Protein AF-A0A933CDV4-F1 (afdb_monomer_lite)

Sequence (491 aa):
TYTWGLGGISFALFLILTVTGVLLMFYYRPTVDLAYRDMKDLEFAITLGKLMRNMHRWGAQAMVVMVIAHMVSVFLRAGYKKPREFNWGVGVLLLSLTLFLSFTGYLLPWDQLAIWAVTVGTNMAGATPGLGNEGPFSSLLGMRINNDVRFVLLGGTTVGENTLLRFYVMHCVAVPLIVGALLILHFWRIRKDSFSAAPRDPAEQKIEVWPNLIVREYIAAVGCTLFITVWSILMDAPLETIANPNVTPNPSKAPWYFVGLQEMLVYFDPWIAGVVLPNLIIVGLMAIPYIDTN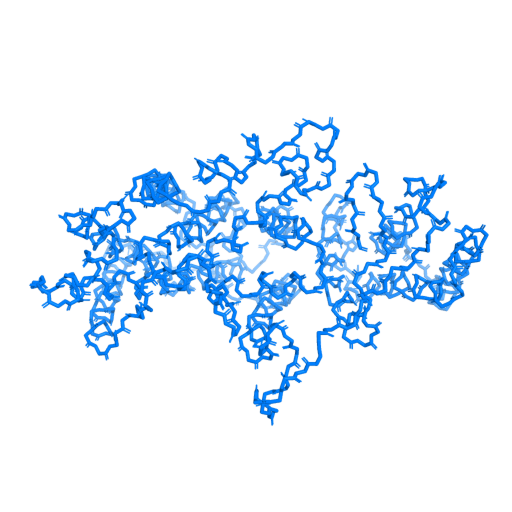PRGVGYYEWKDRRFANIMFLLGIAMWFIFIAIGYYCRGPNYAWYWPWESWHMQKPAPPPTWNVFGPAGKAVLPIWLGIPVLGLGGLAAMVLPKLIEKDIPELKSTLLFAAATAGVSVIGLFFGMTALQGMWLVLFATLYYYFGFMLPQRHIRSLDWTRYLVTMFLVVSTMGVLLKMGARLCFEIKYILTIPAVSLNI

pLDDT: mean 84.78, std 13.9, range [40.28, 98.62]

Radius of gyration: 25.2 Å; chains: 1; bounding box: 69×46×75 Å

Secondary structure (DSSP, 8-state):
-TTTTHHHHHHHHHHHHHHHHHHHHTT---STTTHHHHHHHHHHTSTTHHHHHHHHHHHHHHHHHHHHHHHHHHHHTTTTSTT-HHHHHHHHHHHHHHHHHHHHHHTTT-BHHHHHHHHHHHHHHHT-TTTSTTSTTTTTTT--TTTSHHHHHHSSSSSSHHHHHHHHHIIIIIHHHHHHHHHHHHHHHHHHH-SSSSPSSTTPPP--HHHHHHHHHHHHHHHHHHHHHHHHHHSPPP--SBP-TT---SS----HHHHHHHHHHHHS-HHIIIIIHHHHHHHHHHHHHHH----SS-SS--SSTTHHHHHHHHHHHHHHHHHHHIIIIIB-GGG-B--TTS-TTS-PPPPPPPEESS-GGGGTT-TTTTHHHHHHHHHHHHHHHHHH--S---HHHHHHHHHHHHHHHHHHHHHTT--HHHHHHHHHHHHHHHHHHHHS-HHHHHTS-HHHHHHHHHHHHHHHHHHHHHHHHHHH-EEES-EEGGGTEE-

Structure (mmCIF, N/CA/C/O backbone):
data_AF-A0A933CDV4-F1
#
_entry.id   AF-A0A933CDV4-F1
#
loop_
_atom_site.group_PDB
_atom_site.id
_atom_site.type_symbol
_atom_site.label_atom_id
_atom_site.label_alt_id
_atom_site.label_comp_id
_atom_site.label_asym_id
_atom_site.label_entity_id
_atom_site.label_seq_id
_atom_site.pdbx_PDB_ins_code
_atom_site.Cartn_x
_atom_site.Cartn_y
_atom_site.Cartn_z
_atom_site.occupancy
_atom_site.B_iso_or_equiv
_atom_site.auth_seq_id
_atom_site.auth_comp_id
_atom_site.auth_asym_id
_atom_site.auth_atom_id
_atom_site.pdbx_PDB_model_num
ATOM 1 N N . THR A 1 1 ? -28.296 4.069 -5.075 1.00 65.62 1 THR A N 1
ATOM 2 C CA . THR A 1 1 ? -27.352 3.405 -4.151 1.00 65.62 1 THR A CA 1
ATOM 3 C C . THR A 1 1 ? -26.315 4.427 -3.709 1.00 65.62 1 THR A C 1
ATOM 5 O O . THR A 1 1 ? -25.984 5.303 -4.496 1.00 65.62 1 THR A O 1
ATOM 8 N N . TYR A 1 2 ? -25.787 4.341 -2.484 1.00 76.06 2 TYR A N 1
ATOM 9 C CA . TYR A 1 2 ? -24.731 5.250 -1.987 1.00 76.06 2 TYR A CA 1
ATOM 10 C C . TYR A 1 2 ? -23.306 4.752 -2.296 1.00 76.06 2 TYR A C 1
ATOM 12 O O . TYR A 1 2 ? -22.335 5.195 -1.692 1.00 76.06 2 TYR A O 1
ATOM 20 N N . THR A 1 3 ? -23.176 3.768 -3.188 1.00 81.75 3 THR A N 1
ATOM 21 C CA . THR A 1 3 ? -21.913 3.084 -3.502 1.00 81.75 3 THR A CA 1
ATOM 22 C C . THR A 1 3 ? -21.054 3.836 -4.515 1.00 81.75 3 THR A C 1
ATOM 24 O O . THR A 1 3 ? -19.875 3.510 -4.643 1.00 81.75 3 THR A O 1
ATOM 27 N N . TRP A 1 4 ? -21.633 4.815 -5.224 1.00 85.25 4 TRP A N 1
ATOM 28 C CA . TRP A 1 4 ? -20.985 5.602 -6.284 1.00 85.25 4 TRP A CA 1
ATOM 29 C C . TRP A 1 4 ? -20.375 4.764 -7.426 1.00 85.25 4 TRP A C 1
ATOM 31 O O . TRP A 1 4 ? -19.503 5.244 -8.137 1.00 85.25 4 TRP A O 1
ATOM 41 N N . GLY A 1 5 ? -20.778 3.497 -7.580 1.00 89.88 5 GLY A N 1
ATOM 42 C CA . GLY A 1 5 ? -20.215 2.589 -8.591 1.00 89.88 5 GLY A CA 1
ATOM 43 C C . GLY A 1 5 ? -18.728 2.248 -8.400 1.00 89.88 5 GLY A C 1
ATOM 44 O O . GLY A 1 5 ? -18.130 1.608 -9.255 1.00 89.88 5 GLY A O 1
ATOM 45 N N . LEU A 1 6 ? -18.100 2.627 -7.276 1.00 94.31 6 LEU A N 1
ATOM 46 C CA . LEU A 1 6 ? -16.638 2.523 -7.102 1.00 94.31 6 LEU A CA 1
ATOM 47 C C . LEU A 1 6 ? -16.117 1.082 -7.198 1.00 94.31 6 LEU A C 1
ATOM 49 O O . LEU A 1 6 ? -15.015 0.851 -7.691 1.00 94.31 6 LEU A O 1
ATOM 53 N N . GLY A 1 7 ? -16.914 0.113 -6.736 1.00 93.62 7 GLY A N 1
ATOM 54 C CA . GLY A 1 7 ? -16.581 -1.310 -6.853 1.00 93.62 7 GLY A CA 1
ATOM 55 C C . GLY A 1 7 ? -16.661 -1.807 -8.299 1.00 93.62 7 GLY A C 1
ATOM 56 O O . GLY A 1 7 ? -15.758 -2.505 -8.753 1.00 93.62 7 GLY A O 1
ATOM 57 N N . GLY A 1 8 ? -17.694 -1.390 -9.041 1.00 94.19 8 GLY A N 1
ATOM 58 C CA . GLY A 1 8 ? -17.856 -1.710 -10.460 1.00 94.19 8 GLY A CA 1
ATOM 59 C C . GLY A 1 8 ? -16.766 -1.083 -11.325 1.00 94.19 8 GLY A C 1
ATOM 60 O O . GLY A 1 8 ? -16.176 -1.771 -12.152 1.00 94.19 8 GLY A O 1
ATOM 61 N N . ILE A 1 9 ? -16.405 0.178 -11.070 1.00 97.06 9 ILE A N 1
ATOM 62 C CA . ILE A 1 9 ? -15.306 0.849 -11.781 1.00 97.06 9 ILE A CA 1
ATOM 63 C C . ILE A 1 9 ? -13.956 0.185 -11.470 1.00 97.06 9 ILE A C 1
ATOM 65 O O . ILE A 1 9 ? -13.163 -0.034 -12.381 1.00 97.06 9 ILE A O 1
ATOM 69 N N . SER A 1 10 ? -13.695 -0.192 -10.211 1.00 97.69 10 SER A N 1
ATOM 70 C CA . SER A 1 10 ? -12.466 -0.924 -9.852 1.00 97.69 10 SER A CA 1
ATOM 71 C C . SER A 1 10 ? -12.368 -2.265 -10.590 1.00 97.69 10 SER A C 1
ATOM 73 O O . SER A 1 10 ? -11.294 -2.641 -11.055 1.00 97.69 10 SER A O 1
ATOM 75 N N . PHE A 1 11 ? -13.494 -2.965 -10.756 1.00 97.44 11 PHE A N 1
ATOM 76 C CA . PHE A 1 11 ? -13.561 -4.189 -11.554 1.00 97.44 11 PHE A CA 1
ATOM 77 C C . PHE A 1 11 ? -13.377 -3.933 -13.056 1.00 97.44 11 PHE A C 1
ATOM 79 O O . PHE A 1 11 ? -12.643 -4.666 -13.711 1.00 97.44 11 PHE A O 1
ATOM 86 N N . ALA A 1 12 ? -13.976 -2.871 -13.601 1.00 98.06 12 ALA A N 1
ATOM 87 C CA . ALA A 1 12 ? -13.771 -2.473 -14.992 1.00 98.06 12 ALA A CA 1
ATOM 88 C C . ALA A 1 12 ? -12.290 -2.169 -15.279 1.00 98.06 12 ALA A C 1
ATOM 90 O O . ALA A 1 12 ? -11.752 -2.627 -16.284 1.00 98.06 12 ALA A O 1
ATOM 91 N N . LEU A 1 13 ? -11.603 -1.476 -14.365 1.00 98.62 13 LEU A N 1
ATOM 92 C CA . LEU A 1 13 ? -10.162 -1.226 -14.454 1.00 98.62 13 LEU A CA 1
ATOM 93 C C . LEU A 1 13 ? -9.348 -2.521 -14.394 1.00 98.62 13 LEU A C 1
ATOM 95 O O . LEU A 1 13 ? -8.429 -2.685 -15.190 1.00 98.62 13 LEU A O 1
ATOM 99 N N . PHE A 1 14 ? -9.712 -3.468 -13.524 1.00 98.38 14 PHE A N 1
ATOM 100 C CA . PHE A 1 14 ? -9.086 -4.792 -13.502 1.00 98.38 14 PHE A CA 1
ATOM 101 C C . PHE A 1 14 ? -9.238 -5.528 -14.844 1.00 98.38 14 PHE A C 1
ATOM 103 O O . PHE A 1 14 ? -8.275 -6.123 -15.326 1.00 98.38 14 PHE A O 1
ATOM 110 N N . LEU A 1 15 ? -10.407 -5.452 -15.489 1.00 98.12 15 LEU A N 1
ATOM 111 C CA . LEU A 1 15 ? -10.614 -6.031 -16.820 1.00 98.12 15 LEU A CA 1
ATOM 112 C C . LEU A 1 15 ? -9.772 -5.328 -17.891 1.00 98.12 15 LEU A C 1
ATOM 114 O O . LEU A 1 15 ? -9.122 -6.009 -18.681 1.00 98.12 15 LEU A O 1
ATOM 118 N N . ILE A 1 16 ? -9.727 -3.990 -17.894 1.00 98.44 16 ILE A N 1
ATOM 119 C CA . ILE A 1 16 ? -8.868 -3.215 -18.807 1.00 98.44 16 ILE A CA 1
ATOM 120 C C . ILE A 1 16 ? -7.408 -3.641 -18.638 1.00 98.44 16 ILE A C 1
ATOM 122 O O . ILE A 1 16 ? -6.732 -3.913 -19.629 1.00 98.44 16 ILE A O 1
ATOM 126 N N . LEU A 1 17 ? -6.927 -3.744 -17.397 1.00 98.50 17 LEU A N 1
ATOM 127 C CA . LEU A 1 17 ? -5.562 -4.166 -17.085 1.00 98.50 17 LEU A CA 1
ATOM 128 C C . LEU A 1 17 ? -5.292 -5.600 -17.517 1.00 98.50 17 LEU A C 1
ATOM 130 O O . LEU A 1 17 ? -4.247 -5.869 -18.094 1.00 98.50 17 LEU A O 1
ATOM 134 N N . THR A 1 18 ? -6.242 -6.506 -17.306 1.00 98.12 18 THR A N 1
ATOM 135 C CA . THR A 1 18 ? -6.102 -7.904 -17.721 1.00 98.12 18 THR A CA 1
ATOM 136 C C . THR A 1 18 ? -6.002 -8.011 -19.241 1.00 98.12 18 THR A C 1
ATOM 138 O O . THR A 1 18 ? -5.076 -8.630 -19.751 1.00 98.12 18 THR A O 1
ATOM 141 N N . VAL A 1 19 ? -6.911 -7.365 -19.979 1.00 98.12 19 VAL A N 1
ATOM 142 C CA . VAL A 1 19 ? -6.922 -7.410 -21.449 1.00 98.12 19 VAL A CA 1
ATOM 143 C C . VAL A 1 19 ? -5.666 -6.762 -22.024 1.00 98.12 19 VAL A C 1
ATOM 145 O O . VAL A 1 19 ? -4.970 -7.379 -22.825 1.00 98.12 19 VAL A O 1
ATOM 148 N N . THR A 1 20 ? -5.337 -5.542 -21.594 1.00 98.31 20 THR A N 1
ATOM 149 C CA . THR A 1 20 ? -4.122 -4.855 -22.063 1.00 98.31 20 THR A CA 1
ATOM 150 C C . THR A 1 20 ? -2.857 -5.611 -21.663 1.00 98.31 20 THR A C 1
ATOM 152 O O . THR A 1 20 ? -1.947 -5.720 -22.472 1.00 98.31 20 THR A O 1
ATOM 155 N N . GLY A 1 21 ? -2.807 -6.193 -20.462 1.00 97.50 21 GLY A N 1
ATOM 156 C CA . GLY A 1 21 ? -1.670 -6.976 -19.979 1.00 97.50 21 GLY A CA 1
ATOM 157 C C . GLY A 1 21 ? -1.431 -8.227 -20.816 1.00 97.50 21 GLY A C 1
ATOM 158 O O . GLY A 1 21 ? -0.317 -8.435 -21.286 1.00 97.50 21 GLY A O 1
ATOM 159 N N . VAL A 1 22 ? -2.482 -9.009 -21.088 1.00 97.50 22 VAL A N 1
ATOM 160 C CA . VAL A 1 22 ? -2.396 -10.194 -21.960 1.00 97.50 22 VAL A CA 1
ATOM 161 C C . VAL A 1 22 ? -1.920 -9.815 -23.363 1.00 97.50 22 VAL A C 1
ATOM 163 O O . VAL A 1 22 ? -1.079 -10.509 -23.925 1.00 97.50 22 VAL A O 1
ATOM 166 N N . LEU A 1 23 ? -2.403 -8.702 -23.922 1.00 97.19 23 LEU A N 1
ATOM 167 C CA . LEU A 1 23 ? -1.936 -8.224 -25.227 1.00 97.19 23 LEU A CA 1
ATOM 168 C C . LEU A 1 23 ? -0.456 -7.814 -25.197 1.00 97.19 23 LEU A C 1
ATOM 170 O O . LEU A 1 23 ? 0.286 -8.155 -26.113 1.00 97.19 23 LEU A O 1
ATOM 174 N N . LEU A 1 24 ? -0.005 -7.140 -24.136 1.00 97.75 24 LEU A N 1
ATOM 175 C CA . LEU A 1 24 ? 1.398 -6.751 -23.967 1.00 97.75 24 LEU A CA 1
ATOM 176 C C . LEU A 1 24 ? 2.333 -7.964 -23.823 1.00 97.75 24 LEU A C 1
ATOM 178 O O . LEU A 1 24 ? 3.462 -7.909 -24.306 1.00 97.75 24 LEU A O 1
ATOM 182 N N . MET A 1 25 ? 1.868 -9.074 -23.237 1.00 96.62 25 MET A N 1
ATOM 183 C CA . MET A 1 25 ? 2.665 -10.305 -23.105 1.00 96.62 25 MET A CA 1
ATOM 184 C C . MET A 1 25 ? 3.108 -10.890 -24.453 1.00 96.62 25 MET A C 1
ATOM 186 O O . MET A 1 25 ? 4.158 -11.520 -24.514 1.00 96.62 25 MET A O 1
ATOM 190 N N . PHE A 1 26 ? 2.362 -10.671 -25.542 1.00 96.19 26 PHE A N 1
ATOM 191 C CA . PHE A 1 26 ? 2.769 -11.135 -26.877 1.00 96.19 26 PHE A CA 1
ATOM 192 C C . PHE A 1 26 ? 3.998 -10.400 -27.431 1.00 96.19 26 PHE A C 1
ATOM 194 O O . PHE A 1 26 ? 4.644 -10.907 -28.346 1.00 96.19 26 PHE A O 1
ATOM 201 N N . TYR A 1 27 ? 4.321 -9.224 -26.888 1.00 96.75 27 TYR A N 1
ATOM 202 C CA . TYR A 1 27 ? 5.379 -8.343 -27.388 1.00 96.75 27 TYR A CA 1
ATOM 203 C C . TYR A 1 27 ? 6.537 -8.152 -26.404 1.00 96.75 27 TYR A C 1
ATOM 205 O O . TYR A 1 27 ? 7.491 -7.455 -26.730 1.00 96.75 27 TYR A O 1
ATOM 213 N N . TYR A 1 28 ? 6.459 -8.739 -25.209 1.00 97.75 28 TYR A N 1
ATOM 214 C CA . TYR A 1 28 ? 7.414 -8.504 -24.131 1.00 97.75 28 TYR A CA 1
ATOM 215 C C . TYR A 1 28 ? 8.177 -9.775 -23.755 1.00 97.75 28 TYR A C 1
ATOM 217 O O . TYR A 1 28 ? 7.576 -10.801 -23.425 1.00 97.75 28 TYR A O 1
ATOM 225 N N . ARG A 1 29 ? 9.511 -9.694 -23.730 1.00 97.88 29 ARG A N 1
ATOM 226 C CA . ARG A 1 29 ? 10.394 -10.769 -23.262 1.00 97.88 29 ARG A CA 1
ATOM 227 C C . ARG A 1 29 ? 10.995 -10.413 -21.897 1.00 97.88 29 ARG A C 1
ATOM 229 O O . ARG A 1 29 ? 11.664 -9.387 -21.779 1.00 97.88 29 ARG A O 1
ATOM 236 N N . PRO A 1 30 ? 10.834 -11.267 -20.867 1.00 96.44 30 PRO A N 1
ATOM 237 C CA . PRO A 1 30 ? 11.330 -10.999 -19.517 1.00 96.44 30 PRO A CA 1
ATOM 238 C C . PRO A 1 30 ? 12.834 -11.301 -19.371 1.00 96.44 30 PRO A C 1
ATOM 240 O O . PRO A 1 30 ? 13.234 -12.040 -18.473 1.00 96.44 30 PRO A O 1
ATOM 243 N N . THR A 1 31 ? 13.674 -10.745 -20.249 1.00 96.38 31 THR A N 1
ATOM 244 C CA . THR A 1 31 ? 15.142 -10.831 -20.164 1.00 96.38 31 THR A CA 1
ATOM 245 C C . THR A 1 31 ? 15.754 -9.438 -20.089 1.00 96.38 31 THR A C 1
ATOM 247 O O . THR A 1 31 ? 15.286 -8.501 -20.731 1.00 96.38 31 THR A O 1
ATOM 250 N N . VAL A 1 32 ? 16.815 -9.291 -19.297 1.00 94.81 32 VAL A N 1
ATOM 251 C CA . VAL A 1 32 ? 17.430 -7.990 -18.972 1.00 94.81 32 VAL A CA 1
ATOM 252 C C . VAL A 1 32 ? 17.909 -7.242 -20.224 1.00 94.81 32 VAL A C 1
ATOM 254 O O . VAL A 1 32 ? 17.764 -6.024 -20.306 1.00 94.81 32 VAL A O 1
ATOM 257 N N . ASP A 1 33 ? 18.410 -7.971 -21.224 1.00 94.69 33 ASP A N 1
ATOM 258 C CA . ASP A 1 33 ? 18.953 -7.399 -22.464 1.00 94.69 33 ASP A CA 1
ATOM 259 C C . ASP A 1 33 ? 17.882 -6.891 -23.443 1.00 94.69 33 ASP A C 1
ATOM 261 O O . ASP A 1 33 ? 18.171 -6.060 -24.312 1.00 94.69 33 ASP A O 1
ATOM 265 N N . LEU A 1 34 ? 16.654 -7.414 -23.344 1.00 96.94 34 LEU A N 1
ATOM 266 C CA . LEU A 1 34 ? 15.585 -7.174 -24.318 1.00 96.94 34 LEU A CA 1
ATOM 267 C C . LEU A 1 34 ? 14.392 -6.431 -23.724 1.00 96.94 34 LEU A C 1
ATOM 269 O O . LEU A 1 34 ? 13.774 -5.664 -24.449 1.00 96.94 34 LEU A O 1
ATOM 273 N N . ALA A 1 35 ? 14.108 -6.566 -22.426 1.00 97.12 35 ALA A N 1
ATOM 274 C CA . ALA A 1 35 ? 12.921 -5.997 -21.787 1.00 97.12 35 ALA A CA 1
ATOM 275 C C . ALA A 1 35 ? 12.739 -4.502 -22.086 1.00 97.12 35 ALA A C 1
ATOM 277 O O . ALA A 1 35 ? 11.683 -4.085 -22.555 1.00 97.12 35 ALA A O 1
ATOM 278 N N . TYR A 1 36 ? 13.786 -3.694 -21.891 1.00 97.44 36 TYR A N 1
ATOM 279 C CA . TYR A 1 36 ? 13.722 -2.259 -22.179 1.00 97.44 36 TYR A CA 1
ATOM 280 C C . TYR A 1 36 ? 13.574 -1.958 -23.682 1.00 97.44 36 TYR A C 1
ATOM 282 O O . TYR A 1 36 ? 12.895 -1.005 -24.066 1.00 97.44 36 TYR A O 1
ATOM 290 N N . ARG A 1 37 ? 14.186 -2.770 -24.554 1.00 97.44 37 ARG A N 1
ATOM 291 C CA . ARG A 1 37 ? 14.041 -2.623 -26.012 1.00 97.44 37 ARG A CA 1
ATOM 292 C C . ARG A 1 37 ? 12.618 -2.945 -26.454 1.00 97.44 37 ARG A C 1
ATOM 294 O O . ARG A 1 37 ? 12.045 -2.165 -27.198 1.00 97.44 37 ARG A O 1
ATOM 301 N N . ASP A 1 38 ? 12.017 -3.995 -25.908 1.00 97.56 38 ASP A N 1
ATOM 302 C CA . ASP A 1 38 ? 10.628 -4.367 -26.181 1.00 97.56 38 ASP A CA 1
ATOM 303 C C . ASP A 1 38 ? 9.658 -3.256 -25.728 1.00 97.56 38 ASP A C 1
ATOM 305 O O . ASP A 1 38 ? 8.681 -2.957 -26.414 1.00 97.56 38 ASP A O 1
ATOM 309 N N . MET A 1 39 ? 9.962 -2.546 -24.630 1.00 96.94 39 MET A N 1
ATOM 310 C CA . MET A 1 39 ? 9.211 -1.341 -24.242 1.00 96.94 39 MET A CA 1
ATOM 311 C C . MET A 1 39 ? 9.324 -0.209 -25.270 1.00 96.94 39 MET A C 1
ATOM 313 O O . MET A 1 39 ? 8.349 0.514 -25.486 1.00 96.94 39 MET A O 1
ATOM 317 N N . LYS A 1 40 ? 10.494 -0.044 -25.895 1.00 97.25 40 LYS A N 1
ATOM 318 C CA . LYS A 1 40 ? 10.714 0.936 -26.967 1.00 97.25 40 LYS A CA 1
ATOM 319 C C . LYS A 1 40 ? 10.035 0.519 -28.269 1.00 97.25 40 LYS A C 1
ATOM 321 O O . LYS A 1 40 ? 9.432 1.367 -28.919 1.00 97.25 40 LYS A O 1
ATOM 326 N N . ASP A 1 41 ? 10.034 -0.764 -28.602 1.00 97.44 41 ASP A N 1
ATOM 327 C CA . ASP A 1 41 ? 9.299 -1.287 -29.754 1.00 97.44 41 ASP A CA 1
ATOM 328 C C . ASP A 1 41 ? 7.786 -1.109 -29.568 1.00 97.44 41 ASP A C 1
ATOM 330 O O . ASP A 1 41 ? 7.093 -0.699 -30.499 1.00 97.44 41 ASP A O 1
ATOM 334 N N . LEU A 1 42 ? 7.265 -1.308 -28.352 1.00 96.31 42 LEU A N 1
ATOM 335 C CA . LEU A 1 42 ? 5.879 -0.968 -28.017 1.00 96.31 42 LEU A CA 1
ATOM 336 C C . LEU A 1 42 ? 5.588 0.521 -28.222 1.00 96.31 42 LEU A C 1
ATOM 338 O O . LEU A 1 42 ? 4.513 0.869 -28.698 1.00 96.31 42 LEU A O 1
ATOM 342 N N . GLU A 1 43 ? 6.524 1.400 -27.870 1.00 95.25 43 GLU A N 1
ATOM 343 C CA . GLU A 1 43 ? 6.359 2.849 -27.996 1.00 95.25 43 GLU A CA 1
ATOM 344 C C . GLU A 1 43 ? 6.418 3.335 -29.456 1.00 95.25 43 GLU A C 1
ATOM 346 O O . GLU A 1 43 ? 5.647 4.224 -29.826 1.00 95.25 43 GLU A O 1
ATOM 351 N N . PHE A 1 44 ? 7.292 2.752 -30.284 1.00 96.19 44 PHE A N 1
ATOM 352 C CA . PHE A 1 44 ? 7.649 3.315 -31.594 1.00 96.19 44 PHE A CA 1
ATOM 353 C C . PHE A 1 44 ? 7.400 2.408 -32.805 1.00 96.19 44 PHE A C 1
ATOM 355 O O . PHE A 1 44 ? 7.217 2.929 -33.903 1.00 96.19 44 PHE A O 1
ATOM 362 N N . ALA A 1 45 ? 7.400 1.084 -32.646 1.00 96.81 45 ALA A N 1
ATOM 363 C CA . ALA A 1 45 ? 7.355 0.137 -33.766 1.00 96.81 45 ALA A CA 1
ATOM 364 C C . ALA A 1 45 ? 6.001 -0.579 -33.903 1.00 96.81 45 ALA A C 1
ATOM 366 O O . ALA A 1 45 ? 5.536 -0.836 -35.013 1.00 96.81 45 ALA A O 1
ATOM 367 N N . ILE A 1 46 ? 5.350 -0.904 -32.785 1.00 96.38 46 ILE A N 1
ATOM 368 C CA . ILE A 1 46 ? 4.124 -1.705 -32.771 1.00 96.38 46 ILE A CA 1
ATOM 369 C C . ILE A 1 46 ? 2.900 -0.804 -32.948 1.00 96.38 46 ILE A C 1
ATOM 371 O O . ILE A 1 46 ? 2.667 0.136 -32.185 1.00 96.38 46 ILE A O 1
ATOM 375 N N . THR A 1 47 ? 2.057 -1.125 -33.931 1.00 95.38 47 THR A N 1
ATOM 376 C CA . THR A 1 47 ? 0.783 -0.427 -34.146 1.00 95.38 47 THR A CA 1
ATOM 377 C C . THR A 1 47 ? -0.100 -0.528 -32.902 1.00 95.38 47 THR A C 1
ATOM 379 O O . THR A 1 47 ? -0.342 -1.618 -32.393 1.00 95.38 47 THR A O 1
ATOM 382 N N . LEU A 1 48 ? -0.567 0.618 -32.395 1.00 95.69 48 LEU A N 1
ATOM 383 C CA . LEU A 1 48 ? -1.289 0.749 -31.118 1.00 95.69 48 LEU A CA 1
ATOM 384 C C . LEU A 1 48 ? -0.514 0.276 -29.868 1.00 95.69 48 LEU A C 1
ATOM 386 O O . LEU A 1 48 ? -1.071 0.330 -28.771 1.00 95.69 48 LEU A O 1
ATOM 390 N N . GLY A 1 49 ? 0.763 -0.110 -29.979 1.00 96.56 49 GLY A N 1
ATOM 391 C CA . GLY A 1 49 ? 1.587 -0.554 -28.847 1.00 96.56 49 GLY A CA 1
ATOM 392 C C . GLY A 1 49 ? 1.683 0.511 -27.755 1.00 96.56 49 GLY A C 1
ATOM 393 O O . GLY A 1 49 ? 1.421 0.238 -26.581 1.00 96.56 49 GLY A O 1
ATOM 394 N N . LYS A 1 50 ? 1.931 1.760 -28.165 1.00 96.88 50 LYS A N 1
ATOM 395 C CA . LYS A 1 50 ? 2.007 2.923 -27.279 1.00 96.88 50 LYS A CA 1
ATOM 396 C C . LYS A 1 50 ? 0.702 3.146 -26.521 1.00 96.88 50 LYS A C 1
ATOM 398 O O . LYS A 1 50 ? 0.721 3.342 -25.308 1.00 96.88 50 LYS A O 1
ATOM 403 N N . LEU A 1 51 ? -0.431 3.051 -27.220 1.00 97.38 51 LEU A N 1
ATOM 404 C CA . LEU A 1 51 ? -1.753 3.181 -26.613 1.00 97.38 51 LEU A CA 1
ATOM 405 C C . LEU A 1 51 ? -1.993 2.075 -25.580 1.00 97.38 51 LEU A C 1
ATOM 407 O O . LEU A 1 51 ? -2.361 2.380 -24.450 1.00 97.38 51 LEU A O 1
ATOM 411 N N . MET A 1 52 ? -1.742 0.809 -25.933 1.00 97.00 52 MET A N 1
ATOM 412 C CA . MET A 1 52 ? -1.923 -0.326 -25.018 1.00 97.00 52 MET A CA 1
ATOM 413 C C . MET A 1 52 ? -1.054 -0.190 -23.764 1.00 97.00 52 MET A C 1
ATOM 415 O O . MET A 1 52 ? -1.549 -0.357 -22.648 1.00 97.00 52 MET A O 1
ATOM 419 N N . ARG A 1 53 ? 0.221 0.182 -23.933 1.00 97.31 53 ARG A N 1
ATOM 420 C CA . ARG A 1 53 ? 1.151 0.448 -22.829 1.00 97.31 53 ARG A CA 1
ATOM 421 C C . ARG A 1 53 ? 0.649 1.581 -21.934 1.00 97.31 53 ARG A C 1
ATOM 423 O O . ARG A 1 53 ? 0.622 1.426 -20.711 1.00 97.31 53 ARG A O 1
ATOM 430 N N . ASN A 1 54 ? 0.238 2.704 -22.525 1.00 98.19 54 ASN A N 1
ATOM 431 C CA . ASN A 1 54 ? -0.276 3.853 -21.782 1.00 98.19 54 ASN A CA 1
ATOM 432 C C . ASN A 1 54 ? -1.554 3.482 -21.013 1.00 98.19 54 ASN A C 1
ATOM 434 O O . ASN A 1 54 ? -1.640 3.763 -19.819 1.00 98.19 54 ASN A O 1
ATOM 438 N N . MET A 1 55 ? -2.495 2.769 -21.643 1.00 98.38 55 MET A N 1
ATOM 439 C CA . MET A 1 55 ? -3.723 2.298 -20.995 1.00 98.38 55 MET A CA 1
ATOM 440 C C . MET A 1 55 ? -3.433 1.365 -19.824 1.00 98.38 55 MET A C 1
ATOM 442 O O . MET A 1 55 ? -4.043 1.517 -18.767 1.00 98.38 55 MET A O 1
ATOM 446 N N . HIS A 1 56 ? -2.486 0.436 -19.972 1.00 98.50 56 HIS A N 1
ATOM 447 C CA . HIS A 1 56 ? -2.099 -0.463 -18.889 1.00 98.50 56 HIS A CA 1
ATOM 448 C C . HIS A 1 56 ? -1.463 0.312 -17.725 1.00 98.50 56 HIS A C 1
ATOM 450 O O . HIS A 1 56 ? -1.838 0.152 -16.563 1.00 98.50 56 HIS A O 1
ATOM 456 N N . ARG A 1 57 ? -0.539 1.233 -18.021 1.00 97.00 57 ARG A N 1
ATOM 457 C CA . ARG A 1 57 ? 0.157 2.015 -16.993 1.00 97.00 57 ARG A CA 1
ATOM 458 C C . ARG A 1 57 ? -0.772 2.993 -16.270 1.00 97.00 57 ARG A C 1
ATOM 460 O O . ARG A 1 57 ? -0.745 3.027 -15.042 1.00 97.00 57 ARG A O 1
ATOM 467 N N . TRP A 1 58 ? -1.596 3.757 -16.984 1.00 98.06 58 TRP A N 1
ATOM 468 C CA . TRP A 1 58 ? -2.556 4.691 -16.383 1.00 98.06 58 TRP A CA 1
ATOM 469 C C . TRP A 1 58 ? -3.731 3.972 -15.723 1.00 98.06 58 TRP A C 1
ATOM 471 O O . TRP A 1 58 ? -4.163 4.380 -14.645 1.00 98.06 58 TRP A O 1
ATOM 481 N N . GLY A 1 59 ? -4.194 2.864 -16.306 1.00 98.25 59 GLY A N 1
ATOM 482 C CA . GLY A 1 59 ? -5.204 1.994 -15.709 1.00 98.25 59 GLY A CA 1
ATOM 483 C C . GLY A 1 59 ? -4.768 1.459 -14.344 1.00 98.25 59 GLY A C 1
ATOM 484 O O . GLY A 1 59 ? -5.572 1.450 -13.416 1.00 98.25 59 GLY A O 1
ATOM 485 N N . ALA A 1 60 ? -3.486 1.111 -14.176 1.00 97.94 60 ALA A N 1
ATOM 486 C CA . ALA A 1 60 ? -2.946 0.655 -12.897 1.00 97.94 60 ALA A CA 1
ATOM 487 C C . ALA A 1 60 ? -2.988 1.771 -11.840 1.00 97.94 60 ALA A C 1
ATOM 489 O O . ALA A 1 60 ? -3.412 1.535 -10.709 1.00 97.94 60 ALA A O 1
ATOM 490 N N . GLN A 1 61 ? -2.633 3.007 -12.217 1.00 96.81 61 GLN A N 1
ATOM 491 C CA . GLN A 1 61 ? -2.735 4.165 -11.318 1.00 96.81 61 GLN A CA 1
ATOM 492 C C . GLN A 1 61 ? -4.187 4.443 -10.919 1.00 96.81 61 GLN A C 1
ATOM 494 O O . GLN A 1 61 ? -4.488 4.612 -9.736 1.00 96.81 61 GLN A O 1
ATOM 499 N N . ALA A 1 62 ? -5.095 4.438 -11.897 1.00 98.00 62 ALA A N 1
ATOM 500 C CA . ALA A 1 62 ? -6.520 4.618 -11.659 1.00 98.00 62 ALA A CA 1
ATOM 501 C C . ALA A 1 62 ? -7.075 3.515 -10.748 1.00 98.00 62 ALA A C 1
ATOM 503 O O . ALA A 1 62 ? -7.848 3.812 -9.841 1.00 98.00 62 ALA A O 1
ATOM 504 N N . MET A 1 63 ? -6.648 2.260 -10.922 1.00 97.88 63 MET A N 1
ATOM 505 C CA . MET A 1 63 ? -7.103 1.146 -10.088 1.00 97.88 63 MET A CA 1
ATOM 506 C C . MET A 1 63 ? -6.723 1.348 -8.621 1.00 97.88 63 MET A C 1
ATOM 508 O O . MET A 1 63 ? -7.577 1.180 -7.753 1.00 97.88 63 MET A O 1
ATOM 512 N N . VAL A 1 64 ? -5.492 1.780 -8.330 1.00 97.75 64 VAL A N 1
ATOM 513 C CA . VAL A 1 64 ? -5.072 2.078 -6.951 1.00 97.75 64 VAL A CA 1
ATOM 514 C C . VAL A 1 64 ? -5.944 3.178 -6.336 1.00 97.75 64 VAL A C 1
ATOM 516 O O . VAL A 1 64 ? -6.448 3.012 -5.224 1.00 97.75 64 VAL A O 1
ATOM 519 N N . VAL A 1 65 ? -6.193 4.270 -7.067 1.00 97.44 65 VAL A N 1
ATOM 520 C CA . VAL A 1 65 ? -7.057 5.369 -6.597 1.00 97.44 65 VAL A CA 1
ATOM 521 C C . VAL A 1 65 ? -8.487 4.884 -6.339 1.00 97.44 65 VAL A C 1
ATOM 523 O O . VAL A 1 65 ? -9.049 5.152 -5.274 1.00 97.44 65 VAL A O 1
ATOM 526 N N . MET A 1 66 ? -9.071 4.139 -7.280 1.00 98.00 66 MET A N 1
ATOM 527 C CA . MET A 1 66 ? -10.458 3.679 -7.191 1.00 98.00 66 MET A CA 1
ATOM 528 C C . MET A 1 66 ? -10.664 2.648 -6.082 1.00 98.00 66 MET A C 1
ATOM 530 O O . MET A 1 66 ? -11.669 2.724 -5.375 1.00 98.00 66 MET A O 1
ATOM 534 N N . VAL A 1 67 ? -9.707 1.742 -5.859 1.00 98.06 67 VAL A N 1
ATOM 535 C CA . VAL A 1 67 ? -9.768 0.779 -4.752 1.00 98.06 67 VAL A CA 1
ATOM 536 C C . VAL A 1 67 ? -9.649 1.497 -3.406 1.00 98.06 67 VAL A C 1
ATOM 538 O O . VAL A 1 67 ? -10.443 1.219 -2.509 1.00 98.06 67 VAL A O 1
ATOM 541 N N . ILE A 1 68 ? -8.746 2.476 -3.253 1.00 96.88 68 ILE A N 1
ATOM 542 C CA . ILE A 1 68 ? -8.667 3.284 -2.020 1.00 96.88 68 ILE A CA 1
ATOM 543 C C . ILE A 1 68 ? -9.994 4.018 -1.775 1.00 96.88 68 ILE A C 1
ATOM 545 O O . ILE A 1 68 ? -10.555 3.933 -0.680 1.00 96.88 68 ILE A O 1
ATOM 549 N N . ALA A 1 69 ? -10.547 4.678 -2.798 1.00 97.19 69 ALA A N 1
ATOM 550 C CA . ALA A 1 69 ? -11.838 5.356 -2.699 1.00 97.19 69 ALA A CA 1
ATOM 551 C C . ALA A 1 69 ? -12.979 4.382 -2.349 1.00 97.19 69 ALA A C 1
ATOM 553 O O . ALA A 1 69 ? -13.848 4.703 -1.532 1.00 97.19 69 ALA A O 1
ATOM 554 N N . HIS A 1 70 ? -12.967 3.175 -2.921 1.00 96.31 70 HIS A N 1
ATOM 555 C CA . HIS A 1 70 ? -13.921 2.116 -2.609 1.00 96.31 70 HIS A CA 1
ATOM 556 C C . HIS A 1 70 ? -13.841 1.705 -1.133 1.00 96.31 70 HIS A C 1
ATOM 558 O O . HIS A 1 70 ? -14.869 1.687 -0.452 1.00 96.31 70 HIS A O 1
ATOM 564 N N . MET A 1 71 ? -12.634 1.465 -0.612 1.00 96.88 71 MET A N 1
ATOM 565 C CA . MET A 1 71 ? -12.412 1.103 0.792 1.00 96.88 71 MET A CA 1
ATOM 566 C C . MET A 1 71 ? -12.906 2.197 1.744 1.00 96.88 71 MET A C 1
ATOM 568 O O . MET A 1 71 ? -13.648 1.909 2.686 1.00 96.88 71 MET A O 1
ATOM 572 N N . VAL A 1 72 ? -12.576 3.463 1.461 1.00 96.00 72 VAL A N 1
ATOM 573 C CA . VAL A 1 72 ? -13.053 4.618 2.240 1.00 96.00 72 VAL A CA 1
ATOM 574 C C . VAL A 1 72 ? -14.581 4.701 2.209 1.00 96.00 72 VAL A C 1
ATOM 576 O O . VAL A 1 72 ? -15.223 4.835 3.251 1.00 96.00 72 VAL A O 1
ATOM 579 N N . SER A 1 73 ? -15.188 4.563 1.029 1.00 93.75 73 SER A N 1
ATOM 580 C CA . SER A 1 73 ? -16.644 4.597 0.864 1.00 93.75 73 SER A CA 1
ATOM 581 C C . SER A 1 73 ? -17.343 3.491 1.657 1.00 93.75 73 SER A C 1
ATOM 583 O O . SER A 1 73 ? -18.352 3.749 2.317 1.00 93.75 73 SER A O 1
ATOM 585 N N . VAL A 1 74 ? -16.818 2.263 1.627 1.00 93.44 74 VAL A N 1
ATOM 586 C CA . VAL A 1 74 ? -17.368 1.138 2.397 1.00 93.44 74 VAL A CA 1
ATOM 587 C C . VAL A 1 74 ? -17.230 1.392 3.897 1.00 93.44 74 VAL A C 1
ATOM 589 O O . VAL A 1 74 ? -18.189 1.151 4.633 1.00 93.44 74 VAL A O 1
ATOM 592 N N . PHE A 1 75 ? -16.095 1.931 4.354 1.00 94.00 75 PHE A N 1
ATOM 593 C CA . PHE A 1 75 ? -15.892 2.236 5.768 1.00 94.00 75 PHE A CA 1
ATOM 594 C C . PHE A 1 75 ? -16.872 3.300 6.285 1.00 94.00 75 PHE A C 1
ATOM 596 O O . PHE A 1 75 ? -17.562 3.082 7.292 1.00 94.00 75 PHE A O 1
ATOM 603 N N . LEU A 1 76 ? -16.978 4.431 5.578 1.00 92.44 76 LEU A N 1
ATOM 604 C CA . LEU A 1 76 ? -17.820 5.564 5.982 1.00 92.44 76 LEU A CA 1
ATOM 605 C C . LEU A 1 76 ? -19.309 5.204 6.019 1.00 92.44 76 LEU A C 1
ATOM 607 O O . LEU A 1 76 ? -20.053 5.738 6.836 1.00 92.44 76 LEU A O 1
ATOM 611 N N . ARG A 1 77 ? -19.731 4.243 5.191 1.00 89.12 77 ARG A N 1
ATOM 612 C CA . ARG A 1 77 ? -21.099 3.702 5.179 1.00 89.12 77 ARG A CA 1
ATOM 613 C C . ARG A 1 77 ? -21.287 2.461 6.056 1.00 89.12 77 ARG A C 1
ATOM 615 O O . ARG A 1 77 ? -22.331 1.820 5.984 1.00 89.12 77 ARG A O 1
ATOM 622 N N . ALA A 1 78 ? -20.275 2.062 6.826 1.00 90.88 78 ALA A N 1
ATOM 623 C CA . ALA A 1 78 ? -20.285 0.854 7.659 1.00 90.88 78 ALA A CA 1
ATOM 624 C C . ALA A 1 78 ? -20.627 -0.440 6.890 1.00 90.88 78 ALA A C 1
ATOM 626 O O . ALA A 1 78 ? -21.177 -1.386 7.454 1.00 90.88 78 ALA A O 1
ATOM 627 N N . GLY A 1 79 ? -20.306 -0.504 5.593 1.00 89.19 79 GLY A N 1
ATOM 628 C CA . GLY A 1 79 ? -20.663 -1.629 4.722 1.00 89.19 79 GLY A CA 1
ATOM 629 C C . GLY A 1 79 ? -20.013 -2.959 5.118 1.00 89.19 79 GLY A C 1
ATOM 630 O O . GLY A 1 79 ? -20.468 -4.008 4.675 1.00 89.19 79 GLY A O 1
ATOM 631 N N . TYR A 1 80 ? -19.005 -2.915 5.986 1.00 91.12 80 TYR A N 1
ATOM 632 C CA . TYR A 1 80 ? -18.285 -4.063 6.532 1.00 91.12 80 TYR A CA 1
ATOM 633 C C . TYR A 1 80 ? -18.969 -4.746 7.727 1.00 91.12 80 TYR A C 1
ATOM 635 O O . TYR A 1 80 ? -18.536 -5.818 8.139 1.00 91.12 80 TYR A O 1
ATOM 643 N N . LYS A 1 81 ? -19.991 -4.126 8.332 1.00 89.56 81 LYS A N 1
ATOM 644 C CA . LYS A 1 81 ? -20.681 -4.689 9.504 1.00 89.56 81 LYS A CA 1
ATOM 645 C C . LYS A 1 81 ? -21.489 -5.936 9.139 1.00 89.56 81 LYS A C 1
ATOM 647 O O . LYS A 1 81 ? -21.796 -6.164 7.964 1.00 89.56 81 LYS A O 1
ATOM 652 N N . LYS A 1 82 ? -21.888 -6.696 10.167 1.00 87.50 82 LYS A N 1
ATOM 653 C CA . LYS A 1 82 ? -22.678 -7.930 10.049 1.00 87.50 82 LYS A CA 1
ATOM 654 C C . LYS A 1 82 ? -23.793 -7.830 9.002 1.00 87.50 82 LYS A C 1
ATOM 656 O O . LYS A 1 82 ? -24.551 -6.855 9.031 1.00 87.50 82 LYS A O 1
ATOM 661 N N . PRO A 1 83 ? -23.926 -8.811 8.087 1.00 89.44 83 PRO A N 1
ATOM 662 C CA . PRO A 1 83 ? -23.173 -10.075 7.955 1.00 89.44 83 PRO A CA 1
ATOM 663 C C . PRO A 1 83 ? -21.942 -10.022 7.015 1.00 89.44 83 PRO A C 1
ATOM 665 O O . PRO A 1 83 ? -21.534 -11.048 6.480 1.00 89.44 83 PRO A O 1
ATOM 668 N N . ARG A 1 84 ? -21.376 -8.835 6.745 1.00 91.81 84 ARG A N 1
ATOM 669 C CA . ARG A 1 84 ? -20.364 -8.615 5.690 1.00 91.81 84 ARG A CA 1
ATOM 670 C C . ARG A 1 84 ? -18.915 -8.567 6.192 1.00 91.81 84 ARG A C 1
ATOM 672 O O . ARG A 1 84 ? -18.029 -8.158 5.440 1.00 91.81 84 ARG A O 1
ATOM 679 N N . GLU A 1 85 ? -18.644 -9.009 7.418 1.00 93.31 85 GLU A N 1
ATOM 680 C CA . GLU A 1 85 ? -17.311 -8.943 8.036 1.00 93.31 85 GLU A CA 1
ATOM 681 C C . GLU A 1 85 ? -16.283 -9.749 7.234 1.00 93.31 85 GLU A C 1
ATOM 683 O O . GLU A 1 85 ? -15.192 -9.267 6.929 1.00 93.31 85 GLU A O 1
ATOM 688 N N . PHE A 1 86 ? -16.665 -10.958 6.812 1.00 94.88 86 PHE A N 1
ATOM 689 C CA . PHE A 1 86 ? -15.815 -11.811 5.983 1.00 94.88 86 PHE A CA 1
ATOM 690 C C . PHE A 1 86 ? -15.504 -11.157 4.632 1.00 94.88 86 PHE A C 1
ATOM 692 O O . PHE A 1 86 ? -14.361 -11.167 4.177 1.00 94.88 86 PHE A O 1
ATOM 699 N N . ASN A 1 87 ? -16.507 -10.537 4.003 1.00 95.69 87 ASN A N 1
ATOM 700 C CA . ASN A 1 87 ? -16.322 -9.887 2.711 1.00 95.69 87 ASN A CA 1
ATOM 701 C C . ASN A 1 87 ? -15.410 -8.654 2.796 1.00 95.69 87 ASN A C 1
ATOM 703 O O . ASN A 1 87 ? -14.674 -8.366 1.854 1.00 95.69 87 ASN A O 1
ATOM 707 N N . TRP A 1 88 ? -15.428 -7.948 3.929 1.00 96.12 88 TRP A N 1
ATOM 708 C CA . TRP A 1 88 ? -14.472 -6.882 4.213 1.00 96.12 88 TRP A CA 1
ATOM 709 C C . TRP A 1 88 ? -13.041 -7.414 4.311 1.00 96.12 88 TRP A C 1
ATOM 711 O O . TRP A 1 88 ? -12.155 -6.849 3.679 1.00 96.12 88 TRP A O 1
ATOM 721 N N . GLY A 1 89 ? -12.819 -8.534 5.008 1.00 97.44 89 GLY A N 1
ATOM 722 C CA . GLY A 1 89 ? -11.512 -9.200 5.039 1.00 97.44 89 GLY A CA 1
ATOM 723 C C . GLY A 1 89 ? -11.004 -9.564 3.638 1.00 97.44 89 GLY A C 1
ATOM 724 O O . GLY A 1 89 ? -9.862 -9.260 3.299 1.00 97.44 89 GLY A O 1
ATOM 725 N N . VAL A 1 90 ? -11.878 -10.115 2.785 1.00 97.94 90 VAL A N 1
ATOM 726 C CA . VAL A 1 90 ? -11.568 -10.368 1.363 1.00 97.94 90 VAL A CA 1
ATOM 727 C C . VAL A 1 90 ? -11.223 -9.067 0.625 1.00 97.94 90 VAL A C 1
ATOM 729 O O . VAL A 1 90 ? -10.254 -9.033 -0.126 1.00 97.94 90 VAL A O 1
ATOM 732 N N . GLY A 1 91 ? -11.961 -7.980 0.866 1.00 97.81 91 GLY A N 1
ATOM 733 C CA . GLY A 1 91 ? -11.673 -6.660 0.294 1.00 97.81 91 GLY A CA 1
ATOM 734 C C . GLY A 1 91 ? -10.311 -6.094 0.714 1.00 97.81 91 GLY A C 1
ATOM 735 O O . GLY A 1 91 ? -9.586 -5.559 -0.121 1.00 97.81 91 GLY A O 1
ATOM 736 N N . VAL A 1 92 ? -9.917 -6.266 1.981 1.00 98.25 92 VAL A N 1
ATOM 737 C CA . VAL A 1 92 ? -8.582 -5.876 2.469 1.00 98.25 92 VAL A CA 1
ATOM 738 C C . VAL A 1 92 ? -7.486 -6.713 1.795 1.00 98.25 92 VAL A C 1
ATOM 740 O O . VAL A 1 92 ? -6.476 -6.152 1.378 1.00 98.25 92 VAL A O 1
ATOM 743 N N . LEU A 1 93 ? -7.691 -8.023 1.606 1.00 98.25 93 LEU A N 1
ATOM 744 C CA . LEU A 1 93 ? -6.757 -8.863 0.841 1.00 98.25 93 LEU A CA 1
ATOM 745 C C . LEU A 1 93 ? -6.643 -8.412 -0.622 1.00 98.25 93 LEU A C 1
ATOM 747 O O . LEU A 1 93 ? -5.537 -8.326 -1.153 1.00 98.25 93 LEU A O 1
ATOM 751 N N . LEU A 1 94 ? -7.764 -8.076 -1.267 1.00 98.56 94 LEU A N 1
ATOM 752 C CA . LEU A 1 94 ? -7.782 -7.540 -2.632 1.00 98.56 94 LEU A CA 1
ATOM 753 C C . LEU A 1 94 ? -7.039 -6.198 -2.734 1.00 98.56 94 LEU A C 1
ATOM 755 O O . LEU A 1 94 ? -6.310 -5.988 -3.703 1.00 98.56 94 LEU A O 1
ATOM 759 N N . LEU A 1 95 ? -7.158 -5.317 -1.734 1.00 98.00 95 LEU A N 1
ATOM 760 C CA . LEU A 1 95 ? -6.357 -4.090 -1.642 1.00 98.00 95 LEU A CA 1
ATOM 761 C C . LEU A 1 95 ? -4.856 -4.418 -1.596 1.00 98.00 95 LEU A C 1
ATOM 763 O O . LEU A 1 95 ? -4.094 -3.885 -2.403 1.00 98.00 95 LEU A O 1
ATOM 767 N N . SER A 1 96 ? -4.431 -5.315 -0.699 1.00 97.50 96 SER A N 1
ATOM 768 C CA . SER A 1 96 ? -3.023 -5.721 -0.583 1.00 97.50 96 SER A CA 1
ATOM 769 C C . SER A 1 96 ? -2.485 -6.318 -1.886 1.00 97.50 96 SER A C 1
ATOM 771 O O . SER A 1 96 ? -1.398 -5.950 -2.330 1.00 97.50 96 SER A O 1
ATOM 773 N N . LEU A 1 97 ? -3.258 -7.188 -2.542 1.00 98.12 97 LEU A N 1
ATOM 774 C CA . LEU A 1 97 ? -2.869 -7.800 -3.815 1.00 98.12 97 LEU A CA 1
ATOM 775 C C . LEU A 1 97 ? -2.864 -6.802 -4.976 1.00 98.12 97 LEU A C 1
ATOM 777 O O . LEU A 1 97 ? -2.030 -6.928 -5.864 1.00 98.12 97 LEU A O 1
ATOM 781 N N . THR A 1 98 ? -3.728 -5.784 -4.962 1.00 98.19 98 THR A N 1
ATOM 782 C CA . THR A 1 98 ? -3.702 -4.696 -5.956 1.00 98.19 98 THR A CA 1
ATOM 783 C C . THR A 1 98 ? -2.401 -3.898 -5.849 1.00 98.19 98 THR A C 1
ATOM 785 O O . THR A 1 98 ? -1.741 -3.644 -6.857 1.00 98.19 98 THR A O 1
ATOM 788 N N . LEU A 1 99 ? -1.982 -3.556 -4.626 1.00 96.19 99 LEU A N 1
ATOM 789 C CA . LEU A 1 99 ? -0.696 -2.893 -4.390 1.00 96.19 99 LEU A CA 1
ATOM 790 C C . LEU A 1 99 ? 0.483 -3.795 -4.791 1.00 96.19 99 LEU A C 1
ATOM 792 O O . LEU A 1 99 ? 1.444 -3.314 -5.389 1.00 96.19 99 LEU A O 1
ATOM 796 N N . PHE A 1 100 ? 0.393 -5.103 -4.526 1.00 95.56 100 PHE A N 1
ATOM 797 C CA . PHE A 1 100 ? 1.423 -6.073 -4.908 1.00 95.56 100 PHE A CA 1
ATOM 798 C C . PHE A 1 100 ? 1.513 -6.296 -6.429 1.00 95.56 100 PHE A C 1
ATOM 800 O O . PHE A 1 100 ? 2.617 -6.352 -6.973 1.00 95.56 100 PHE A O 1
ATOM 807 N N . LEU A 1 101 ? 0.383 -6.346 -7.144 1.00 97.38 101 LEU A N 1
ATOM 808 C CA . LEU A 1 101 ? 0.342 -6.340 -8.612 1.00 97.38 101 LEU A CA 1
ATOM 809 C C . LEU A 1 101 ? 1.019 -5.092 -9.162 1.00 97.38 101 LEU A C 1
ATOM 811 O O . LEU A 1 101 ? 1.874 -5.184 -10.038 1.00 97.38 101 LEU A O 1
ATOM 815 N N . SER A 1 102 ? 0.670 -3.933 -8.609 1.00 95.38 102 SER A N 1
ATOM 816 C CA . SER A 1 102 ? 1.237 -2.662 -9.039 1.00 95.38 102 SER A CA 1
ATOM 817 C C . SER A 1 102 ? 2.746 -2.582 -8.776 1.00 95.38 102 SER A C 1
ATOM 819 O O . SER A 1 102 ? 3.471 -2.033 -9.599 1.00 95.38 102 SER A O 1
ATOM 821 N N . PHE A 1 103 ? 3.234 -3.155 -7.668 1.00 93.75 103 PHE A N 1
ATOM 822 C CA . PHE A 1 103 ? 4.663 -3.250 -7.351 1.00 93.75 103 PHE A CA 1
ATOM 823 C C . PHE A 1 103 ? 5.414 -4.191 -8.300 1.00 93.75 103 PHE A C 1
ATOM 825 O O . PHE A 1 103 ? 6.437 -3.812 -8.865 1.00 93.75 103 PHE A O 1
ATOM 832 N N . THR A 1 104 ? 4.904 -5.408 -8.495 1.00 95.75 104 THR A N 1
ATOM 833 C CA . THR A 1 104 ? 5.561 -6.424 -9.331 1.00 95.75 104 THR A CA 1
ATOM 834 C C . THR A 1 104 ? 5.599 -6.015 -10.801 1.00 95.75 104 THR A C 1
ATOM 836 O O . THR A 1 104 ? 6.641 -6.150 -11.431 1.00 95.75 104 THR A O 1
ATOM 839 N N . GLY A 1 105 ? 4.526 -5.410 -11.320 1.00 96.25 105 GLY A N 1
ATOM 840 C CA . GLY A 1 105 ? 4.472 -4.868 -12.682 1.00 96.25 105 GLY A CA 1
ATOM 841 C C . GLY A 1 105 ? 5.378 -3.656 -12.903 1.00 96.25 105 GLY A C 1
ATOM 842 O O . GLY A 1 105 ? 5.782 -3.380 -14.029 1.00 96.25 105 GLY A O 1
ATOM 843 N N . TYR A 1 106 ? 5.742 -2.945 -11.829 1.00 93.81 106 TYR A N 1
ATOM 844 C CA . TYR A 1 106 ? 6.592 -1.758 -11.899 1.00 93.81 106 TYR A CA 1
ATOM 845 C C . TYR A 1 106 ? 8.007 -2.067 -12.404 1.00 93.81 106 TYR A C 1
ATOM 847 O O . TYR A 1 106 ? 8.630 -1.185 -12.983 1.00 93.81 106 TYR A O 1
ATOM 855 N N . LEU A 1 107 ? 8.505 -3.294 -12.191 1.00 95.25 107 LEU A N 1
ATOM 856 C CA . LEU A 1 107 ? 9.849 -3.711 -12.607 1.00 95.25 107 LEU A CA 1
ATOM 857 C C . LEU A 1 107 ? 9.962 -3.963 -14.117 1.00 95.25 107 LEU A C 1
ATOM 859 O O . LEU A 1 107 ? 11.033 -3.784 -14.692 1.00 95.25 107 LEU A O 1
ATOM 863 N N . LEU A 1 108 ? 8.871 -4.406 -14.745 1.00 97.19 108 LEU A N 1
ATOM 864 C CA . LEU A 1 108 ? 8.868 -4.980 -16.095 1.00 97.19 108 LEU A CA 1
ATOM 865 C C . LEU A 1 108 ? 9.410 -4.023 -17.171 1.00 97.19 108 LEU A C 1
ATOM 867 O O . LEU A 1 108 ? 10.129 -4.498 -18.048 1.00 97.19 108 LEU A O 1
ATOM 871 N N . PRO A 1 109 ? 9.174 -2.696 -17.118 1.00 96.81 109 PRO A N 1
ATOM 872 C CA . PRO A 1 109 ? 9.760 -1.789 -18.098 1.00 96.81 109 PRO A CA 1
ATOM 873 C C . PRO A 1 109 ? 11.295 -1.768 -18.123 1.00 96.81 109 PRO A C 1
ATOM 875 O O . PRO A 1 109 ? 11.874 -1.343 -19.119 1.00 96.81 109 PRO A O 1
ATOM 878 N N . TRP A 1 110 ? 11.941 -2.218 -17.041 1.00 97.00 110 TRP A N 1
ATOM 879 C CA . TRP A 1 110 ? 13.396 -2.275 -16.891 1.00 97.00 110 TRP A CA 1
ATOM 880 C C . TRP A 1 110 ? 14.108 -0.933 -17.152 1.00 97.00 110 TRP A C 1
ATOM 882 O O . TRP A 1 110 ? 15.202 -0.862 -17.718 1.00 97.00 110 TRP A O 1
ATOM 892 N N . ASP A 1 111 ? 13.466 0.154 -16.731 1.00 95.12 111 ASP A N 1
ATOM 893 C CA . ASP A 1 111 ? 14.025 1.500 -16.768 1.00 95.12 111 ASP A CA 1
ATOM 894 C C . ASP A 1 111 ? 14.675 1.884 -15.426 1.00 95.12 111 ASP A C 1
ATOM 896 O O . ASP A 1 111 ? 14.625 1.157 -14.423 1.00 95.12 111 ASP A O 1
ATOM 900 N N . GLN A 1 112 ? 15.323 3.045 -15.408 1.00 93.44 112 GLN A N 1
ATOM 901 C CA . GLN A 1 112 ? 16.036 3.552 -14.244 1.00 93.44 112 GLN A CA 1
ATOM 902 C C . GLN A 1 112 ? 15.119 3.728 -13.024 1.00 93.44 112 GLN A C 1
ATOM 904 O O . GLN A 1 112 ? 15.524 3.467 -11.893 1.00 93.44 112 GLN A O 1
ATOM 909 N N . LEU A 1 113 ? 13.870 4.142 -13.225 1.00 90.19 113 LEU A N 1
ATOM 910 C CA . LEU A 1 113 ? 12.918 4.316 -12.132 1.00 90.19 113 LEU A CA 1
ATOM 911 C C . LEU A 1 113 ? 12.468 2.964 -11.559 1.00 90.19 113 LEU A C 1
ATOM 913 O O . LEU A 1 113 ? 12.353 2.811 -10.342 1.00 90.19 113 LEU A O 1
ATOM 917 N N . ALA A 1 114 ? 12.239 1.978 -12.425 1.00 91.06 114 ALA A N 1
ATOM 918 C CA . ALA A 1 114 ? 11.780 0.641 -12.086 1.00 91.06 114 ALA A CA 1
ATOM 919 C C . ALA A 1 114 ? 12.773 -0.116 -11.199 1.00 91.06 114 ALA A C 1
ATOM 921 O O . ALA A 1 114 ? 12.397 -0.604 -10.126 1.00 91.06 114 ALA A O 1
ATOM 922 N N . ILE A 1 115 ? 14.046 -0.182 -11.610 1.00 92.00 115 ILE A N 1
ATOM 923 C CA . ILE A 1 115 ? 15.062 -0.960 -10.889 1.00 92.00 115 ILE A CA 1
ATOM 924 C C . ILE A 1 115 ? 15.273 -0.436 -9.464 1.00 92.00 115 ILE A C 1
ATOM 926 O O . ILE A 1 115 ? 15.371 -1.222 -8.517 1.00 92.00 115 ILE A O 1
ATOM 930 N N . TRP A 1 116 ? 15.274 0.886 -9.274 1.00 90.50 116 TRP A N 1
ATOM 931 C CA . TRP A 1 116 ? 15.497 1.493 -7.962 1.00 90.50 116 TRP A CA 1
ATOM 932 C C . TRP A 1 116 ? 14.257 1.459 -7.077 1.00 90.50 116 TRP A C 1
ATOM 934 O O . TRP A 1 116 ? 14.386 1.187 -5.883 1.00 90.50 116 TRP A O 1
ATOM 944 N N . ALA A 1 117 ? 13.059 1.628 -7.643 1.00 87.12 117 ALA A N 1
ATOM 945 C CA . ALA A 1 117 ? 11.817 1.420 -6.904 1.00 87.12 117 ALA A CA 1
ATOM 946 C C . ALA A 1 117 ? 11.739 -0.002 -6.321 1.00 87.12 117 ALA A C 1
ATOM 948 O O . ALA A 1 117 ? 11.421 -0.176 -5.142 1.00 87.12 117 ALA A O 1
ATOM 949 N N . VAL A 1 118 ? 12.083 -1.022 -7.115 1.00 90.38 118 VAL A N 1
ATOM 950 C CA . VAL A 1 118 ? 12.077 -2.423 -6.665 1.00 90.38 118 VAL A CA 1
ATOM 951 C C . VAL A 1 118 ? 13.239 -2.729 -5.726 1.00 90.38 118 VAL A C 1
ATOM 953 O O . VAL A 1 118 ? 13.049 -3.459 -4.754 1.00 90.38 118 VAL A O 1
ATOM 956 N N . THR A 1 119 ? 14.415 -2.140 -5.942 1.00 90.81 119 THR A N 1
ATOM 957 C CA . THR A 1 119 ? 15.551 -2.276 -5.016 1.00 90.81 119 THR A CA 1
ATOM 958 C C . THR A 1 119 ? 15.185 -1.743 -3.629 1.00 90.81 119 THR A C 1
ATOM 960 O O . THR A 1 119 ? 15.322 -2.463 -2.643 1.00 90.81 119 THR A O 1
ATOM 963 N N . VAL A 1 120 ? 14.626 -0.531 -3.538 1.00 87.75 120 VAL A N 1
ATOM 964 C CA . VAL A 1 120 ? 14.154 0.041 -2.263 1.00 87.75 120 VAL A CA 1
ATOM 965 C C . VAL A 1 120 ? 13.048 -0.825 -1.651 1.00 87.75 120 VAL A C 1
ATOM 967 O O . VAL A 1 120 ? 13.101 -1.143 -0.463 1.00 87.75 120 VAL A O 1
ATOM 970 N N . GLY A 1 121 ? 12.079 -1.262 -2.463 1.00 87.38 121 GLY A N 1
ATOM 971 C CA . GLY A 1 121 ? 10.980 -2.127 -2.032 1.00 87.38 121 GLY A CA 1
ATOM 972 C C . GLY A 1 121 ? 11.443 -3.452 -1.422 1.00 87.38 121 GLY A C 1
ATOM 973 O O . GLY A 1 121 ? 11.006 -3.844 -0.344 1.00 87.38 121 GLY A O 1
ATOM 974 N N . THR A 1 122 ? 12.363 -4.139 -2.094 1.00 90.88 122 THR A N 1
ATOM 975 C CA . THR A 1 122 ? 12.849 -5.462 -1.677 1.00 90.88 122 THR A CA 1
ATOM 976 C C . THR A 1 122 ? 13.876 -5.393 -0.551 1.00 90.88 122 THR A C 1
ATOM 978 O O . THR A 1 122 ? 13.943 -6.322 0.249 1.00 90.88 122 THR A O 1
ATOM 981 N N . ASN A 1 123 ? 14.604 -4.283 -0.395 1.00 89.44 123 ASN A N 1
ATOM 982 C CA . ASN A 1 123 ? 15.438 -4.052 0.788 1.00 89.44 123 ASN A CA 1
ATOM 983 C C . ASN A 1 123 ? 14.594 -3.990 2.075 1.00 89.44 123 ASN A C 1
ATOM 985 O O . ASN A 1 123 ? 15.001 -4.544 3.091 1.00 89.44 123 ASN A O 1
ATOM 989 N N . MET A 1 124 ? 13.371 -3.441 2.029 1.00 89.12 124 MET A N 1
ATOM 990 C CA . MET A 1 124 ? 12.447 -3.517 3.175 1.00 89.12 124 MET A CA 1
ATOM 991 C C . MET A 1 124 ? 12.062 -4.963 3.519 1.00 89.12 124 MET A C 1
ATOM 993 O O . MET A 1 124 ? 11.942 -5.299 4.694 1.00 89.12 124 MET A O 1
ATOM 997 N N . ALA A 1 125 ? 11.931 -5.846 2.522 1.00 91.44 125 ALA A N 1
ATOM 998 C CA . ALA A 1 125 ? 11.691 -7.269 2.767 1.00 91.44 125 ALA A CA 1
ATOM 999 C C . ALA A 1 125 ? 12.892 -7.951 3.454 1.00 91.44 125 ALA A C 1
ATOM 1001 O O . ALA A 1 125 ? 12.698 -8.839 4.286 1.00 91.44 125 ALA A O 1
ATOM 1002 N N . GLY A 1 126 ? 14.117 -7.493 3.172 1.00 92.44 126 GLY A N 1
ATOM 1003 C CA . GLY A 1 126 ? 15.340 -7.915 3.867 1.00 92.44 126 GLY A CA 1
ATOM 1004 C C . GLY A 1 126 ? 15.378 -7.514 5.345 1.00 92.44 126 GLY A C 1
ATOM 1005 O O . GLY A 1 126 ? 16.069 -8.158 6.128 1.00 92.44 126 GLY A O 1
ATOM 1006 N N . ALA A 1 127 ? 14.575 -6.525 5.749 1.00 92.00 127 ALA A N 1
ATOM 1007 C CA . ALA A 1 127 ? 14.419 -6.096 7.136 1.00 92.00 127 ALA A CA 1
ATOM 1008 C C . ALA A 1 127 ? 13.299 -6.839 7.893 1.00 92.00 127 ALA A C 1
ATOM 1010 O O . ALA A 1 127 ? 12.988 -6.491 9.029 1.00 92.00 127 ALA A O 1
ATOM 1011 N N . THR A 1 128 ? 12.659 -7.853 7.300 1.00 93.31 128 THR A N 1
ATOM 1012 C CA . THR A 1 128 ? 11.567 -8.592 7.960 1.00 93.31 128 THR A CA 1
ATOM 1013 C C . THR A 1 128 ? 12.039 -9.211 9.284 1.00 93.31 128 THR A C 1
ATOM 1015 O O . THR A 1 128 ? 13.001 -9.980 9.269 1.00 93.31 128 THR A O 1
ATOM 1018 N N . PRO A 1 129 ? 11.372 -8.947 10.427 1.00 91.56 129 PRO A N 1
ATOM 1019 C CA . PRO A 1 129 ? 11.733 -9.559 11.703 1.00 91.56 129 PRO A CA 1
ATOM 1020 C C . PRO A 1 129 ? 11.799 -11.084 11.609 1.00 91.56 129 PRO A C 1
ATOM 1022 O O . PRO A 1 129 ? 10.842 -11.733 11.190 1.00 91.56 129 PRO A O 1
ATOM 1025 N N . GLY A 1 130 ? 12.951 -11.646 11.964 1.00 91.69 130 GLY A N 1
ATOM 1026 C CA . GLY A 1 130 ? 13.230 -13.079 11.954 1.00 91.69 130 GLY A CA 1
ATOM 1027 C C . GLY A 1 130 ? 13.354 -13.751 10.579 1.00 91.69 130 GLY A C 1
ATOM 1028 O O . GLY A 1 130 ? 13.950 -14.817 10.505 1.00 91.69 130 GLY A O 1
ATOM 1029 N N . LEU A 1 131 ? 12.838 -13.159 9.497 1.00 93.31 131 LEU A N 1
ATOM 1030 C CA . LEU A 1 131 ? 12.824 -13.763 8.152 1.00 93.31 131 LEU A CA 1
ATOM 1031 C C . LEU A 1 131 ? 13.619 -12.968 7.100 1.00 93.31 131 LEU A C 1
ATOM 1033 O O . LEU A 1 131 ? 13.743 -13.393 5.953 1.00 93.31 131 LEU A O 1
ATOM 1037 N N . GLY A 1 132 ? 14.136 -11.802 7.468 1.00 93.31 132 GLY A N 1
ATOM 1038 C CA . GLY A 1 132 ? 15.039 -10.976 6.678 1.00 93.31 132 GLY A CA 1
ATOM 1039 C C . GLY A 1 132 ? 16.441 -11.012 7.280 1.00 93.31 132 GLY A C 1
ATOM 1040 O O . GLY A 1 132 ? 16.564 -11.014 8.503 1.00 93.31 132 GLY A O 1
ATOM 1041 N N . ASN A 1 133 ? 17.504 -11.045 6.470 1.00 92.31 133 ASN A N 1
ATOM 1042 C CA . ASN A 1 133 ? 18.865 -11.097 7.020 1.00 92.31 133 ASN A CA 1
ATOM 1043 C C . ASN A 1 133 ? 19.252 -9.808 7.786 1.00 92.31 133 ASN A C 1
ATOM 1045 O O . ASN A 1 133 ? 19.999 -9.872 8.762 1.00 92.31 133 ASN A O 1
ATOM 1049 N N . GLU A 1 134 ? 18.676 -8.667 7.395 1.00 89.56 134 GLU A N 1
ATOM 1050 C CA . GLU A 1 134 ? 18.901 -7.344 7.998 1.00 89.56 134 GLU A CA 1
ATOM 1051 C C . GLU A 1 134 ? 17.869 -7.014 9.090 1.00 89.56 134 GLU A C 1
ATOM 1053 O O . GLU A 1 134 ? 17.964 -5.985 9.757 1.00 89.56 134 GLU A O 1
ATOM 1058 N N . GLY A 1 135 ? 16.859 -7.872 9.268 1.00 89.25 135 GLY A N 1
ATOM 1059 C CA . GLY A 1 135 ? 15.810 -7.691 10.263 1.00 89.25 135 GLY A CA 1
ATOM 1060 C C . GLY A 1 135 ? 16.266 -8.039 11.682 1.00 89.25 135 GLY A C 1
ATOM 1061 O O . GLY A 1 135 ? 17.255 -8.754 11.877 1.00 89.25 135 GLY A O 1
ATOM 1062 N N . PRO A 1 136 ? 15.524 -7.595 12.709 1.00 86.69 136 PRO A N 1
ATOM 1063 C CA . PRO A 1 136 ? 15.795 -8.016 14.070 1.00 86.69 136 PRO A CA 1
ATOM 1064 C C . PRO A 1 136 ? 15.587 -9.525 14.214 1.00 86.69 136 PRO A C 1
ATOM 1066 O O . PRO A 1 136 ? 14.750 -10.117 13.528 1.00 86.69 136 PRO A O 1
ATOM 1069 N N . PHE A 1 137 ? 16.331 -10.148 15.127 1.00 86.38 137 PHE A N 1
ATOM 1070 C CA . PHE A 1 137 ? 16.304 -11.596 15.397 1.00 86.38 137 PHE A CA 1
ATOM 1071 C C . PHE A 1 137 ? 16.787 -12.498 14.245 1.00 86.38 137 PHE A C 1
ATOM 1073 O O . PHE A 1 137 ? 16.738 -13.721 14.377 1.00 86.38 137 PHE A O 1
ATOM 1080 N N . SER A 1 138 ? 17.300 -11.933 13.147 1.00 86.31 138 SER A N 1
ATOM 1081 C CA . SER A 1 138 ? 17.818 -12.689 11.998 1.00 86.31 138 SER A CA 1
ATOM 1082 C C . SER A 1 138 ? 18.944 -13.657 12.383 1.00 86.31 138 SER A C 1
ATOM 1084 O O . SER A 1 138 ? 18.955 -14.812 11.950 1.00 86.31 138 SER A O 1
ATOM 1086 N N . SER A 1 139 ? 19.839 -13.217 13.273 1.00 81.06 139 SER A N 1
ATOM 1087 C CA . SER A 1 139 ? 20.953 -14.002 13.815 1.00 81.06 139 SER A CA 1
ATOM 1088 C C . SER A 1 139 ? 20.497 -15.225 14.615 1.00 81.06 139 SER A C 1
ATOM 1090 O O . SER A 1 139 ? 21.163 -16.257 14.574 1.00 81.06 139 SER A O 1
ATOM 1092 N N . LEU A 1 140 ? 19.349 -15.140 15.296 1.00 84.31 140 LEU A N 1
ATOM 1093 C CA . LEU A 1 140 ? 18.788 -16.243 16.084 1.00 84.31 140 LEU A CA 1
ATOM 1094 C C . LEU A 1 140 ? 18.224 -17.355 15.195 1.00 84.31 140 LEU A C 1
ATOM 1096 O O . LEU A 1 140 ? 18.261 -18.522 15.572 1.00 84.31 140 LEU A O 1
ATOM 1100 N N . LEU A 1 141 ? 17.710 -16.991 14.019 1.00 86.75 141 LEU A N 1
ATOM 1101 C CA . LEU A 1 141 ? 17.094 -17.914 13.064 1.00 86.75 141 LEU A CA 1
ATOM 1102 C C . LEU A 1 141 ? 18.043 -18.326 11.928 1.00 86.75 141 LEU A C 1
ATOM 1104 O O . LEU A 1 141 ? 17.647 -19.061 11.028 1.00 86.75 141 LEU A O 1
ATOM 1108 N N . GLY A 1 142 ? 19.306 -17.887 11.971 1.00 88.69 142 GLY A N 1
ATOM 1109 C CA . GLY A 1 142 ? 20.316 -18.246 10.974 1.00 88.69 142 GLY A CA 1
ATOM 1110 C C . GLY A 1 142 ? 20.036 -17.679 9.578 1.00 88.69 142 GLY A C 1
ATOM 1111 O O . GLY A 1 142 ? 20.470 -18.269 8.583 1.00 88.69 142 GLY A O 1
ATOM 1112 N N . MET A 1 143 ? 19.319 -16.553 9.498 1.00 92.56 143 MET A N 1
ATOM 1113 C CA . MET A 1 143 ? 19.001 -15.895 8.232 1.00 92.56 143 MET A CA 1
ATOM 1114 C C . MET A 1 143 ? 20.253 -15.269 7.616 1.00 92.56 143 MET A C 1
ATOM 1116 O O . MET A 1 143 ? 21.058 -14.621 8.284 1.00 92.56 143 MET A O 1
ATOM 1120 N N . ARG A 1 144 ? 20.410 -15.460 6.313 1.00 91.56 144 ARG A N 1
ATOM 1121 C CA . ARG A 1 144 ? 21.529 -15.022 5.482 1.00 91.56 144 ARG A CA 1
ATOM 1122 C C . ARG A 1 144 ? 20.978 -14.376 4.218 1.00 91.56 144 ARG A C 1
ATOM 1124 O O . ARG A 1 144 ? 19.847 -14.622 3.810 1.00 91.56 144 ARG A O 1
ATOM 1131 N N . ILE A 1 145 ? 21.822 -13.611 3.535 1.00 90.31 145 ILE A N 1
ATOM 1132 C CA . ILE A 1 145 ? 21.462 -12.933 2.280 1.00 90.31 145 ILE A CA 1
ATOM 1133 C C . ILE A 1 145 ? 21.006 -13.884 1.154 1.00 90.31 145 ILE A C 1
ATOM 1135 O O . ILE A 1 145 ? 20.440 -13.437 0.162 1.00 90.31 145 ILE A O 1
ATOM 1139 N N . ASN A 1 146 ? 21.261 -15.191 1.280 1.00 92.38 146 ASN A N 1
ATOM 1140 C CA . ASN A 1 146 ? 20.918 -16.213 0.291 1.00 92.38 146 ASN A CA 1
ATOM 1141 C C . ASN A 1 146 ? 19.740 -17.124 0.686 1.00 92.38 146 ASN A C 1
ATOM 1143 O O . ASN A 1 146 ? 19.436 -18.057 -0.053 1.00 92.38 146 ASN A O 1
ATOM 1147 N N . ASN A 1 147 ? 19.105 -16.914 1.841 1.00 91.81 147 ASN A N 1
ATOM 1148 C CA . ASN A 1 147 ? 17.973 -17.732 2.293 1.00 91.81 147 ASN A CA 1
ATOM 1149 C C . ASN A 1 147 ? 16.853 -16.910 2.955 1.00 91.81 147 ASN A C 1
ATOM 1151 O O . ASN A 1 147 ? 15.965 -17.487 3.580 1.00 91.81 147 ASN A O 1
ATOM 1155 N N . ASP A 1 148 ? 16.886 -15.583 2.823 1.00 93.19 148 ASP A N 1
ATOM 1156 C CA . ASP A 1 148 ? 15.892 -14.686 3.401 1.00 93.19 148 ASP A CA 1
ATOM 1157 C C . ASP A 1 148 ? 14.709 -14.389 2.471 1.00 93.19 148 ASP A C 1
ATOM 1159 O O . ASP A 1 148 ? 14.675 -14.776 1.299 1.00 93.19 148 ASP A O 1
ATOM 1163 N N . VAL A 1 149 ? 13.693 -13.705 3.004 1.00 92.75 149 VAL A N 1
ATOM 1164 C CA . VAL A 1 149 ? 12.483 -13.345 2.242 1.00 92.75 149 VAL A CA 1
ATOM 1165 C C . VAL A 1 149 ? 12.828 -12.507 1.009 1.00 92.75 149 VAL A C 1
ATOM 1167 O O . VAL A 1 149 ? 12.217 -12.684 -0.047 1.00 92.75 149 VAL A O 1
ATOM 1170 N N . ARG A 1 150 ? 13.837 -11.633 1.104 1.00 94.31 150 ARG A N 1
ATOM 1171 C CA . ARG A 1 150 ? 14.332 -10.848 -0.032 1.00 94.31 150 ARG A CA 1
ATOM 1172 C C . ARG A 1 150 ? 14.903 -11.761 -1.119 1.00 94.31 150 ARG A C 1
ATOM 1174 O O . ARG A 1 150 ? 14.541 -11.593 -2.280 1.00 94.31 150 ARG A O 1
ATOM 1181 N N . PHE A 1 151 ? 15.704 -12.762 -0.765 1.00 93.88 151 PHE A N 1
ATOM 1182 C CA . PHE A 1 151 ? 16.229 -13.747 -1.709 1.00 93.88 151 PHE A CA 1
ATOM 1183 C C . PHE A 1 151 ? 15.121 -14.583 -2.363 1.00 93.88 151 PHE A C 1
ATOM 1185 O O . PHE A 1 151 ? 15.164 -14.830 -3.568 1.00 93.88 151 PHE A O 1
ATOM 1192 N N . VAL A 1 152 ? 14.094 -14.987 -1.607 1.00 92.56 152 VAL A N 1
ATOM 1193 C CA . VAL A 1 152 ? 12.934 -15.714 -2.158 1.00 92.56 152 VAL A CA 1
ATOM 1194 C C . VAL A 1 152 ? 12.194 -14.864 -3.194 1.00 92.56 152 VAL A C 1
ATOM 1196 O O . VAL A 1 152 ? 11.839 -15.369 -4.261 1.00 92.56 152 VAL A O 1
ATOM 1199 N N . LEU A 1 153 ? 12.013 -13.569 -2.930 1.00 91.50 153 LEU A N 1
ATOM 1200 C CA . LEU A 1 153 ? 11.374 -12.646 -3.870 1.00 91.50 153 LEU A CA 1
ATOM 1201 C C . LEU A 1 153 ? 12.237 -12.390 -5.115 1.00 91.50 153 LEU A C 1
ATOM 1203 O O . LEU A 1 153 ? 11.725 -12.420 -6.233 1.00 91.50 153 LEU A O 1
ATOM 1207 N N . LEU A 1 154 ? 13.539 -12.152 -4.934 1.00 94.38 154 LEU A N 1
ATOM 1208 C CA . LEU A 1 154 ? 14.447 -11.745 -6.010 1.00 94.38 154 LEU A CA 1
ATOM 1209 C C . LEU A 1 154 ? 14.996 -12.911 -6.839 1.00 94.38 154 LEU A C 1
ATOM 1211 O O . LEU A 1 154 ? 15.310 -12.730 -8.011 1.00 94.38 154 LEU A O 1
ATOM 1215 N N . GLY A 1 155 ? 15.167 -14.093 -6.248 1.00 93.06 155 GLY A N 1
ATOM 1216 C CA . GLY A 1 155 ? 15.926 -15.190 -6.858 1.00 93.06 155 GLY A CA 1
ATOM 1217 C C . GLY A 1 155 ? 17.423 -14.918 -6.996 1.00 93.06 155 GLY A C 1
ATOM 1218 O O . GLY A 1 155 ? 18.081 -15.521 -7.841 1.00 93.06 155 GLY A O 1
ATOM 1219 N N . GLY A 1 156 ? 17.946 -13.996 -6.195 1.00 92.56 156 GLY A N 1
ATOM 1220 C CA . GLY A 1 156 ? 19.330 -13.545 -6.196 1.00 92.56 156 GLY A CA 1
ATOM 1221 C C . GLY A 1 156 ? 19.577 -12.590 -5.029 1.00 92.56 156 GLY A C 1
ATOM 1222 O O . GLY A 1 156 ? 18.646 -12.198 -4.326 1.00 92.56 156 GLY A O 1
ATOM 1223 N N . THR A 1 157 ? 20.835 -12.216 -4.804 1.00 91.38 157 THR A N 1
ATOM 1224 C CA . THR A 1 157 ? 21.218 -11.259 -3.748 1.00 91.38 157 THR A CA 1
ATOM 1225 C C . THR A 1 157 ? 21.018 -9.797 -4.166 1.00 91.38 157 THR A C 1
ATOM 1227 O O . THR A 1 157 ? 21.023 -8.897 -3.320 1.00 91.38 157 THR A O 1
ATOM 1230 N N . THR A 1 158 ? 20.811 -9.554 -5.459 1.00 91.19 158 THR A N 1
ATOM 1231 C CA . THR A 1 158 ? 20.551 -8.251 -6.079 1.00 91.19 158 THR A CA 1
ATOM 1232 C C . THR A 1 158 ? 19.429 -8.373 -7.111 1.00 91.19 158 THR A C 1
ATOM 1234 O O . THR A 1 158 ? 19.059 -9.477 -7.516 1.00 91.19 158 THR A O 1
ATOM 1237 N N . VAL A 1 159 ? 18.866 -7.233 -7.524 1.00 94.50 159 VAL A N 1
ATOM 1238 C CA . VAL A 1 159 ? 17.871 -7.183 -8.603 1.00 94.50 159 VAL A CA 1
ATOM 1239 C C . VAL A 1 159 ? 18.565 -7.489 -9.931 1.00 94.50 159 VAL A C 1
ATOM 1241 O O . VAL A 1 159 ? 19.496 -6.786 -10.318 1.00 94.50 159 VAL A O 1
ATOM 1244 N N . GLY A 1 160 ? 18.110 -8.531 -10.623 1.00 94.06 160 GLY A N 1
ATOM 1245 C CA . GLY A 1 160 ? 18.700 -8.981 -11.886 1.00 94.06 160 GLY A CA 1
ATOM 1246 C C . GLY A 1 160 ? 17.752 -9.854 -12.705 1.00 94.06 160 GLY A C 1
ATOM 1247 O O . GLY A 1 160 ? 16.534 -9.783 -12.545 1.00 94.06 160 GLY A O 1
ATOM 1248 N N . GLU A 1 161 ? 18.310 -10.709 -13.560 1.00 95.06 161 GLU A N 1
ATOM 1249 C CA . GLU A 1 161 ? 17.545 -11.553 -14.490 1.00 95.06 161 GLU A CA 1
ATOM 1250 C C . GLU A 1 161 ? 16.551 -12.484 -13.786 1.00 95.06 161 GLU A C 1
ATOM 1252 O O . GLU A 1 161 ? 15.363 -12.491 -14.112 1.00 95.06 161 GLU A O 1
ATOM 1257 N N . ASN A 1 162 ? 16.997 -13.187 -12.740 1.00 95.88 162 ASN A N 1
ATOM 1258 C CA . ASN A 1 162 ? 16.115 -14.036 -11.933 1.00 95.88 162 ASN A CA 1
ATOM 1259 C C . ASN A 1 162 ? 14.954 -13.243 -11.317 1.00 95.88 162 ASN A C 1
ATOM 1261 O O . ASN A 1 162 ? 13.841 -13.761 -11.202 1.00 95.88 162 ASN A O 1
ATOM 1265 N N . THR A 1 163 ? 15.201 -11.987 -10.938 1.00 96.12 163 THR A N 1
ATOM 1266 C CA . THR A 1 163 ? 14.170 -11.113 -10.373 1.00 96.12 163 THR A CA 1
ATOM 1267 C C 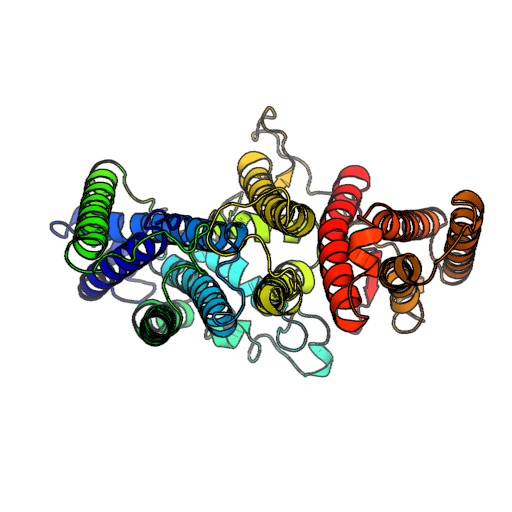. THR A 1 163 ? 13.146 -10.749 -11.430 1.00 96.12 163 THR A C 1
ATOM 1269 O O . THR A 1 163 ? 11.950 -10.867 -11.173 1.00 96.12 163 THR A O 1
ATOM 1272 N N . LEU A 1 164 ? 13.606 -10.353 -12.619 1.00 97.00 164 LEU A N 1
ATOM 1273 C CA . LEU A 1 164 ? 12.739 -9.972 -13.725 1.00 97.00 164 LEU A CA 1
ATOM 1274 C C . LEU A 1 164 ? 11.801 -11.114 -14.121 1.00 97.00 164 LEU A C 1
ATOM 1276 O O . LEU A 1 164 ? 10.589 -10.912 -14.191 1.00 97.00 164 LEU A O 1
ATOM 1280 N N . LEU A 1 165 ? 12.337 -12.326 -14.284 1.00 96.88 165 LEU A N 1
ATOM 1281 C CA . LEU A 1 165 ? 11.541 -13.505 -14.621 1.00 96.88 165 LEU A CA 1
ATOM 1282 C C . LEU A 1 165 ? 10.490 -13.815 -13.544 1.00 96.88 165 LEU A C 1
ATOM 1284 O O . LEU A 1 165 ? 9.322 -14.046 -13.859 1.00 96.88 165 LEU A O 1
ATOM 1288 N N . ARG A 1 166 ? 10.874 -13.794 -12.261 1.00 96.19 166 ARG A N 1
ATOM 1289 C CA . ARG A 1 166 ? 9.940 -14.049 -11.150 1.00 96.19 166 ARG A CA 1
ATOM 1290 C C . ARG A 1 166 ? 8.850 -12.990 -11.075 1.00 96.19 166 ARG A C 1
ATOM 1292 O O . ARG A 1 166 ? 7.682 -13.336 -10.923 1.00 96.19 166 ARG A O 1
ATOM 1299 N N . PHE A 1 167 ? 9.214 -11.716 -11.196 1.00 97.12 167 PHE A N 1
ATOM 1300 C CA . PHE A 1 167 ? 8.262 -10.608 -11.175 1.00 97.12 167 PHE A CA 1
ATOM 1301 C C . PHE A 1 167 ? 7.308 -10.681 -12.364 1.00 97.12 167 PHE A C 1
ATOM 1303 O O . PHE A 1 167 ? 6.113 -10.490 -12.169 1.00 97.12 167 PHE A O 1
ATOM 1310 N N . TYR A 1 168 ? 7.791 -11.053 -13.551 1.00 97.81 168 TYR A N 1
ATOM 1311 C CA . TYR A 1 168 ? 6.949 -11.298 -14.718 1.00 97.81 168 TYR A CA 1
ATOM 1312 C C . TYR A 1 168 ? 5.925 -12.416 -14.468 1.00 97.81 168 TYR A C 1
ATOM 1314 O O . TYR A 1 168 ? 4.729 -12.197 -14.655 1.00 97.81 168 TYR A O 1
ATOM 1322 N N . VAL A 1 169 ? 6.355 -13.587 -13.977 1.00 97.44 169 VAL A N 1
ATOM 1323 C CA . VAL A 1 169 ? 5.450 -14.718 -13.686 1.00 97.44 169 VAL A CA 1
ATOM 1324 C C . VAL A 1 169 ? 4.447 -14.370 -12.580 1.00 97.44 169 VAL A C 1
ATOM 1326 O O . VAL A 1 169 ? 3.258 -14.682 -12.695 1.00 97.44 169 VAL A O 1
ATOM 1329 N N . MET A 1 170 ? 4.897 -13.694 -11.519 1.00 96.81 170 MET A N 1
ATOM 1330 C CA . MET A 1 170 ? 4.019 -13.240 -10.440 1.00 96.81 170 MET A CA 1
ATOM 1331 C C . MET A 1 170 ? 2.986 -12.230 -10.945 1.00 96.81 170 MET A C 1
ATOM 1333 O O . MET A 1 170 ? 1.799 -12.389 -10.668 1.00 96.81 170 MET A O 1
ATOM 1337 N N . HIS A 1 171 ? 3.423 -11.222 -11.698 1.00 97.81 171 HIS A N 1
ATOM 1338 C CA . HIS A 1 171 ? 2.579 -10.126 -12.158 1.00 97.81 171 HIS A CA 1
ATOM 1339 C C . HIS A 1 171 ? 1.582 -10.552 -13.233 1.00 97.81 171 HIS A C 1
ATOM 1341 O O . HIS A 1 171 ? 0.430 -10.140 -13.179 1.00 97.81 171 HIS A O 1
ATOM 1347 N N . CYS A 1 172 ? 2.008 -11.370 -14.197 1.00 97.50 172 CYS A N 1
ATOM 1348 C CA . CYS A 1 172 ? 1.194 -11.695 -15.366 1.00 97.50 172 CYS A CA 1
ATOM 1349 C C . CYS A 1 172 ? 0.302 -12.924 -15.154 1.00 97.50 172 CYS A C 1
ATOM 1351 O O . CYS A 1 172 ? -0.718 -13.055 -15.825 1.00 97.50 172 CYS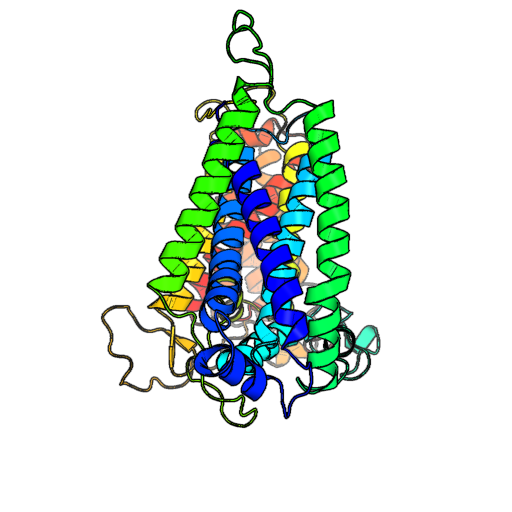 A O 1
ATOM 1353 N N . VAL A 1 173 ? 0.670 -13.833 -14.239 1.00 96.69 173 VAL A N 1
ATOM 1354 C CA . VAL A 1 173 ? -0.025 -15.120 -14.075 1.00 96.69 173 VAL A CA 1
ATOM 1355 C C . VAL A 1 173 ? -0.462 -15.353 -12.634 1.00 96.69 173 VAL A C 1
ATOM 1357 O O . VAL A 1 173 ? -1.659 -15.388 -12.354 1.00 96.69 173 VAL A O 1
ATOM 1360 N N . ALA A 1 174 ? 0.480 -15.509 -11.701 1.00 97.56 174 ALA A N 1
ATOM 1361 C CA . ALA A 1 174 ? 0.150 -16.038 -10.377 1.00 97.56 174 ALA A CA 1
ATOM 1362 C C . ALA A 1 174 ? -0.781 -15.106 -9.582 1.00 97.56 174 ALA A C 1
ATOM 1364 O O . ALA A 1 174 ? -1.820 -15.537 -9.082 1.00 97.56 174 ALA A O 1
ATOM 1365 N N . VAL A 1 175 ? -0.437 -13.819 -9.482 1.00 97.81 175 VAL A N 1
ATOM 1366 C CA . VAL A 1 175 ? -1.203 -12.859 -8.681 1.00 97.81 175 VAL A CA 1
ATOM 1367 C C . VAL A 1 175 ? -2.542 -12.492 -9.338 1.00 97.81 175 VAL A C 1
ATOM 1369 O O . VAL A 1 175 ? -3.542 -12.499 -8.615 1.00 97.81 175 VAL A O 1
ATOM 1372 N N . PRO A 1 176 ? -2.648 -12.244 -10.663 1.00 98.00 176 PRO A N 1
ATOM 1373 C CA . PRO A 1 176 ? -3.944 -12.002 -11.301 1.00 98.00 176 PRO A CA 1
ATOM 1374 C C . PRO A 1 176 ? -4.936 -13.154 -11.132 1.00 98.00 176 PRO A C 1
ATOM 1376 O O . PRO A 1 176 ? -6.117 -12.898 -10.911 1.00 98.00 176 PRO A O 1
ATOM 1379 N N . LEU A 1 177 ? -4.478 -14.413 -11.172 1.00 98.06 177 LEU A N 1
ATOM 1380 C CA . LEU A 1 177 ? -5.346 -15.574 -10.940 1.00 98.06 177 LEU A CA 1
ATOM 1381 C C . LEU A 1 177 ? -5.871 -15.621 -9.498 1.00 98.06 177 LEU A C 1
ATOM 1383 O O . LEU A 1 177 ? -7.061 -15.862 -9.288 1.00 98.06 177 LEU A O 1
ATOM 1387 N N . ILE A 1 178 ? -5.018 -15.331 -8.509 1.00 98.56 178 ILE A N 1
ATOM 1388 C CA . ILE A 1 178 ? -5.434 -15.229 -7.100 1.00 98.56 178 ILE A CA 1
ATOM 1389 C C . ILE A 1 178 ? -6.450 -14.092 -6.925 1.00 98.56 178 ILE A C 1
ATOM 1391 O O . ILE A 1 178 ? -7.487 -14.281 -6.287 1.00 98.56 178 ILE A O 1
ATOM 1395 N N . VAL A 1 179 ? -6.190 -12.924 -7.521 1.00 98.56 179 VAL A N 1
ATOM 1396 C CA . VAL A 1 179 ? -7.119 -11.783 -7.499 1.00 98.56 179 VAL A CA 1
ATOM 1397 C C . VAL A 1 179 ? -8.445 -12.144 -8.167 1.00 98.56 179 VAL A C 1
ATOM 1399 O O . VAL A 1 179 ? -9.493 -11.863 -7.594 1.00 98.56 179 VAL A O 1
ATOM 1402 N N . GLY A 1 180 ? -8.429 -12.826 -9.314 1.00 98.25 180 GLY A N 1
ATOM 1403 C CA . GLY A 1 180 ? -9.633 -13.306 -9.993 1.00 98.25 180 GLY A CA 1
ATOM 1404 C C . GLY A 1 180 ? -10.467 -14.249 -9.120 1.00 98.25 180 GLY A C 1
ATOM 1405 O O . GLY A 1 180 ? -11.674 -14.050 -8.976 1.00 98.25 180 GLY A O 1
ATOM 1406 N N . ALA A 1 181 ? -9.829 -15.223 -8.464 1.00 98.50 181 ALA A N 1
ATOM 1407 C CA . ALA A 1 181 ? -10.502 -16.134 -7.536 1.00 98.50 181 ALA A CA 1
ATOM 1408 C C . ALA A 1 181 ? -11.118 -15.392 -6.335 1.00 98.50 181 ALA A C 1
ATOM 1410 O O . ALA A 1 181 ? -12.268 -15.644 -5.961 1.00 98.50 181 ALA A O 1
ATOM 1411 N N . LEU A 1 182 ? -10.390 -14.433 -5.756 1.00 98.56 182 LEU A N 1
ATOM 1412 C CA . LEU A 1 182 ? -10.894 -13.609 -4.657 1.00 98.56 182 LEU A CA 1
ATOM 1413 C C . LEU A 1 182 ? -12.002 -12.649 -5.100 1.00 98.56 182 LEU A C 1
ATOM 1415 O O . LEU A 1 182 ? -12.924 -12.426 -4.325 1.00 98.56 182 LEU A O 1
ATOM 1419 N N . LEU A 1 183 ? -11.974 -12.121 -6.327 1.00 98.31 183 LEU A N 1
ATOM 1420 C CA . LEU A 1 183 ? -13.057 -11.304 -6.887 1.00 98.31 183 LEU A CA 1
ATOM 1421 C C . LEU A 1 183 ? -14.341 -12.119 -7.065 1.00 98.31 183 LEU A C 1
ATOM 1423 O O . LEU A 1 183 ? -15.416 -11.639 -6.704 1.00 98.31 183 LEU A O 1
ATOM 1427 N N . ILE A 1 184 ? -14.242 -13.365 -7.543 1.00 98.00 184 ILE A N 1
ATOM 1428 C CA . ILE A 1 184 ? -15.387 -14.288 -7.609 1.00 98.00 184 ILE A CA 1
ATOM 1429 C C . ILE A 1 184 ? -15.977 -14.484 -6.208 1.00 98.00 184 ILE A C 1
ATOM 1431 O O . ILE A 1 184 ? -17.184 -14.318 -6.018 1.00 98.00 184 ILE A O 1
ATOM 1435 N N . LEU A 1 185 ? -15.130 -14.775 -5.213 1.00 97.81 185 LEU A N 1
ATOM 1436 C CA . LEU A 1 185 ? -15.549 -14.915 -3.815 1.00 97.81 185 LEU A CA 1
ATOM 1437 C C . LEU A 1 185 ? -16.193 -13.626 -3.276 1.00 97.81 185 LEU A C 1
ATOM 1439 O O . LEU A 1 185 ? -17.235 -13.682 -2.618 1.00 97.81 185 LEU A O 1
ATOM 1443 N N . HIS A 1 186 ? -15.595 -12.474 -3.575 1.00 96.62 186 HIS A N 1
ATOM 1444 C CA . HIS A 1 186 ? -16.040 -11.158 -3.130 1.00 96.62 186 HIS A CA 1
ATOM 1445 C C . HIS A 1 186 ? -17.425 -10.812 -3.693 1.00 96.62 186 HIS A C 1
ATOM 1447 O O . HIS A 1 186 ? -18.339 -10.458 -2.948 1.00 96.62 186 HIS A O 1
ATOM 1453 N N . PHE A 1 187 ? -17.634 -10.988 -5.001 1.00 94.75 187 PHE A N 1
ATOM 1454 C CA . PHE A 1 187 ? -18.931 -10.745 -5.636 1.00 94.75 187 PHE A CA 1
ATOM 1455 C C . PHE A 1 187 ? -19.993 -11.753 -5.214 1.00 94.75 187 PHE A C 1
ATOM 1457 O O . PHE A 1 187 ? -21.143 -11.368 -4.985 1.00 94.75 187 PHE A O 1
ATOM 1464 N N . TRP A 1 188 ? -19.625 -13.026 -5.054 1.00 94.94 188 TRP A N 1
ATOM 1465 C CA . TRP A 1 188 ? -20.538 -14.035 -4.526 1.00 94.94 188 TRP A CA 1
ATOM 1466 C C . TRP A 1 188 ? -21.039 -13.656 -3.126 1.00 94.94 188 TRP A C 1
ATOM 1468 O O . TRP A 1 188 ? -22.245 -13.719 -2.868 1.00 94.94 188 TRP A O 1
ATOM 1478 N N . ARG A 1 189 ? -20.149 -13.174 -2.247 1.00 93.94 189 ARG A N 1
ATOM 1479 C CA . ARG A 1 189 ? -20.531 -12.667 -0.923 1.00 93.94 189 ARG A CA 1
ATOM 1480 C C . ARG A 1 189 ? -21.400 -11.422 -0.992 1.00 93.94 189 ARG A C 1
ATOM 1482 O O . ARG A 1 189 ? -22.422 -11.382 -0.320 1.00 93.94 189 ARG A O 1
ATOM 1489 N N . ILE A 1 190 ? -21.089 -10.458 -1.857 1.00 90.12 190 ILE A N 1
ATOM 1490 C CA . ILE A 1 190 ? -21.952 -9.282 -2.066 1.00 90.12 190 ILE A CA 1
ATOM 1491 C C . ILE A 1 190 ? -23.365 -9.700 -2.494 1.00 90.12 190 ILE A C 1
ATOM 1493 O O . ILE A 1 190 ? -24.350 -9.169 -1.980 1.00 90.12 190 ILE A O 1
ATOM 1497 N N . ARG A 1 191 ? -23.489 -10.682 -3.394 1.00 88.81 191 ARG A N 1
ATOM 1498 C CA . ARG A 1 191 ? -24.793 -11.208 -3.820 1.00 88.81 191 ARG A CA 1
ATOM 1499 C C . ARG A 1 191 ? -25.530 -11.910 -2.678 1.00 88.81 191 ARG A C 1
ATOM 1501 O O . ARG A 1 191 ? -26.748 -11.784 -2.585 1.00 88.81 191 ARG A O 1
ATOM 1508 N N . LYS A 1 192 ? -24.817 -12.655 -1.828 1.00 89.00 192 LYS A N 1
ATOM 1509 C CA . LYS A 1 192 ? -25.415 -13.378 -0.697 1.00 89.00 192 LYS A CA 1
ATOM 1510 C C . LYS A 1 192 ? -25.841 -12.444 0.441 1.00 89.00 192 LYS A C 1
ATOM 1512 O O . LYS A 1 192 ? -26.911 -12.647 1.009 1.00 89.00 192 LYS A O 1
ATOM 1517 N N . ASP A 1 193 ? -25.039 -11.419 0.719 1.00 85.88 193 ASP A N 1
ATOM 1518 C CA . ASP A 1 193 ? -25.140 -10.555 1.902 1.00 85.88 193 ASP A CA 1
ATOM 1519 C C . ASP A 1 193 ? -25.715 -9.150 1.594 1.00 85.88 193 ASP A C 1
ATOM 1521 O O . ASP A 1 193 ? -25.809 -8.302 2.489 1.00 85.88 193 ASP A O 1
ATOM 1525 N N . SER A 1 194 ? -26.143 -8.916 0.344 1.00 77.31 194 SER A N 1
ATOM 1526 C CA . SER A 1 194 ? -26.655 -7.654 -0.228 1.00 77.31 194 SER A CA 1
ATOM 1527 C C . SER A 1 194 ? -25.609 -6.536 -0.428 1.00 77.31 194 SER A C 1
ATOM 1529 O O . SER A 1 194 ? -24.673 -6.370 0.352 1.00 77.31 194 SER A O 1
ATOM 1531 N N . PHE A 1 195 ? -25.816 -5.709 -1.468 1.00 68.19 195 PHE A N 1
ATOM 1532 C CA . PHE A 1 195 ? -24.968 -4.567 -1.876 1.00 68.19 195 PHE A CA 1
ATOM 1533 C C . PHE A 1 195 ? -24.903 -3.416 -0.859 1.00 68.19 195 PHE A C 1
ATOM 1535 O O . PHE A 1 195 ? -23.972 -2.609 -0.869 1.00 68.19 195 PHE A O 1
ATOM 1542 N N . SER A 1 196 ? -25.928 -3.300 -0.021 1.00 63.97 196 SER A N 1
ATOM 1543 C CA . SER A 1 196 ? -26.107 -2.237 0.963 1.00 63.97 196 SER A CA 1
ATOM 1544 C C . SER A 1 196 ? -26.660 -2.842 2.243 1.00 63.97 196 SER A C 1
ATOM 1546 O O . SER A 1 196 ? -27.370 -3.853 2.208 1.00 63.97 196 SER A O 1
ATOM 1548 N N . ALA A 1 197 ? -26.377 -2.199 3.374 1.00 59.22 197 ALA A N 1
ATOM 1549 C CA . ALA A 1 197 ? -27.162 -2.455 4.570 1.00 59.22 197 ALA A CA 1
ATOM 1550 C C . ALA A 1 197 ? -28.619 -2.018 4.363 1.00 59.22 197 ALA A C 1
ATOM 1552 O O . ALA A 1 197 ? -28.931 -1.351 3.370 1.00 59.22 197 ALA A O 1
ATOM 1553 N N . ALA A 1 198 ? -29.486 -2.460 5.277 1.00 58.00 198 ALA A N 1
ATOM 1554 C CA . ALA A 1 198 ? -30.923 -2.224 5.230 1.00 58.00 198 ALA A CA 1
ATOM 1555 C C . ALA A 1 198 ? -31.243 -0.745 4.934 1.00 58.00 198 ALA A C 1
ATOM 1557 O O . ALA A 1 198 ? -30.505 0.130 5.400 1.00 58.00 198 ALA A O 1
ATOM 1558 N N . PRO A 1 199 ? -32.289 -0.469 4.136 1.00 62.44 199 PRO A N 1
ATOM 1559 C CA . PRO A 1 199 ? -32.668 0.897 3.811 1.00 62.44 199 PRO A CA 1
ATOM 1560 C C . PRO A 1 199 ? -32.921 1.712 5.083 1.00 62.44 199 PRO A C 1
ATOM 1562 O O . PRO A 1 199 ? -33.335 1.173 6.112 1.00 62.44 199 PRO A O 1
ATOM 1565 N N . ARG A 1 200 ? -32.625 3.016 5.015 1.00 64.12 200 ARG A N 1
ATOM 1566 C CA . ARG A 1 200 ? -32.780 3.935 6.156 1.00 64.12 200 ARG A CA 1
ATOM 1567 C C . ARG A 1 200 ? -34.240 4.013 6.600 1.00 64.12 200 ARG A C 1
ATOM 1569 O O . ARG A 1 200 ? -34.507 4.138 7.791 1.00 64.12 200 ARG A O 1
ATOM 1576 N N . ASP A 1 201 ? -35.145 3.928 5.634 1.00 68.94 201 ASP A N 1
ATOM 1577 C CA . ASP A 1 201 ? -36.578 3.803 5.835 1.00 68.94 201 ASP A CA 1
ATOM 1578 C C . ASP A 1 201 ? -37.021 2.392 5.404 1.00 68.94 201 ASP A C 1
ATOM 1580 O O . ASP A 1 201 ? -36.808 2.017 4.249 1.00 68.94 201 ASP A O 1
ATOM 1584 N N . PRO A 1 202 ? -37.633 1.589 6.291 1.00 67.50 202 PRO A N 1
ATOM 1585 C CA . PRO A 1 202 ? -38.223 0.301 5.929 1.00 67.50 202 PRO A CA 1
ATOM 1586 C C . PRO A 1 202 ? -39.249 0.375 4.786 1.00 67.50 202 PRO A C 1
ATOM 1588 O O . PRO A 1 202 ? -39.508 -0.648 4.154 1.00 67.50 202 PRO A O 1
ATOM 1591 N N . ALA A 1 203 ? -39.822 1.555 4.520 1.00 73.69 203 ALA A N 1
ATOM 1592 C CA . ALA A 1 203 ? -40.735 1.798 3.409 1.00 73.69 203 ALA A CA 1
ATOM 1593 C C . ALA A 1 203 ? -40.033 1.948 2.043 1.00 73.69 203 ALA A C 1
ATOM 1595 O O . ALA A 1 203 ? -40.710 1.932 1.014 1.00 73.69 203 ALA A O 1
ATOM 1596 N N . GLU A 1 204 ? -38.698 2.070 1.987 1.00 76.12 204 GLU A N 1
ATOM 1597 C CA . GLU A 1 204 ? -37.978 2.115 0.709 1.00 76.12 204 GLU A CA 1
ATOM 1598 C C . GLU A 1 204 ? -38.119 0.785 -0.044 1.00 76.12 204 GLU A C 1
ATOM 1600 O O . GLU A 1 204 ? -37.663 -0.280 0.387 1.00 76.12 204 GLU A O 1
ATOM 1605 N N . GLN A 1 205 ? -38.722 0.864 -1.227 1.00 77.44 205 GLN A N 1
ATOM 1606 C CA . GLN A 1 205 ? -38.948 -0.289 -2.082 1.00 77.44 205 GLN A CA 1
ATOM 1607 C C . GLN A 1 205 ? -37.641 -0.772 -2.725 1.00 77.44 205 GLN A C 1
ATOM 1609 O O . GLN A 1 205 ? -36.871 0.002 -3.303 1.00 77.44 205 GLN A O 1
ATOM 1614 N N . LYS A 1 206 ? -37.406 -2.088 -2.683 1.00 79.88 206 LYS A N 1
ATOM 1615 C CA . LYS A 1 206 ? -36.336 -2.717 -3.466 1.00 79.88 206 LYS A CA 1
ATOM 1616 C C . LYS A 1 206 ? -36.698 -2.679 -4.947 1.00 79.88 206 LYS A C 1
ATOM 1618 O O . LYS A 1 206 ? -37.813 -3.024 -5.323 1.00 79.88 206 LYS A O 1
ATOM 1623 N N . ILE A 1 207 ? -35.728 -2.306 -5.771 1.00 85.44 207 ILE A N 1
ATOM 1624 C CA . ILE A 1 207 ? -35.848 -2.316 -7.229 1.00 85.44 207 ILE A CA 1
ATOM 1625 C C . ILE A 1 207 ? -35.057 -3.481 -7.815 1.00 85.44 207 ILE A C 1
ATOM 1627 O O . ILE A 1 207 ? -34.037 -3.894 -7.255 1.00 85.44 207 ILE A O 1
ATOM 1631 N N . GLU A 1 208 ? -35.507 -3.977 -8.964 1.00 88.69 208 GLU A N 1
ATOM 1632 C CA . GLU A 1 208 ? -34.801 -5.024 -9.696 1.00 88.69 208 GLU A CA 1
ATOM 1633 C C . GLU A 1 208 ? -33.407 -4.562 -10.133 1.00 88.69 208 GLU A C 1
ATOM 1635 O O . GLU A 1 208 ? -33.211 -3.426 -10.582 1.00 88.69 208 GLU A O 1
ATOM 1640 N N . VAL A 1 209 ? -32.428 -5.463 -10.012 1.00 87.12 209 VAL A N 1
ATOM 1641 C CA . VAL A 1 209 ? -31.021 -5.209 -10.370 1.00 87.12 209 VAL A CA 1
ATOM 1642 C C . VAL A 1 209 ? -30.879 -4.971 -11.872 1.00 87.12 209 VAL A C 1
ATOM 1644 O O . VAL A 1 209 ? -30.138 -4.082 -12.298 1.00 87.12 209 VAL A O 1
ATOM 1647 N N . TRP A 1 210 ? -31.618 -5.738 -12.669 1.00 90.50 210 TRP A N 1
ATOM 1648 C CA . TRP A 1 210 ? -31.767 -5.513 -14.098 1.00 90.50 210 TRP A CA 1
ATOM 1649 C C . TRP A 1 210 ? -33.101 -4.804 -14.374 1.00 90.50 210 TRP A C 1
ATOM 1651 O O . TRP A 1 210 ? -34.124 -5.242 -13.854 1.00 90.50 210 TRP A O 1
ATOM 1661 N N . PRO A 1 211 ? -33.132 -3.737 -15.190 1.00 93.00 211 PRO A N 1
ATOM 1662 C CA . PRO A 1 211 ? -31.992 -3.081 -15.840 1.00 93.00 211 PRO A CA 1
ATOM 1663 C C . PRO A 1 211 ? -31.286 -2.045 -14.942 1.00 93.00 211 PRO A C 1
ATOM 1665 O O . PRO A 1 211 ? -30.206 -1.572 -15.286 1.00 93.00 211 PRO A O 1
ATOM 1668 N N . ASN A 1 212 ? -31.873 -1.678 -13.797 1.00 89.56 212 ASN A N 1
ATOM 1669 C CA . ASN A 1 212 ? -31.540 -0.443 -13.076 1.00 89.56 212 ASN A CA 1
ATOM 1670 C C . ASN A 1 212 ? -30.069 -0.304 -12.662 1.00 89.56 212 ASN A C 1
ATOM 1672 O O . ASN A 1 212 ? -29.470 0.748 -12.883 1.00 89.56 212 ASN A O 1
ATOM 1676 N N . LEU A 1 213 ? -29.490 -1.325 -12.027 1.00 87.69 213 LEU A N 1
ATOM 1677 C CA . LEU A 1 213 ? -28.104 -1.283 -11.559 1.00 87.69 213 LEU A CA 1
ATOM 1678 C C . LEU A 1 213 ? -27.136 -1.661 -12.681 1.00 87.69 213 LEU A C 1
ATOM 1680 O O . LEU A 1 213 ? -26.159 -0.951 -12.895 1.00 87.69 213 LEU A O 1
ATOM 1684 N N . ILE A 1 214 ? -27.423 -2.738 -13.418 1.00 90.44 214 ILE A N 1
ATOM 1685 C CA . ILE A 1 214 ? -26.507 -3.261 -14.444 1.00 90.44 214 ILE A CA 1
ATOM 1686 C C . ILE A 1 214 ? -26.259 -2.241 -15.552 1.00 90.44 214 ILE A C 1
ATOM 1688 O O . ILE A 1 214 ? -25.109 -2.032 -15.921 1.00 90.44 214 ILE A O 1
ATOM 1692 N N . VAL A 1 215 ? -27.298 -1.560 -16.045 1.00 93.88 215 VAL A N 1
ATOM 1693 C CA . VAL A 1 215 ? -27.127 -0.543 -17.094 1.00 93.88 215 VAL A CA 1
ATOM 1694 C C . VAL A 1 215 ? -26.268 0.620 -16.593 1.00 93.88 215 VAL A C 1
ATOM 1696 O O . VAL A 1 215 ? -25.403 1.094 -17.322 1.00 93.88 215 VAL A O 1
ATOM 1699 N N . ARG A 1 216 ? -26.438 1.051 -15.336 1.00 91.81 216 ARG A N 1
ATOM 1700 C CA . ARG A 1 216 ? -25.632 2.139 -14.752 1.00 91.81 216 ARG A CA 1
ATOM 1701 C C . ARG A 1 216 ? -24.166 1.748 -14.591 1.00 91.81 216 ARG A C 1
ATOM 1703 O O . ARG A 1 216 ? -23.296 2.526 -14.966 1.00 91.81 216 ARG A O 1
ATOM 1710 N N . GLU A 1 217 ? -23.898 0.557 -14.062 1.00 92.56 217 GLU A N 1
ATOM 1711 C CA . GLU A 1 217 ? -22.530 0.047 -13.903 1.00 92.56 217 GLU A CA 1
ATOM 1712 C C . GLU A 1 217 ? -21.872 -0.210 -15.270 1.00 92.56 217 GLU A C 1
ATOM 1714 O O . GLU A 1 217 ? -20.695 0.087 -15.448 1.00 92.56 217 GLU A O 1
ATOM 1719 N N . TYR A 1 218 ? -22.631 -0.676 -16.267 1.00 94.44 218 TYR A N 1
ATOM 1720 C CA . TYR A 1 218 ? -22.140 -0.848 -17.635 1.00 94.44 218 TYR A CA 1
ATOM 1721 C C . TYR A 1 218 ? -21.788 0.490 -18.298 1.00 94.44 218 TYR A C 1
ATOM 1723 O O . TYR A 1 218 ? -20.700 0.627 -18.849 1.00 94.44 218 TYR A O 1
ATOM 1731 N N . ILE A 1 219 ? -22.653 1.505 -18.188 1.00 96.19 219 ILE A N 1
ATOM 1732 C CA . ILE A 1 219 ? -22.356 2.862 -18.677 1.00 96.19 219 ILE A CA 1
ATOM 1733 C C . ILE A 1 219 ? -21.123 3.432 -17.965 1.00 96.19 219 ILE A C 1
ATOM 1735 O O . ILE A 1 219 ? -20.265 4.024 -18.617 1.00 96.19 219 ILE A O 1
ATOM 1739 N N . ALA A 1 220 ? -20.995 3.228 -16.650 1.00 95.81 220 ALA A N 1
ATOM 1740 C CA . ALA A 1 220 ? -19.817 3.654 -15.897 1.00 95.81 220 ALA A CA 1
ATOM 1741 C C . ALA A 1 220 ? -18.542 2.929 -16.360 1.00 95.81 220 ALA A C 1
ATOM 1743 O O . ALA A 1 220 ? -17.498 3.565 -16.489 1.00 95.81 220 ALA A O 1
ATOM 1744 N N . ALA A 1 221 ? -18.620 1.628 -16.658 1.00 96.62 221 ALA A N 1
ATOM 1745 C CA . ALA A 1 221 ? -17.504 0.855 -17.197 1.00 96.62 221 ALA A CA 1
ATOM 1746 C C . ALA A 1 221 ? -17.091 1.352 -18.590 1.00 96.62 221 ALA A C 1
ATOM 1748 O O . ALA A 1 221 ? -15.912 1.616 -18.806 1.00 96.62 221 ALA A O 1
ATOM 1749 N N . VAL A 1 222 ? -18.047 1.571 -19.501 1.00 97.75 222 VAL A N 1
ATOM 1750 C CA . VAL A 1 222 ? -17.785 2.152 -20.829 1.00 97.75 222 VAL A CA 1
ATOM 1751 C C . VAL A 1 222 ? -17.172 3.546 -20.697 1.00 97.75 222 VAL A C 1
ATOM 1753 O O . VAL A 1 222 ? -16.156 3.829 -21.325 1.00 97.75 222 VAL A O 1
ATOM 1756 N N . GLY A 1 223 ? -17.733 4.400 -19.838 1.00 97.94 223 GLY A N 1
ATOM 1757 C CA . GLY A 1 223 ? -17.190 5.728 -19.554 1.00 97.94 223 GLY A CA 1
ATOM 1758 C C . GLY A 1 223 ? -15.765 5.673 -18.998 1.00 97.94 223 GLY A C 1
ATOM 1759 O O . GLY A 1 223 ? -14.914 6.450 -19.422 1.00 97.94 223 GLY A O 1
ATOM 1760 N N . CYS A 1 224 ? -15.472 4.720 -18.111 1.00 97.88 224 CYS A N 1
ATOM 1761 C CA . CYS A 1 224 ? -14.129 4.483 -17.588 1.00 97.88 224 CYS A CA 1
ATOM 1762 C C . CYS A 1 224 ? -13.158 4.034 -18.690 1.00 97.88 224 CYS A C 1
ATOM 1764 O O . CYS A 1 224 ? -12.069 4.594 -18.802 1.00 97.88 224 CYS A O 1
ATOM 1766 N N . THR A 1 225 ? -13.552 3.084 -19.545 1.00 97.94 225 THR A N 1
ATOM 1767 C CA . THR A 1 225 ? -12.737 2.643 -20.685 1.00 97.94 225 THR A CA 1
ATOM 1768 C C . THR A 1 225 ? -12.463 3.790 -21.652 1.00 97.94 225 THR A C 1
ATOM 1770 O O . THR A 1 225 ? -11.314 3.985 -22.046 1.00 97.94 225 THR A O 1
ATOM 1773 N N . LEU A 1 226 ? -13.481 4.583 -21.999 1.00 98.31 226 LEU A N 1
ATOM 1774 C CA . LEU A 1 226 ? -13.330 5.759 -22.856 1.00 98.31 226 LEU A CA 1
ATOM 1775 C C . LEU A 1 226 ? -12.393 6.788 -22.223 1.00 98.31 226 LEU A C 1
ATOM 1777 O O . LEU A 1 226 ? -11.476 7.259 -22.889 1.00 98.31 226 LEU A O 1
ATOM 1781 N N . PHE A 1 227 ? -12.568 7.083 -20.933 1.00 98.19 227 PHE A N 1
ATOM 1782 C CA . PHE A 1 227 ? -11.698 7.999 -20.202 1.00 98.19 227 PHE A CA 1
ATOM 1783 C C . PHE A 1 227 ? -10.240 7.532 -20.221 1.00 98.19 227 PHE A C 1
ATOM 1785 O O . PHE A 1 227 ? -9.367 8.304 -20.605 1.00 98.19 227 PHE A O 1
ATOM 1792 N N . ILE A 1 228 ? -9.968 6.269 -19.871 1.00 98.38 228 ILE A N 1
ATOM 1793 C CA . ILE A 1 228 ? -8.605 5.719 -19.881 1.00 98.38 228 ILE A CA 1
ATOM 1794 C C . ILE A 1 228 ? -8.021 5.727 -21.293 1.00 98.38 228 ILE A C 1
ATOM 1796 O O . ILE A 1 228 ? -6.848 6.052 -21.453 1.00 98.38 228 ILE A O 1
ATOM 1800 N N . THR A 1 229 ? -8.820 5.421 -22.314 1.00 98.19 229 THR A N 1
ATOM 1801 C CA . THR A 1 229 ? -8.376 5.443 -23.715 1.00 98.19 229 THR A CA 1
ATOM 1802 C C . THR A 1 229 ? -7.985 6.856 -24.138 1.00 98.19 229 THR A C 1
ATOM 1804 O O . THR A 1 229 ? -6.863 7.066 -24.586 1.00 98.19 229 THR A O 1
ATOM 1807 N N . VAL A 1 230 ? -8.866 7.842 -23.935 1.00 98.31 230 VAL A N 1
ATOM 1808 C CA . VAL A 1 230 ? -8.599 9.250 -24.273 1.00 98.31 230 VAL A CA 1
ATOM 1809 C C . VAL A 1 230 ? -7.402 9.773 -23.486 1.00 98.31 230 VAL A C 1
ATOM 1811 O O . VAL A 1 230 ? -6.485 10.336 -24.076 1.00 98.31 230 VAL A O 1
ATOM 1814 N N . TRP A 1 231 ? -7.351 9.527 -22.176 1.00 98.06 231 TRP A N 1
ATOM 1815 C CA . TRP A 1 231 ? -6.214 9.916 -21.341 1.00 98.06 231 TRP A CA 1
ATOM 1816 C C . TRP A 1 231 ? -4.900 9.319 -21.852 1.00 98.06 231 TRP A C 1
ATOM 1818 O O . TRP A 1 231 ? -3.894 10.011 -21.914 1.00 98.06 231 TRP A O 1
ATOM 1828 N N . SER A 1 232 ? -4.919 8.061 -22.291 1.00 98.06 232 SER A N 1
ATOM 1829 C CA . SER A 1 232 ? -3.737 7.353 -22.798 1.00 98.06 232 SER A CA 1
ATOM 1830 C C . SER A 1 232 ? -3.285 7.800 -24.188 1.00 98.06 232 SER A C 1
ATOM 1832 O O . SER A 1 232 ? -2.135 7.555 -24.548 1.00 98.06 232 SER A O 1
ATOM 1834 N N . ILE A 1 233 ? -4.165 8.442 -24.962 1.00 97.69 233 ILE A N 1
ATOM 1835 C CA . ILE A 1 233 ? -3.816 9.109 -26.226 1.00 97.69 233 ILE A CA 1
ATOM 1836 C C . ILE A 1 233 ? -3.175 10.472 -25.944 1.00 97.69 233 ILE A C 1
ATOM 1838 O O . ILE A 1 233 ? -2.244 10.867 -26.639 1.00 97.69 233 ILE A O 1
ATOM 1842 N N . LEU A 1 234 ? -3.682 11.191 -24.938 1.00 97.81 234 LEU A N 1
ATOM 1843 C CA . LEU A 1 234 ? -3.249 12.554 -24.621 1.00 97.81 234 LEU A CA 1
ATOM 1844 C C . LEU A 1 234 ? -1.989 12.609 -23.748 1.00 97.81 234 LEU A C 1
ATOM 1846 O O . LEU A 1 234 ? -1.243 13.581 -23.828 1.00 97.81 234 LEU A O 1
ATOM 1850 N N . MET A 1 235 ? -1.777 11.605 -22.895 1.00 97.00 235 MET A N 1
ATOM 1851 C CA . MET A 1 235 ? -0.718 11.587 -21.888 1.00 97.00 235 MET A CA 1
ATOM 1852 C C . MET A 1 235 ? 0.139 10.337 -22.020 1.00 97.00 235 MET A C 1
ATOM 1854 O O . MET A 1 235 ? -0.307 9.212 -21.765 1.00 97.00 235 MET A O 1
ATOM 1858 N N . ASP A 1 236 ? 1.409 10.553 -22.338 1.00 95.44 236 ASP A N 1
ATOM 1859 C CA . ASP A 1 236 ? 2.380 9.477 -22.427 1.00 95.44 236 ASP A CA 1
ATOM 1860 C C . ASP A 1 236 ? 2.752 8.947 -21.055 1.00 95.44 236 ASP A C 1
ATOM 1862 O O . ASP A 1 236 ? 3.054 9.692 -20.120 1.00 95.44 236 ASP A O 1
ATOM 1866 N N . ALA A 1 237 ? 2.717 7.624 -20.925 1.00 94.12 237 ALA A N 1
ATOM 1867 C CA . ALA A 1 237 ? 3.131 6.997 -19.695 1.00 94.12 237 ALA A CA 1
ATOM 1868 C C . ALA A 1 237 ? 4.665 7.053 -19.579 1.00 94.12 237 ALA A C 1
ATOM 1870 O O . ALA A 1 237 ? 5.355 6.680 -20.535 1.00 94.12 237 ALA A O 1
ATOM 1871 N N . PRO A 1 238 ? 5.215 7.459 -18.421 1.00 92.62 23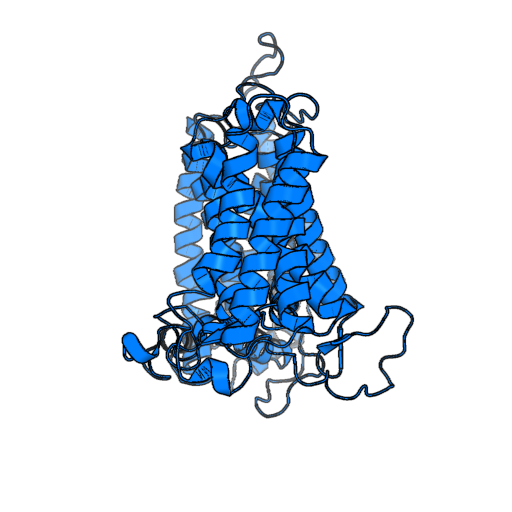8 PRO A N 1
ATOM 1872 C CA . PRO A 1 238 ? 6.646 7.712 -18.272 1.00 92.62 238 PRO A CA 1
ATOM 1873 C C . PRO A 1 238 ? 7.473 6.455 -18.560 1.00 92.62 238 PRO A C 1
ATOM 1875 O O . PRO A 1 238 ? 7.075 5.352 -18.174 1.00 92.62 238 PRO A O 1
ATOM 1878 N N . LEU A 1 239 ? 8.594 6.632 -19.258 1.00 94.75 239 LEU A N 1
ATOM 1879 C CA . LEU A 1 239 ? 9.631 5.628 -19.488 1.00 94.75 239 LEU A CA 1
ATOM 1880 C C . LEU A 1 239 ? 10.981 6.329 -19.344 1.00 94.75 239 LEU A C 1
ATOM 1882 O O . LEU A 1 239 ? 11.318 7.174 -20.174 1.00 94.75 239 LEU A O 1
ATOM 1886 N N . GLU A 1 240 ? 11.716 6.013 -18.284 1.00 93.25 240 GLU A N 1
ATOM 1887 C CA . GLU A 1 240 ? 13.056 6.570 -18.080 1.00 93.25 240 GLU A CA 1
ATOM 1888 C C . GLU A 1 240 ? 14.080 5.900 -19.004 1.00 93.25 240 GLU A C 1
ATOM 1890 O O . GLU A 1 240 ? 13.748 5.022 -19.799 1.00 93.25 240 GLU A O 1
ATOM 1895 N N . THR A 1 241 ? 15.348 6.298 -18.903 1.00 94.19 241 THR A N 1
ATOM 1896 C CA . THR A 1 241 ? 16.443 5.599 -19.583 1.00 94.19 241 THR A CA 1
ATOM 1897 C C . THR A 1 241 ? 16.578 4.155 -19.103 1.00 94.19 241 THR A C 1
ATOM 1899 O O . THR A 1 241 ? 16.117 3.792 -18.019 1.00 94.19 241 THR A O 1
ATOM 1902 N N . ILE A 1 242 ? 17.247 3.324 -19.907 1.00 95.38 242 ILE A N 1
ATOM 1903 C CA . ILE A 1 242 ? 17.551 1.936 -19.546 1.00 95.38 242 ILE A CA 1
ATOM 1904 C C . ILE A 1 242 ? 18.211 1.859 -18.166 1.00 95.38 242 ILE A C 1
ATOM 1906 O O . ILE A 1 242 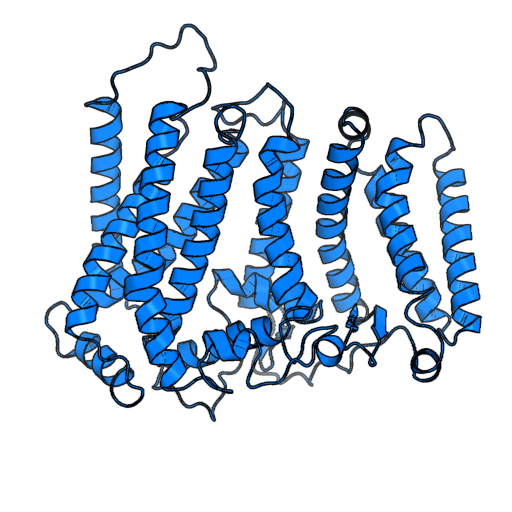? 19.072 2.678 -17.835 1.00 95.38 242 ILE A O 1
ATOM 1910 N N . ALA A 1 243 ? 17.804 0.869 -17.372 1.00 94.56 243 ALA A N 1
ATOM 1911 C CA . ALA A 1 243 ? 18.327 0.659 -16.033 1.00 94.56 243 ALA A CA 1
ATOM 1912 C C . ALA A 1 243 ? 19.856 0.486 -16.024 1.00 94.56 243 ALA A C 1
ATOM 1914 O O . ALA A 1 243 ? 20.399 -0.464 -16.587 1.00 94.56 243 ALA A O 1
ATOM 1915 N N . ASN A 1 244 ? 20.541 1.367 -15.298 1.00 93.94 244 ASN A N 1
ATOM 1916 C CA . ASN A 1 244 ? 21.930 1.207 -14.898 1.00 93.94 244 ASN A CA 1
ATOM 1917 C C . ASN A 1 244 ? 22.003 1.028 -13.368 1.00 93.94 244 ASN A C 1
ATOM 1919 O O . ASN A 1 244 ? 21.796 2.002 -12.632 1.00 93.94 244 ASN A O 1
ATOM 1923 N N . PRO A 1 245 ? 22.320 -0.185 -12.869 1.00 90.50 245 PRO A N 1
ATOM 1924 C CA . PRO A 1 245 ? 22.447 -0.453 -11.434 1.00 90.50 245 PRO A CA 1
ATOM 1925 C C . PRO A 1 245 ? 23.541 0.363 -10.729 1.00 90.50 245 PRO A C 1
ATOM 1927 O O . PRO A 1 245 ? 23.511 0.494 -9.510 1.00 90.50 245 PRO A O 1
ATOM 1930 N N . ASN A 1 246 ? 24.498 0.925 -11.474 1.00 92.31 246 ASN A N 1
ATOM 1931 C CA . ASN A 1 246 ? 25.604 1.713 -10.921 1.00 92.31 246 ASN A CA 1
ATOM 1932 C C . ASN A 1 246 ? 25.281 3.210 -10.800 1.00 92.31 246 ASN A C 1
ATOM 1934 O O . ASN A 1 246 ? 26.104 3.978 -10.307 1.00 92.31 246 ASN A O 1
ATOM 1938 N N . VAL A 1 247 ? 24.105 3.645 -11.262 1.00 89.69 247 VAL A N 1
ATOM 1939 C CA . VAL A 1 247 ? 23.682 5.049 -11.220 1.00 89.69 247 VAL A CA 1
ATOM 1940 C C . VAL A 1 247 ? 22.372 5.134 -10.458 1.00 89.69 247 VAL A C 1
ATOM 1942 O O . VAL A 1 247 ? 21.337 4.711 -10.955 1.00 89.69 247 VAL A O 1
ATOM 1945 N N . THR A 1 248 ? 22.383 5.676 -9.245 1.00 85.38 248 THR A N 1
ATOM 1946 C CA . THR A 1 248 ? 21.154 5.879 -8.466 1.00 85.38 248 THR A CA 1
ATOM 1947 C C . THR A 1 248 ? 20.548 7.251 -8.771 1.00 85.38 248 THR A C 1
ATOM 1949 O O . THR A 1 248 ? 21.243 8.256 -8.610 1.00 85.38 248 THR A O 1
ATOM 1952 N N . PRO A 1 249 ? 19.265 7.337 -9.178 1.00 85.69 249 PRO A N 1
ATOM 1953 C CA . PRO A 1 249 ? 18.552 8.602 -9.275 1.00 85.69 249 PRO A CA 1
ATOM 1954 C C . PRO A 1 249 ? 18.578 9.347 -7.947 1.00 85.69 249 PRO A C 1
ATOM 1956 O O . PRO A 1 249 ? 18.427 8.745 -6.882 1.00 85.69 249 PRO A O 1
ATOM 1959 N N . ASN A 1 250 ? 18.726 10.667 -8.009 1.00 84.69 250 ASN A N 1
ATOM 1960 C CA . ASN A 1 250 ? 18.757 11.499 -6.819 1.00 84.69 250 ASN A CA 1
ATOM 1961 C C . ASN A 1 250 ? 17.781 12.684 -6.939 1.00 84.69 250 ASN A C 1
ATOM 1963 O O . ASN A 1 250 ? 18.059 13.600 -7.713 1.00 84.69 250 ASN A O 1
ATOM 1967 N N . PRO A 1 251 ? 16.669 12.711 -6.177 1.00 85.12 251 PRO A N 1
ATOM 1968 C CA . PRO A 1 251 ? 16.212 11.685 -5.233 1.00 85.12 251 PRO A CA 1
ATOM 1969 C C . PRO A 1 251 ? 15.568 10.469 -5.909 1.00 85.12 251 PRO A C 1
ATOM 1971 O O . PRO A 1 251 ? 14.744 10.609 -6.810 1.00 85.12 251 PRO A O 1
ATOM 1974 N N . SER A 1 252 ? 15.854 9.272 -5.396 1.00 82.88 252 SER A N 1
ATOM 1975 C CA . SER A 1 252 ? 15.110 8.061 -5.755 1.00 82.88 252 SER A CA 1
ATOM 1976 C C . SER A 1 252 ? 13.802 8.011 -4.965 1.00 82.88 252 SER A C 1
ATOM 1978 O O . SER A 1 252 ? 13.819 7.910 -3.734 1.00 82.88 252 SER A O 1
ATOM 1980 N N . LYS A 1 253 ? 12.666 8.083 -5.664 1.00 85.75 253 LYS A N 1
ATOM 1981 C CA . LYS A 1 253 ? 11.325 8.032 -5.067 1.00 85.75 253 LYS A CA 1
ATOM 1982 C C . LYS A 1 253 ? 10.615 6.739 -5.449 1.00 85.75 253 LYS A C 1
ATOM 1984 O O . LYS A 1 253 ? 10.657 6.305 -6.598 1.00 85.75 253 LYS A O 1
ATOM 1989 N N . ALA A 1 254 ? 9.945 6.139 -4.474 1.00 87.88 254 ALA A N 1
ATOM 1990 C CA . ALA A 1 254 ? 9.025 5.038 -4.687 1.00 87.88 254 ALA A CA 1
ATOM 1991 C C . ALA A 1 254 ? 7.820 5.500 -5.536 1.00 87.88 254 ALA A C 1
ATOM 1993 O O . ALA A 1 254 ? 7.568 6.703 -5.664 1.00 87.88 254 ALA A O 1
ATOM 1994 N N . PRO A 1 255 ? 7.030 4.570 -6.099 1.00 89.19 255 PRO A N 1
ATOM 1995 C CA . PRO A 1 255 ? 5.747 4.911 -6.708 1.00 89.19 255 PRO A CA 1
ATOM 1996 C C . PRO A 1 255 ? 4.873 5.694 -5.718 1.00 89.19 255 PRO A C 1
ATOM 1998 O O . PRO A 1 255 ? 4.921 5.413 -4.523 1.00 89.19 255 PRO A O 1
ATOM 2001 N N . TRP A 1 256 ? 4.061 6.650 -6.185 1.00 91.50 256 TRP A N 1
ATOM 2002 C CA . TRP A 1 256 ? 3.382 7.626 -5.310 1.00 91.50 256 TRP A CA 1
ATOM 2003 C C . TRP A 1 256 ? 2.594 6.995 -4.147 1.00 91.50 256 TRP A C 1
ATOM 2005 O O . TRP A 1 256 ? 2.631 7.512 -3.034 1.00 91.50 256 TRP A O 1
ATOM 2015 N N . TYR A 1 257 ? 1.948 5.844 -4.362 1.00 90.88 257 TYR A N 1
ATOM 2016 C CA . TYR A 1 257 ? 1.196 5.113 -3.332 1.00 90.88 257 TYR A CA 1
ATOM 2017 C C . TYR A 1 257 ? 2.081 4.427 -2.272 1.00 90.88 257 TYR A C 1
ATOM 2019 O O . TYR A 1 257 ? 1.576 4.038 -1.222 1.00 90.88 257 TYR A O 1
ATOM 2027 N N . PHE A 1 258 ? 3.390 4.313 -2.510 1.00 92.31 258 PHE A N 1
ATOM 2028 C CA . PHE A 1 258 ? 4.405 3.840 -1.562 1.00 92.31 258 PHE A CA 1
ATOM 2029 C C . PHE A 1 258 ? 5.341 4.943 -1.056 1.00 92.31 258 PHE A C 1
ATOM 2031 O O . PHE A 1 258 ? 6.118 4.691 -0.141 1.00 92.31 258 PHE A O 1
ATOM 2038 N N . VAL A 1 259 ? 5.268 6.171 -1.577 1.00 92.12 259 VAL A N 1
ATOM 2039 C CA . VAL A 1 259 ? 6.092 7.286 -1.070 1.00 92.12 259 VAL A CA 1
ATOM 2040 C C . VAL A 1 259 ? 5.824 7.540 0.412 1.00 92.12 259 VAL A C 1
ATOM 2042 O O . VAL A 1 259 ? 6.760 7.790 1.161 1.00 92.12 259 VAL A O 1
ATOM 2045 N N . GLY A 1 260 ? 4.574 7.393 0.866 1.00 92.00 260 GLY A N 1
ATOM 2046 C CA . GLY A 1 260 ? 4.250 7.491 2.292 1.00 92.00 260 GLY A CA 1
ATOM 2047 C C . GLY A 1 260 ? 4.990 6.451 3.143 1.00 92.00 260 GLY A C 1
ATOM 2048 O O . GLY A 1 260 ? 5.492 6.774 4.215 1.00 92.00 260 GLY A O 1
ATOM 2049 N N . LEU A 1 261 ? 5.147 5.228 2.624 1.00 91.31 261 LEU A N 1
ATOM 2050 C CA . LEU A 1 261 ? 5.940 4.176 3.262 1.00 91.31 261 LEU A CA 1
ATOM 2051 C C . LEU A 1 261 ? 7.431 4.530 3.291 1.00 91.31 261 LEU A C 1
ATOM 2053 O O . LEU A 1 261 ? 8.091 4.371 4.315 1.00 91.31 261 LEU A O 1
ATOM 2057 N N . GLN A 1 262 ? 7.956 5.032 2.171 1.00 91.25 262 GLN A N 1
ATOM 2058 C CA . GLN A 1 262 ? 9.345 5.475 2.071 1.00 91.25 262 GLN A CA 1
ATOM 2059 C C . GLN A 1 262 ? 9.637 6.623 3.045 1.00 91.25 262 GLN A C 1
ATOM 2061 O O . GLN A 1 262 ? 10.688 6.644 3.679 1.00 91.25 262 GLN A O 1
ATOM 2066 N N . GLU A 1 263 ? 8.697 7.550 3.212 1.00 91.44 263 GLU A N 1
ATOM 2067 C CA . GLU A 1 263 ? 8.812 8.652 4.161 1.00 91.44 263 GLU A CA 1
ATOM 2068 C C . GLU A 1 263 ? 8.905 8.148 5.609 1.00 91.44 263 GLU A C 1
ATOM 2070 O O . GLU A 1 263 ? 9.718 8.640 6.392 1.00 91.44 263 GLU A O 1
ATOM 2075 N N . MET A 1 264 ? 8.171 7.087 5.955 1.00 90.12 264 MET A N 1
ATOM 2076 C CA . MET A 1 264 ? 8.261 6.468 7.280 1.00 90.12 264 MET A CA 1
ATOM 2077 C C . MET A 1 264 ? 9.657 5.903 7.603 1.00 90.12 264 MET A C 1
ATOM 2079 O O . MET A 1 264 ? 10.041 5.897 8.776 1.00 90.12 264 MET A O 1
ATOM 2083 N N . LEU A 1 265 ? 10.458 5.505 6.603 1.00 88.88 265 LEU A N 1
ATOM 2084 C CA . LEU A 1 265 ? 11.841 5.024 6.796 1.00 88.88 265 LEU A CA 1
ATOM 2085 C C . LEU A 1 265 ? 12.796 6.111 7.322 1.00 88.88 265 LEU A C 1
ATOM 2087 O O . LEU A 1 265 ? 13.877 5.808 7.838 1.00 88.88 265 LEU A O 1
ATOM 2091 N N . VAL A 1 266 ? 12.419 7.388 7.209 1.00 86.81 266 VAL A N 1
ATOM 2092 C CA . VAL A 1 266 ? 13.200 8.494 7.783 1.00 86.81 266 VAL A CA 1
ATOM 2093 C C . VAL A 1 266 ? 13.053 8.544 9.307 1.00 86.81 266 VAL A C 1
ATOM 2095 O O . VAL A 1 266 ? 13.986 8.953 10.011 1.00 86.81 266 VAL A O 1
ATOM 2098 N N . TYR A 1 267 ? 11.893 8.120 9.809 1.00 85.19 267 TYR A N 1
ATOM 2099 C CA . TYR A 1 267 ? 11.495 8.221 11.213 1.00 85.19 267 TYR A CA 1
ATOM 2100 C C . TYR A 1 267 ? 11.719 6.927 11.995 1.00 85.19 267 TYR A C 1
ATOM 2102 O O . TYR A 1 267 ? 12.017 6.978 13.187 1.00 85.19 267 TYR A O 1
ATOM 2110 N N . PHE A 1 268 ? 11.599 5.783 11.326 1.00 86.12 268 PHE A N 1
ATOM 2111 C CA . PHE A 1 268 ? 11.697 4.460 11.932 1.00 86.12 268 PHE A CA 1
ATOM 2112 C C . PHE A 1 268 ? 12.798 3.613 11.294 1.00 86.12 268 PHE A C 1
ATOM 2114 O O . PHE A 1 268 ? 13.306 3.916 10.214 1.00 86.12 268 PHE A O 1
ATOM 2121 N N . ASP A 1 269 ? 13.165 2.531 11.977 1.00 86.56 269 ASP A N 1
ATOM 2122 C CA . ASP A 1 269 ? 14.010 1.496 11.390 1.00 86.56 269 ASP A CA 1
ATOM 2123 C C . ASP A 1 269 ? 13.260 0.740 10.270 1.00 86.56 269 ASP A C 1
ATOM 2125 O O . ASP A 1 269 ? 12.029 0.611 10.357 1.00 86.56 269 ASP A O 1
ATOM 2129 N N . PRO A 1 270 ? 13.950 0.219 9.235 1.00 89.31 270 PRO A N 1
ATOM 2130 C CA . PRO A 1 270 ? 13.308 -0.463 8.111 1.00 89.31 270 PRO A CA 1
ATOM 2131 C C . PRO A 1 270 ? 12.342 -1.594 8.485 1.00 89.31 270 PRO A C 1
ATOM 2133 O O . PRO A 1 270 ? 11.308 -1.730 7.835 1.00 89.31 270 PRO A O 1
ATOM 2136 N N . TRP A 1 271 ? 12.601 -2.357 9.552 1.00 88.31 271 TRP A N 1
ATOM 2137 C CA . TRP A 1 271 ? 11.693 -3.431 9.977 1.00 88.31 271 TRP A CA 1
ATOM 2138 C C . TRP A 1 271 ? 10.377 -2.901 10.574 1.00 88.31 271 TRP A C 1
ATOM 2140 O O . TRP A 1 271 ? 9.320 -3.509 10.395 1.00 88.31 271 TRP A O 1
ATOM 2150 N N . ILE A 1 272 ? 10.406 -1.742 11.246 1.00 88.62 272 ILE A N 1
ATOM 2151 C CA . ILE A 1 272 ? 9.203 -1.103 11.801 1.00 88.62 272 ILE A CA 1
ATOM 2152 C C . ILE A 1 272 ? 8.412 -0.437 10.678 1.00 88.62 272 ILE A C 1
ATOM 2154 O O . ILE A 1 272 ? 7.227 -0.721 10.504 1.00 88.62 272 ILE A O 1
ATOM 2158 N N . ALA A 1 273 ? 9.065 0.446 9.917 1.00 89.25 273 ALA A N 1
ATOM 2159 C CA . ALA A 1 273 ? 8.403 1.236 8.883 1.00 89.25 273 ALA A CA 1
ATOM 2160 C C . ALA A 1 273 ? 7.992 0.394 7.676 1.00 89.25 273 ALA A C 1
ATOM 2162 O O . ALA A 1 273 ? 6.875 0.549 7.204 1.00 89.25 273 ALA A O 1
ATOM 2163 N N . GLY A 1 274 ? 8.866 -0.488 7.190 1.00 88.00 274 GLY A N 1
ATOM 2164 C CA . GLY A 1 274 ? 8.646 -1.260 5.969 1.00 88.00 274 GLY A CA 1
ATOM 2165 C C . GLY A 1 274 ? 7.828 -2.536 6.160 1.00 88.00 274 GLY A C 1
ATOM 2166 O O . GLY A 1 274 ? 7.252 -3.024 5.190 1.00 88.00 274 GLY A O 1
ATOM 2167 N N . VAL A 1 275 ? 7.750 -3.078 7.385 1.00 91.00 275 VAL A N 1
ATOM 2168 C CA . VAL A 1 275 ? 7.118 -4.387 7.635 1.00 91.00 275 VAL A CA 1
ATOM 2169 C C . VAL A 1 275 ? 6.064 -4.327 8.737 1.00 91.00 275 VAL A C 1
ATOM 2171 O O . VAL A 1 275 ? 4.901 -4.631 8.474 1.00 91.00 275 VAL A O 1
ATOM 2174 N N . VAL A 1 276 ? 6.412 -3.933 9.963 1.00 90.31 276 VAL A N 1
ATOM 2175 C CA . VAL A 1 276 ? 5.473 -4.029 11.097 1.00 90.31 276 VAL A CA 1
ATOM 2176 C C . VAL A 1 276 ? 4.307 -3.052 10.983 1.00 90.31 276 VAL A C 1
ATOM 2178 O O . VAL A 1 276 ? 3.163 -3.478 11.114 1.00 90.31 276 VAL A O 1
ATOM 2181 N N . LEU A 1 277 ? 4.555 -1.767 10.717 1.00 90.44 277 LEU A N 1
ATOM 2182 C CA . LEU A 1 277 ? 3.487 -0.767 10.626 1.00 90.44 277 LEU A CA 1
ATOM 2183 C C . LEU A 1 277 ? 2.528 -1.019 9.447 1.00 90.44 277 LEU A C 1
ATOM 2185 O O . LEU A 1 277 ? 1.318 -0.968 9.670 1.00 90.44 277 LEU A O 1
ATOM 2189 N N . PRO A 1 278 ? 2.989 -1.370 8.230 1.00 91.81 278 PRO A N 1
ATOM 2190 C CA . PRO A 1 278 ? 2.093 -1.756 7.142 1.00 91.81 278 PRO A CA 1
ATOM 2191 C C . PRO A 1 278 ? 1.245 -2.979 7.486 1.00 91.81 278 PRO A C 1
ATOM 2193 O O . PRO A 1 278 ? 0.032 -2.953 7.289 1.00 91.81 278 PRO A O 1
ATOM 2196 N N . ASN A 1 279 ? 1.845 -4.027 8.062 1.00 91.75 279 ASN A N 1
ATOM 2197 C CA . ASN A 1 279 ? 1.089 -5.206 8.489 1.00 91.75 279 ASN A CA 1
ATOM 2198 C C . ASN A 1 279 ? 0.096 -4.872 9.607 1.00 91.75 279 ASN A C 1
ATOM 2200 O O . ASN A 1 279 ? -1.023 -5.380 9.598 1.00 91.75 279 ASN A O 1
ATOM 2204 N N . LEU A 1 280 ? 0.454 -3.972 10.525 1.00 91.94 280 LEU A N 1
ATOM 2205 C CA . LEU A 1 280 ? -0.459 -3.470 11.545 1.00 91.94 280 LEU A CA 1
ATOM 2206 C C . LEU A 1 280 ? -1.643 -2.716 10.929 1.00 91.94 280 LEU A C 1
ATOM 2208 O O . LEU A 1 280 ? -2.766 -2.888 11.392 1.00 91.94 280 LEU A O 1
ATOM 2212 N N . ILE A 1 281 ? -1.429 -1.931 9.869 1.00 92.81 281 ILE A N 1
ATOM 2213 C CA . ILE A 1 281 ? -2.518 -1.282 9.127 1.00 92.81 281 ILE A CA 1
ATOM 2214 C C . ILE A 1 281 ? -3.427 -2.343 8.498 1.00 92.81 281 ILE A C 1
ATOM 2216 O O . ILE A 1 281 ? -4.640 -2.264 8.662 1.00 92.81 281 ILE A O 1
ATOM 2220 N N . ILE A 1 282 ? -2.874 -3.360 7.830 1.00 95.62 282 ILE A N 1
ATOM 2221 C CA . ILE A 1 282 ? -3.668 -4.427 7.196 1.00 95.62 282 ILE A CA 1
ATOM 2222 C C . ILE A 1 282 ? -4.476 -5.224 8.229 1.00 95.62 282 ILE A C 1
ATOM 2224 O O . ILE A 1 282 ? -5.689 -5.379 8.077 1.00 95.62 282 ILE A O 1
ATOM 2228 N N . VAL A 1 283 ? -3.841 -5.684 9.308 1.00 93.81 283 VAL A N 1
ATOM 2229 C CA . VAL A 1 283 ? -4.513 -6.420 10.391 1.00 93.81 283 VAL A CA 1
ATOM 2230 C C . VAL A 1 283 ? -5.525 -5.528 11.108 1.00 93.81 283 VAL A C 1
ATOM 2232 O O . VAL A 1 283 ? -6.644 -5.960 11.376 1.00 93.81 283 VAL A O 1
ATOM 2235 N N . GLY A 1 284 ? -5.175 -4.267 11.364 1.00 92.94 284 GLY A N 1
ATOM 2236 C CA . GLY A 1 284 ? -6.069 -3.269 11.942 1.00 92.94 284 GLY A CA 1
ATOM 2237 C C . GLY A 1 284 ? -7.309 -3.057 11.079 1.00 92.94 284 GLY A C 1
ATOM 2238 O O . GLY A 1 284 ? -8.421 -3.093 11.602 1.00 92.94 284 GLY A O 1
ATOM 2239 N N . LEU A 1 285 ? -7.143 -2.940 9.755 1.00 95.31 285 LEU A N 1
ATOM 2240 C CA . LEU A 1 285 ? -8.255 -2.878 8.810 1.00 95.31 285 LEU A CA 1
ATOM 2241 C C . LEU A 1 285 ? -9.131 -4.128 8.918 1.00 95.31 285 LEU A C 1
ATOM 2243 O O . LEU A 1 285 ? -10.341 -3.992 9.058 1.00 95.31 285 LEU A O 1
ATOM 2247 N N . MET A 1 286 ? -8.559 -5.335 8.917 1.00 95.69 286 MET A N 1
ATOM 2248 C CA . MET A 1 286 ? -9.330 -6.580 9.069 1.00 95.69 286 MET A CA 1
ATOM 2249 C C . MET A 1 286 ? -10.058 -6.682 10.416 1.00 95.69 286 MET A C 1
ATOM 2251 O O . MET A 1 286 ? -11.133 -7.273 10.480 1.00 95.69 286 MET A O 1
ATOM 2255 N N . ALA A 1 287 ? -9.508 -6.090 11.478 1.00 93.06 287 ALA A N 1
ATOM 2256 C CA . ALA A 1 287 ? -10.090 -6.110 12.816 1.00 93.06 287 ALA A CA 1
ATOM 2257 C C . ALA A 1 287 ? -11.290 -5.154 12.982 1.00 93.06 287 ALA A C 1
ATOM 2259 O O . ALA A 1 287 ? -12.127 -5.375 13.859 1.00 93.06 287 ALA A O 1
ATOM 2260 N N . ILE A 1 288 ? -11.414 -4.122 12.136 1.00 93.19 288 ILE A N 1
ATOM 2261 C CA . ILE A 1 288 ? -12.459 -3.083 12.221 1.00 93.19 288 ILE A CA 1
ATOM 2262 C C . ILE A 1 288 ? -13.881 -3.636 12.449 1.00 93.19 288 ILE A C 1
ATOM 2264 O O . ILE A 1 288 ? -14.542 -3.149 13.372 1.00 93.19 288 ILE A O 1
ATOM 2268 N N . PRO A 1 289 ? -14.386 -4.634 11.691 1.00 91.75 289 PRO A N 1
ATOM 2269 C CA . PRO A 1 289 ? -15.755 -5.129 11.865 1.00 91.75 289 PRO A CA 1
ATOM 2270 C C . PRO A 1 289 ? -16.015 -5.750 13.240 1.00 91.75 289 PRO A C 1
ATOM 2272 O O . PRO A 1 289 ? -17.151 -5.768 13.704 1.00 91.75 289 PRO A O 1
ATOM 2275 N N . TYR A 1 290 ? -14.963 -6.245 13.895 1.00 90.00 290 TYR A N 1
ATOM 2276 C CA . TYR A 1 290 ? -15.031 -6.903 15.198 1.00 90.00 290 TYR A CA 1
ATOM 2277 C C . TYR A 1 290 ? -14.888 -5.914 16.365 1.00 90.00 290 TYR A C 1
ATOM 2279 O O . TYR A 1 290 ? -15.318 -6.211 17.485 1.00 90.00 290 TYR A O 1
ATOM 2287 N N . ILE A 1 291 ? -14.315 -4.735 16.097 1.00 89.56 291 ILE A N 1
ATOM 2288 C CA . ILE A 1 291 ? -14.127 -3.646 17.062 1.00 89.56 291 ILE A CA 1
ATOM 2289 C C . ILE A 1 291 ? -15.323 -2.680 17.040 1.00 89.56 291 ILE A C 1
ATOM 2291 O O . ILE A 1 291 ? -15.813 -2.295 18.100 1.00 89.56 291 ILE A O 1
ATOM 2295 N N . ASP A 1 292 ? -15.825 -2.301 15.858 1.00 87.94 292 ASP A N 1
ATOM 2296 C CA . ASP A 1 292 ? -16.952 -1.368 15.719 1.00 87.94 292 ASP A CA 1
ATOM 2297 C C . ASP A 1 292 ? -18.301 -2.088 15.897 1.00 87.94 292 ASP A C 1
ATOM 2299 O O . ASP A 1 292 ? -18.905 -2.587 14.942 1.00 87.94 292 ASP A O 1
ATOM 2303 N N . THR A 1 293 ? -18.818 -2.083 17.126 1.00 80.50 293 THR A N 1
ATOM 2304 C CA . THR A 1 293 ? -20.085 -2.735 17.494 1.00 80.50 293 THR A CA 1
ATOM 2305 C C . THR A 1 293 ? -21.334 -1.888 17.320 1.00 80.50 293 THR A C 1
ATOM 2307 O O . THR A 1 293 ? -22.433 -2.414 17.491 1.00 80.50 293 THR A O 1
ATOM 2310 N N . ASN A 1 294 ? -21.217 -0.602 16.973 1.00 81.44 294 ASN A N 1
ATOM 2311 C CA . ASN A 1 294 ? -22.394 0.261 16.895 1.00 81.44 294 ASN A CA 1
ATOM 2312 C C . ASN A 1 294 ? -23.375 -0.265 15.822 1.00 81.44 294 ASN A C 1
ATOM 2314 O O . ASN A 1 294 ? -22.989 -0.347 14.654 1.00 81.44 294 ASN A O 1
ATOM 2318 N N . PRO A 1 295 ? -24.628 -0.622 16.159 1.00 78.50 295 PRO A N 1
ATOM 2319 C CA . PRO A 1 295 ? -25.574 -1.145 15.176 1.00 78.50 295 PRO A CA 1
ATOM 2320 C C . PRO A 1 295 ? -26.139 -0.065 14.237 1.00 78.50 295 PRO A C 1
ATOM 2322 O O . PRO A 1 295 ? -26.810 -0.402 13.265 1.00 78.50 295 PRO A O 1
ATOM 2325 N N . ARG A 1 296 ? -25.903 1.225 14.514 1.00 80.50 296 ARG A N 1
ATOM 2326 C CA . ARG A 1 296 ? -26.435 2.360 13.740 1.00 80.50 296 ARG A CA 1
ATOM 2327 C C . ARG A 1 296 ? -25.497 2.805 12.615 1.00 80.50 296 ARG A C 1
ATOM 2329 O O . ARG A 1 296 ? -24.299 2.523 12.631 1.00 80.50 296 ARG A O 1
ATOM 2336 N N . GLY A 1 297 ? -26.048 3.556 11.656 1.00 77.44 297 GLY A N 1
ATOM 2337 C CA . GLY A 1 297 ? -25.280 4.196 10.581 1.00 77.44 297 GLY A CA 1
ATOM 2338 C C . GLY A 1 297 ? -24.760 3.228 9.517 1.00 77.44 297 GLY A C 1
ATOM 2339 O O . GLY A 1 297 ? -23.700 3.463 8.940 1.00 77.44 297 GLY A O 1
ATOM 2340 N N . VAL A 1 298 ? -25.466 2.116 9.293 1.00 83.00 298 VAL A N 1
ATOM 2341 C CA . VAL A 1 298 ? -25.083 1.093 8.314 1.00 83.00 298 VAL A CA 1
ATOM 2342 C C . VAL A 1 298 ? -25.803 1.351 6.992 1.00 83.00 298 VAL A C 1
ATOM 2344 O O . VAL A 1 298 ? -27.017 1.507 6.967 1.00 83.00 298 VAL A O 1
ATOM 2347 N N . GLY A 1 299 ? -25.070 1.349 5.877 1.00 79.44 299 GLY A N 1
ATOM 2348 C CA . GLY A 1 299 ? -25.609 1.440 4.512 1.00 79.44 299 GLY A CA 1
ATOM 2349 C C . GLY A 1 299 ? -25.627 2.844 3.908 1.00 79.44 299 GLY A C 1
ATOM 2350 O O . GLY A 1 299 ? -25.672 2.973 2.686 1.00 79.44 299 GLY A O 1
ATOM 2351 N N . TYR A 1 300 ? -25.500 3.887 4.725 1.00 83.56 300 TYR A N 1
ATOM 2352 C CA . TYR A 1 300 ? -25.510 5.289 4.305 1.00 83.56 300 TYR A CA 1
ATOM 2353 C C . TYR A 1 300 ? -24.421 6.090 5.027 1.00 83.56 300 TYR A C 1
ATOM 2355 O O . TYR A 1 300 ? -23.835 5.629 6.003 1.00 83.56 300 TYR A O 1
ATOM 2363 N N . TYR A 1 301 ? -24.113 7.284 4.518 1.00 85.88 301 TYR A N 1
ATOM 2364 C CA . TYR A 1 301 ? -23.124 8.168 5.132 1.00 85.88 301 TYR A CA 1
ATOM 2365 C C . TYR A 1 301 ? -23.704 8.780 6.411 1.00 85.88 301 TYR A C 1
ATOM 2367 O O . TYR A 1 301 ? -24.522 9.694 6.343 1.00 85.88 301 TYR A O 1
ATOM 2375 N N . GLU A 1 302 ? -23.288 8.273 7.572 1.00 83.50 302 GLU A N 1
ATOM 2376 C CA . GLU A 1 302 ? -23.720 8.777 8.878 1.00 83.50 302 GLU A CA 1
ATOM 2377 C C . GLU A 1 302 ? -22.521 9.277 9.683 1.00 83.50 302 GLU A C 1
ATOM 2379 O O . GLU A 1 302 ? -21.591 8.526 9.988 1.00 83.50 302 GLU A O 1
ATOM 2384 N N . TRP A 1 303 ? -22.548 10.562 10.043 1.00 86.25 303 TRP A N 1
ATOM 2385 C CA . TRP A 1 303 ? -21.477 11.176 10.822 1.00 86.25 303 TRP A CA 1
ATOM 2386 C C . TRP A 1 303 ? -21.763 11.128 12.317 1.00 86.25 303 TRP A C 1
ATOM 2388 O O . TRP A 1 303 ? -20.848 10.872 13.093 1.00 86.25 303 TRP A O 1
ATOM 2398 N N . LYS A 1 304 ? -23.008 11.375 12.751 1.00 85.88 304 LYS A N 1
ATOM 2399 C CA . LYS A 1 304 ? -23.319 11.621 14.169 1.00 85.88 304 LYS A CA 1
ATOM 2400 C C . LYS A 1 304 ? -23.156 10.370 15.024 1.00 85.88 304 LYS A C 1
ATOM 2402 O O . LYS A 1 304 ? -22.549 10.453 16.088 1.00 85.88 304 LYS A O 1
ATOM 2407 N N . ASP A 1 305 ? -23.621 9.227 14.533 1.00 84.44 305 ASP A N 1
ATOM 2408 C CA . ASP A 1 305 ? -23.568 7.968 15.282 1.00 84.44 305 ASP A CA 1
ATOM 2409 C C . ASP A 1 305 ? -22.167 7.334 15.300 1.00 84.44 305 ASP A C 1
ATOM 2411 O O . ASP A 1 305 ? -21.856 6.535 16.182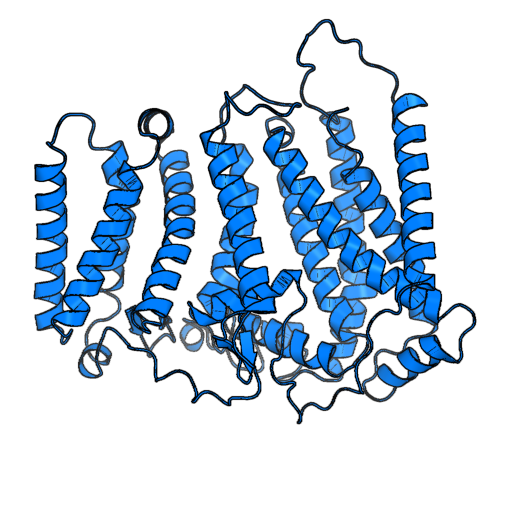 1.00 84.44 305 ASP A O 1
ATOM 2415 N N . ARG A 1 306 ? -21.296 7.682 14.344 1.00 87.75 306 ARG A N 1
ATOM 2416 C CA . ARG A 1 306 ? -19.988 7.028 14.140 1.00 87.75 306 ARG A CA 1
ATOM 2417 C C . ARG A 1 306 ? -18.813 8.005 14.153 1.00 87.75 306 ARG A C 1
ATOM 2419 O O . ARG A 1 306 ? -17.762 7.708 13.594 1.00 87.75 306 ARG A O 1
ATOM 2426 N N . ARG A 1 307 ? -18.964 9.158 14.822 1.00 88.94 307 ARG A N 1
ATOM 2427 C CA . ARG A 1 307 ? -17.951 10.235 14.866 1.00 88.94 307 ARG A CA 1
ATOM 2428 C C . ARG A 1 307 ? -16.557 9.719 15.197 1.00 88.94 307 ARG A C 1
ATOM 2430 O O . ARG A 1 307 ? -15.625 10.008 14.463 1.00 88.94 307 ARG A O 1
ATOM 2437 N N . PHE A 1 308 ? -16.424 8.940 16.271 1.00 88.50 308 PHE A N 1
ATOM 2438 C CA . PHE A 1 308 ? -15.125 8.427 16.707 1.00 88.50 308 PHE A CA 1
ATOM 2439 C C . PHE A 1 308 ? -14.462 7.553 15.632 1.00 88.50 308 PHE A C 1
ATOM 2441 O O . PHE A 1 308 ? -13.348 7.848 15.208 1.00 88.50 308 PHE A O 1
ATOM 2448 N N . ALA A 1 309 ? -15.175 6.539 15.132 1.00 90.00 309 ALA A N 1
ATOM 2449 C CA . ALA A 1 309 ? -14.668 5.636 14.100 1.00 90.00 309 ALA A CA 1
ATOM 2450 C C . ALA A 1 309 ? -14.319 6.381 12.798 1.00 90.00 309 ALA A C 1
ATOM 2452 O O . ALA A 1 309 ? -13.248 6.168 12.236 1.00 90.00 309 ALA A O 1
ATOM 2453 N N . ASN A 1 310 ? -15.189 7.291 12.347 1.00 92.31 310 ASN A N 1
ATOM 2454 C CA . ASN A 1 310 ? -14.974 8.077 11.132 1.00 92.31 310 ASN A CA 1
ATOM 2455 C C . ASN A 1 310 ? -13.777 9.024 11.260 1.00 92.31 310 ASN A C 1
ATOM 2457 O O . ASN A 1 310 ? -12.964 9.078 10.345 1.00 92.31 310 ASN A O 1
ATOM 2461 N N . ILE A 1 311 ? -13.640 9.738 12.383 1.00 91.31 311 ILE A N 1
ATOM 2462 C CA . ILE A 1 311 ? -12.513 10.654 12.608 1.00 91.31 311 ILE A CA 1
ATOM 2463 C C . ILE A 1 311 ? -11.201 9.872 12.660 1.00 91.31 311 ILE A C 1
ATOM 2465 O O . ILE A 1 311 ? -10.263 10.254 11.975 1.00 91.31 311 ILE A O 1
ATOM 2469 N N . MET A 1 312 ? -11.130 8.771 13.416 1.00 89.56 312 MET A N 1
ATOM 2470 C CA . MET A 1 312 ? -9.897 7.980 13.525 1.00 89.56 312 MET A CA 1
ATOM 2471 C C . MET A 1 312 ? -9.483 7.374 12.181 1.00 89.56 312 MET A C 1
ATOM 2473 O O . MET A 1 312 ? -8.315 7.434 11.804 1.00 89.56 312 MET A O 1
ATOM 2477 N N . PHE A 1 313 ? -10.441 6.840 11.421 1.00 92.94 313 PHE A N 1
ATOM 2478 C CA . PHE A 1 313 ? -10.162 6.286 10.100 1.00 92.94 313 PHE A CA 1
ATOM 2479 C C . PHE A 1 313 ? -9.713 7.361 9.104 1.00 92.94 313 PHE A C 1
ATOM 2481 O O . PHE A 1 313 ? -8.698 7.193 8.432 1.00 92.94 313 PHE A O 1
ATOM 2488 N N . LEU A 1 314 ? -10.428 8.489 9.033 1.00 94.25 314 LEU A N 1
ATOM 2489 C CA . LEU A 1 314 ? -10.060 9.596 8.148 1.00 94.25 314 LEU A CA 1
ATOM 2490 C C . LEU A 1 314 ? -8.740 10.247 8.555 1.00 94.25 314 LEU A C 1
ATOM 2492 O O . LEU A 1 314 ? -7.997 10.663 7.676 1.00 94.25 314 LEU A O 1
ATOM 2496 N N . LEU A 1 315 ? -8.417 10.294 9.849 1.00 92.00 315 LEU A N 1
ATOM 2497 C CA . LEU A 1 315 ? -7.117 10.745 10.340 1.00 92.00 315 LEU A CA 1
ATOM 2498 C C . LEU A 1 315 ? -5.993 9.833 9.840 1.00 92.00 315 LEU A C 1
ATOM 2500 O O . LEU A 1 315 ? -4.990 10.338 9.348 1.00 92.00 315 LEU A O 1
ATOM 2504 N N . GLY A 1 316 ? -6.171 8.509 9.904 1.00 92.12 316 GLY A N 1
ATOM 2505 C CA . GLY A 1 316 ? -5.204 7.552 9.358 1.00 92.12 316 GLY A CA 1
ATOM 2506 C C . GLY A 1 316 ? -5.000 7.719 7.848 1.00 92.12 316 GLY A C 1
ATOM 2507 O O . GLY A 1 316 ? -3.863 7.782 7.380 1.00 92.12 316 GLY A O 1
ATOM 2508 N N . ILE A 1 317 ? -6.092 7.874 7.089 1.00 94.00 317 ILE A N 1
ATOM 2509 C CA . ILE A 1 317 ? -6.036 8.153 5.645 1.00 94.00 317 ILE A CA 1
ATOM 2510 C C . ILE A 1 317 ? -5.338 9.491 5.368 1.00 94.00 317 ILE A C 1
ATOM 2512 O O . ILE A 1 317 ? -4.436 9.552 4.536 1.00 94.00 317 ILE A O 1
ATOM 2516 N N . ALA A 1 318 ? -5.713 10.557 6.078 1.00 94.19 318 ALA A N 1
ATOM 2517 C CA . ALA A 1 318 ? -5.113 11.877 5.920 1.00 94.19 318 ALA A CA 1
ATOM 2518 C C . ALA A 1 318 ? -3.613 11.850 6.230 1.00 94.19 318 ALA A C 1
ATOM 2520 O O . ALA A 1 318 ? -2.829 12.386 5.456 1.00 94.19 318 ALA A O 1
ATOM 2521 N N . MET A 1 319 ? -3.203 11.171 7.303 1.00 91.25 319 MET A N 1
ATOM 2522 C CA . MET A 1 319 ? -1.795 10.999 7.661 1.00 91.25 319 MET A CA 1
ATOM 2523 C C . MET A 1 319 ? -1.011 10.298 6.545 1.00 91.25 319 MET A C 1
ATOM 2525 O O . MET A 1 319 ? 0.078 10.747 6.193 1.00 91.25 319 MET A O 1
ATOM 2529 N N . TRP A 1 320 ? -1.578 9.253 5.934 1.00 92.75 320 TRP A N 1
ATOM 2530 C CA . TRP A 1 320 ? -0.942 8.567 4.807 1.00 92.75 320 TRP A CA 1
ATOM 2531 C C . TRP A 1 320 ? -0.711 9.504 3.614 1.00 92.75 320 TRP A C 1
ATOM 2533 O O . TRP A 1 320 ? 0.396 9.570 3.079 1.00 92.75 320 TRP A O 1
ATOM 2543 N N . PHE A 1 321 ? -1.724 10.288 3.230 1.00 94.19 321 PHE A N 1
ATOM 2544 C CA . PHE A 1 321 ? -1.590 11.274 2.153 1.00 94.19 321 PHE A CA 1
ATOM 2545 C C . PHE A 1 321 ? -0.648 12.428 2.510 1.00 94.19 321 PHE A C 1
ATOM 2547 O O . PHE A 1 321 ? 0.066 12.912 1.635 1.00 94.19 321 PHE A O 1
ATOM 2554 N N . ILE A 1 322 ? -0.586 12.835 3.780 1.00 93.69 322 ILE A N 1
ATOM 2555 C CA . ILE A 1 322 ? 0.392 13.815 4.264 1.00 93.69 322 ILE A CA 1
ATOM 2556 C C . ILE A 1 322 ? 1.814 13.270 4.093 1.00 93.69 322 ILE A C 1
ATOM 2558 O O . ILE A 1 322 ? 2.669 13.995 3.595 1.00 93.69 322 ILE A O 1
ATOM 2562 N N . PHE A 1 323 ? 2.082 12.000 4.412 1.00 93.56 323 PHE A N 1
ATOM 2563 C CA . PHE A 1 323 ? 3.403 11.404 4.167 1.00 93.56 323 PHE A CA 1
ATOM 2564 C C . PHE A 1 323 ? 3.743 11.298 2.687 1.00 93.56 323 PHE A C 1
ATOM 2566 O O . PHE A 1 323 ? 4.880 11.573 2.311 1.00 93.56 323 PHE A O 1
ATOM 2573 N N . ILE A 1 324 ? 2.768 10.971 1.836 1.00 94.81 324 ILE A N 1
ATOM 2574 C CA . ILE A 1 324 ? 2.963 11.019 0.383 1.00 94.81 324 ILE A CA 1
ATOM 2575 C C . ILE A 1 324 ? 3.336 12.443 -0.048 1.00 94.81 324 ILE A C 1
ATOM 2577 O O . ILE A 1 324 ? 4.309 12.622 -0.777 1.00 94.81 324 ILE A O 1
ATOM 2581 N N . ALA A 1 325 ? 2.613 13.460 0.428 1.00 94.06 325 ALA A N 1
ATOM 2582 C CA . ALA A 1 325 ? 2.885 14.853 0.092 1.00 94.06 325 ALA A CA 1
ATOM 2583 C C . ALA A 1 325 ? 4.268 15.309 0.589 1.00 94.06 325 ALA A C 1
ATOM 2585 O O . ALA A 1 325 ? 5.013 15.920 -0.173 1.00 94.06 325 ALA A O 1
ATOM 2586 N N . ILE A 1 326 ? 4.653 14.967 1.821 1.00 92.25 326 ILE A N 1
ATOM 2587 C CA . ILE A 1 326 ? 5.986 15.265 2.364 1.00 92.25 326 ILE A CA 1
ATOM 2588 C C . ILE A 1 326 ? 7.067 14.584 1.521 1.00 92.25 326 ILE A C 1
ATOM 2590 O O . ILE A 1 326 ? 7.995 15.248 1.063 1.00 92.25 326 ILE A O 1
ATOM 2594 N N . GLY A 1 327 ? 6.936 13.282 1.260 1.00 91.62 327 GLY A N 1
ATOM 2595 C CA . GLY A 1 327 ? 7.913 12.537 0.470 1.00 91.62 327 GLY A CA 1
ATOM 2596 C C . GLY A 1 327 ? 8.019 13.034 -0.975 1.00 91.62 327 GLY A C 1
ATOM 2597 O O . GLY A 1 327 ? 9.089 13.004 -1.582 1.00 91.62 327 GLY A O 1
ATOM 2598 N N . TYR A 1 328 ? 6.927 13.547 -1.542 1.00 90.06 328 TYR A N 1
ATOM 2599 C CA . TYR A 1 328 ? 6.929 14.052 -2.909 1.00 90.06 328 TYR A CA 1
ATOM 2600 C C . TYR A 1 328 ? 7.447 15.491 -3.013 1.00 90.06 328 TYR A C 1
ATOM 2602 O O . TYR A 1 328 ? 8.296 15.759 -3.863 1.00 90.06 328 TYR A O 1
ATOM 2610 N N . TYR A 1 329 ? 6.985 16.397 -2.151 1.00 90.19 329 TYR A N 1
ATOM 2611 C CA . TYR A 1 329 ? 7.247 17.835 -2.267 1.00 90.19 329 TYR A CA 1
ATOM 2612 C C . TYR A 1 329 ? 8.355 18.347 -1.342 1.00 90.19 329 TYR A C 1
ATOM 2614 O O . TYR A 1 329 ? 9.027 19.310 -1.697 1.00 90.19 329 TYR A O 1
ATOM 2622 N N . CYS A 1 330 ? 8.581 17.705 -0.192 1.00 90.75 330 CYS A N 1
ATOM 2623 C CA . CYS A 1 330 ? 9.556 18.160 0.806 1.00 90.75 330 CYS A CA 1
ATOM 2624 C C . CYS A 1 330 ? 10.864 17.348 0.815 1.00 90.75 330 CYS A C 1
ATOM 2626 O O . CYS A 1 330 ? 11.786 17.678 1.560 1.00 90.75 330 CYS A O 1
ATOM 2628 N N . ARG A 1 331 ? 10.973 16.275 0.017 1.00 89.44 331 ARG A N 1
ATOM 2629 C CA . ARG A 1 331 ? 12.198 15.463 -0.102 1.00 89.44 331 ARG A CA 1
ATOM 2630 C C . ARG A 1 331 ? 12.924 15.746 -1.414 1.00 89.44 331 ARG A C 1
ATOM 2632 O O . ARG A 1 331 ? 12.438 15.395 -2.496 1.00 89.44 331 ARG A O 1
ATOM 2639 N N . GLY A 1 332 ? 14.089 16.378 -1.278 1.00 87.69 332 GLY A N 1
ATOM 2640 C CA . GLY A 1 332 ? 15.004 16.739 -2.363 1.00 87.69 332 GLY A CA 1
ATOM 2641 C C . GLY A 1 332 ? 16.222 15.805 -2.434 1.00 87.69 332 GLY A C 1
ATOM 2642 O O . GLY A 1 332 ? 16.125 14.651 -2.006 1.00 87.69 332 GLY A O 1
ATOM 2643 N N . PRO A 1 333 ? 17.371 16.275 -2.957 1.00 87.06 333 PRO A N 1
ATOM 2644 C CA . PRO A 1 333 ? 18.592 15.476 -3.073 1.00 87.06 333 PRO A CA 1
ATOM 2645 C C . PRO A 1 333 ? 18.999 14.786 -1.762 1.00 87.06 333 PRO A C 1
ATOM 2647 O O . PRO A 1 333 ? 18.839 15.332 -0.671 1.00 87.06 333 PRO A O 1
ATOM 2650 N N . ASN A 1 334 ? 19.507 13.559 -1.870 1.00 83.06 334 ASN A N 1
ATOM 2651 C CA . ASN A 1 334 ? 19.852 12.642 -0.778 1.00 83.06 334 ASN A CA 1
ATOM 2652 C C . ASN A 1 334 ? 18.682 12.347 0.174 1.00 83.06 334 ASN A C 1
ATOM 2654 O O . ASN A 1 334 ? 18.889 11.983 1.330 1.00 83.06 334 ASN A O 1
ATOM 2658 N N . TYR A 1 335 ? 17.447 12.531 -0.307 1.00 86.25 335 TYR A N 1
ATOM 2659 C CA . TYR A 1 335 ? 16.223 12.442 0.490 1.00 86.25 335 TYR A CA 1
ATOM 2660 C C . TYR A 1 335 ? 16.224 13.401 1.704 1.00 86.25 335 TYR A C 1
ATOM 2662 O O . TYR A 1 335 ? 15.541 13.180 2.712 1.00 86.25 335 TYR A O 1
ATOM 2670 N N . ALA A 1 336 ? 16.999 14.488 1.622 1.00 85.94 336 ALA A N 1
ATOM 2671 C CA . ALA A 1 336 ? 17.046 15.518 2.649 1.00 85.94 336 ALA A CA 1
ATOM 2672 C C . ALA A 1 336 ? 15.775 16.380 2.623 1.00 85.94 336 ALA A C 1
ATOM 2674 O O . ALA A 1 336 ? 15.052 16.437 1.624 1.00 85.94 336 ALA A O 1
ATOM 2675 N N . TRP A 1 337 ? 15.488 17.023 3.755 1.00 86.62 337 TRP A N 1
ATOM 2676 C CA . TRP A 1 337 ? 14.328 17.897 3.902 1.00 86.62 337 TRP A CA 1
ATOM 2677 C C . TRP A 1 337 ? 14.574 19.244 3.220 1.00 86.62 337 TRP A C 1
ATOM 2679 O O . TRP A 1 337 ? 15.543 19.940 3.536 1.00 86.62 337 TRP A O 1
ATOM 2689 N N . TYR A 1 338 ? 13.664 19.635 2.338 1.00 87.69 338 TYR A N 1
ATOM 2690 C CA . TYR A 1 338 ? 13.588 20.952 1.717 1.00 87.69 338 TYR A CA 1
ATOM 2691 C C . TYR A 1 338 ? 12.168 21.470 1.874 1.00 87.69 338 TYR A C 1
ATOM 2693 O O . TYR A 1 338 ? 11.204 20.728 1.694 1.00 87.69 338 TYR A O 1
ATOM 2701 N N . TRP A 1 339 ? 12.023 22.745 2.213 1.00 88.19 339 TRP A N 1
ATOM 2702 C CA . TRP A 1 339 ? 10.695 23.347 2.194 1.00 88.19 339 TRP A CA 1
ATOM 2703 C C . TRP A 1 339 ? 10.220 23.549 0.748 1.00 88.19 339 TRP A C 1
ATOM 2705 O O . TRP A 1 339 ? 11.055 23.750 -0.132 1.00 88.19 339 TRP A O 1
ATOM 2715 N N . PRO A 1 340 ? 8.902 23.550 0.473 1.00 87.00 340 PRO A N 1
ATOM 2716 C CA . PRO A 1 340 ? 8.384 23.745 -0.887 1.00 87.00 340 PRO A CA 1
ATOM 2717 C C . PRO A 1 340 ? 8.851 25.039 -1.575 1.00 87.00 340 PRO A C 1
ATOM 2719 O O . PRO A 1 340 ? 8.853 25.118 -2.798 1.00 87.00 340 PRO A O 1
ATOM 2722 N N . TRP A 1 341 ? 9.242 26.051 -0.796 1.00 87.12 341 TRP A N 1
ATOM 2723 C CA . TRP A 1 341 ? 9.771 27.334 -1.272 1.00 87.12 341 TRP A CA 1
ATOM 2724 C C . TRP A 1 341 ? 11.310 27.411 -1.278 1.00 87.12 341 TRP A C 1
ATOM 2726 O O . TRP A 1 341 ? 11.870 28.468 -1.554 1.00 87.12 341 TRP A O 1
ATOM 2736 N N . GLU A 1 342 ? 12.011 26.323 -0.954 1.00 86.25 342 GLU A N 1
ATOM 2737 C CA . GLU A 1 342 ? 13.472 26.259 -0.911 1.00 86.25 342 GLU A CA 1
ATOM 2738 C C . GLU A 1 342 ? 14.042 25.613 -2.183 1.00 86.25 342 GLU A C 1
ATOM 2740 O O . GLU A 1 342 ? 13.583 24.561 -2.627 1.00 86.25 342 GLU A O 1
ATOM 2745 N N . SER A 1 343 ? 15.080 26.214 -2.772 1.00 82.94 343 SER A N 1
ATOM 2746 C CA . SER A 1 343 ? 15.687 25.701 -4.005 1.00 82.94 343 SER A CA 1
ATOM 2747 C C . SER A 1 343 ? 16.466 24.403 -3.775 1.00 82.94 343 SER A C 1
ATOM 2749 O O . SER A 1 343 ? 17.353 24.350 -2.921 1.00 82.94 343 SER A O 1
ATOM 2751 N N . TRP A 1 344 ? 16.241 23.395 -4.619 1.00 79.38 344 TRP A N 1
ATOM 2752 C CA . TRP A 1 344 ? 16.950 22.106 -4.552 1.00 79.38 344 TRP A CA 1
ATOM 2753 C C . TRP A 1 344 ? 18.396 22.160 -5.080 1.00 79.38 344 TRP A C 1
ATOM 2755 O O . TRP A 1 344 ? 19.102 21.156 -5.046 1.00 79.38 344 TRP A O 1
ATOM 2765 N N . HIS A 1 345 ? 18.856 23.324 -5.552 1.00 70.69 345 HIS A N 1
ATOM 2766 C CA . HIS A 1 345 ? 20.226 23.534 -6.035 1.00 70.69 345 HIS A CA 1
ATOM 2767 C C . HIS A 1 345 ? 21.270 23.583 -4.910 1.00 70.69 345 HIS A C 1
ATOM 2769 O O . HIS A 1 345 ? 22.448 23.337 -5.160 1.00 70.69 345 HIS A O 1
ATOM 2775 N N . MET A 1 346 ? 20.860 23.876 -3.671 1.00 64.62 346 MET A N 1
ATOM 2776 C CA . MET A 1 346 ? 21.763 23.847 -2.521 1.00 64.62 346 MET A CA 1
ATOM 2777 C C . MET A 1 346 ? 21.909 22.408 -2.029 1.00 64.62 346 MET A C 1
ATOM 2779 O O . MET A 1 346 ? 20.965 21.843 -1.475 1.00 64.62 346 MET A O 1
ATOM 2783 N N . GLN A 1 347 ? 23.088 21.810 -2.205 1.00 71.00 347 GLN A N 1
ATOM 2784 C CA . GLN A 1 347 ? 23.401 20.534 -1.565 1.00 71.00 347 GLN A CA 1
ATOM 2785 C C . GLN A 1 347 ? 23.469 20.748 -0.054 1.00 71.00 347 GLN A C 1
ATOM 2787 O O . GLN A 1 347 ? 24.372 21.414 0.452 1.00 71.00 347 GLN A O 1
ATOM 2792 N N . LYS A 1 348 ? 22.497 20.194 0.672 1.00 77.12 348 LYS A N 1
ATOM 2793 C CA . LYS A 1 348 ? 22.565 20.148 2.129 1.00 77.12 348 LYS A CA 1
ATOM 2794 C C . LYS A 1 348 ? 23.536 19.047 2.546 1.00 77.12 348 LYS A C 1
ATOM 2796 O O . LYS A 1 348 ? 23.574 18.000 1.887 1.00 77.12 348 LYS A O 1
ATOM 2801 N N . PRO A 1 349 ? 24.308 19.253 3.628 1.00 71.06 349 PRO A N 1
ATOM 2802 C CA . PRO A 1 349 ? 25.078 18.167 4.208 1.00 71.06 349 PRO A CA 1
ATOM 2803 C C . PRO A 1 349 ? 24.137 17.011 4.547 1.00 71.06 349 PRO A C 1
ATOM 2805 O O . PRO A 1 349 ? 22.943 17.212 4.800 1.00 71.06 349 PRO A O 1
ATOM 2808 N N . ALA A 1 350 ? 24.674 15.792 4.532 1.00 67.12 350 ALA A N 1
ATOM 2809 C CA . ALA A 1 350 ? 23.918 14.637 4.987 1.00 67.12 350 ALA A CA 1
ATOM 2810 C C . ALA A 1 350 ? 23.344 14.929 6.386 1.00 67.12 350 ALA A C 1
ATOM 2812 O O . ALA A 1 350 ? 24.027 15.577 7.189 1.00 67.12 350 ALA A O 1
ATOM 2813 N N . PRO A 1 351 ? 22.104 14.492 6.677 1.00 64.94 351 PRO A N 1
ATOM 2814 C CA . PRO A 1 351 ? 21.528 14.694 7.995 1.00 64.94 351 PRO A CA 1
ATOM 2815 C C . PRO A 1 351 ? 22.507 14.162 9.048 1.00 64.94 351 PRO A C 1
ATOM 2817 O O . PRO A 1 351 ? 23.088 13.088 8.841 1.00 64.94 351 PRO A O 1
ATOM 2820 N N . PRO A 1 352 ? 22.724 14.907 10.141 1.00 64.94 352 PRO A N 1
ATOM 2821 C CA . PRO A 1 352 ? 23.696 14.524 11.149 1.00 64.94 352 PRO A CA 1
ATOM 2822 C C . PRO A 1 352 ? 23.374 13.134 11.716 1.00 64.94 352 PRO A C 1
ATOM 2824 O O . PRO A 1 352 ? 22.223 12.670 11.654 1.00 64.94 352 PRO A O 1
ATOM 2827 N N . PRO A 1 353 ? 24.396 12.438 12.248 1.00 64.62 353 PRO A N 1
ATOM 2828 C CA . PRO A 1 353 ? 24.214 11.119 12.822 1.00 64.62 353 PRO A CA 1
ATOM 2829 C C . PRO A 1 353 ? 23.117 11.172 13.880 1.00 64.62 353 PRO A C 1
ATOM 2831 O O . PRO A 1 353 ? 23.101 12.016 14.775 1.00 64.62 353 PRO A O 1
ATOM 2834 N N . THR A 1 354 ? 22.159 10.269 13.730 1.00 65.81 354 THR A N 1
ATOM 2835 C CA . THR A 1 354 ? 20.962 10.264 14.555 1.00 65.81 354 THR A CA 1
ATOM 2836 C C . THR A 1 354 ? 21.321 9.909 15.982 1.00 65.81 354 THR A C 1
ATOM 2838 O O . THR A 1 354 ? 22.129 9.005 16.209 1.00 65.81 354 THR A O 1
ATOM 2841 N N . TRP A 1 355 ? 20.698 10.573 16.947 1.00 60.59 355 TRP A N 1
ATOM 2842 C CA . TRP A 1 355 ? 21.010 10.301 18.340 1.00 60.59 355 TRP A CA 1
ATOM 2843 C C . TRP A 1 355 ? 20.471 8.927 18.736 1.00 60.59 355 TRP A C 1
ATOM 2845 O O . TRP A 1 355 ? 19.319 8.601 18.438 1.00 60.59 355 TRP A O 1
ATOM 2855 N N . ASN A 1 356 ? 21.313 8.157 19.427 1.00 63.88 356 ASN A N 1
ATOM 2856 C CA . ASN A 1 356 ? 20.911 6.967 20.165 1.00 63.88 356 ASN A CA 1
ATOM 2857 C C . ASN A 1 356 ? 20.763 7.374 21.629 1.00 63.88 356 ASN A C 1
ATOM 2859 O O . ASN A 1 356 ? 21.720 7.852 22.240 1.00 63.88 356 ASN A O 1
ATOM 2863 N N . VAL A 1 357 ? 19.569 7.193 22.192 1.00 53.69 357 VAL A N 1
ATOM 2864 C CA . VAL A 1 357 ? 19.260 7.593 23.577 1.00 53.69 357 VAL A CA 1
ATOM 2865 C C . VAL A 1 357 ? 19.931 6.665 24.618 1.00 53.69 357 VAL A C 1
ATOM 2867 O O . VAL A 1 357 ? 19.891 6.945 25.807 1.00 53.69 357 VAL A O 1
ATOM 2870 N N . PHE A 1 358 ? 20.646 5.616 24.193 1.00 54.66 358 PHE A N 1
ATOM 2871 C CA . PHE A 1 358 ? 21.508 4.795 25.054 1.00 54.66 358 PHE A CA 1
ATOM 2872 C C . PHE A 1 358 ? 22.942 4.760 24.498 1.00 54.66 358 PHE A C 1
ATOM 2874 O O . PHE A 1 358 ? 23.160 4.412 23.335 1.00 54.66 358 PHE A O 1
ATOM 2881 N N . GLY A 1 359 ? 23.923 5.159 25.317 1.00 53.84 359 GLY A N 1
ATOM 2882 C CA . GLY A 1 359 ? 25.337 5.248 24.930 1.00 53.84 359 GLY A CA 1
ATOM 2883 C C . GLY A 1 359 ? 26.056 3.890 24.801 1.00 53.84 359 GLY A C 1
ATOM 2884 O O . GLY A 1 359 ? 25.465 2.838 25.047 1.00 53.84 359 GLY A O 1
ATOM 2885 N N . PRO A 1 360 ? 27.361 3.879 24.453 1.00 52.97 360 PRO A N 1
ATOM 2886 C CA . PRO A 1 360 ? 28.161 2.657 24.296 1.00 52.97 360 PRO A CA 1
ATOM 2887 C C . PRO A 1 360 ? 28.190 1.752 25.537 1.00 52.97 360 PRO A C 1
ATOM 2889 O O . PRO A 1 360 ? 28.156 0.535 25.391 1.00 52.97 360 PRO A O 1
ATOM 2892 N N . ALA A 1 361 ? 28.181 2.326 26.745 1.00 47.47 361 ALA A N 1
ATOM 2893 C CA . ALA A 1 361 ? 28.128 1.574 28.003 1.00 47.47 361 ALA A CA 1
ATOM 2894 C C . ALA A 1 361 ? 26.788 0.832 28.206 1.00 47.47 361 ALA A C 1
ATOM 2896 O O . ALA A 1 361 ? 26.765 -0.258 28.774 1.00 47.47 361 ALA A O 1
ATOM 2897 N N . GLY A 1 362 ? 25.684 1.354 27.653 1.00 49.12 362 GLY A N 1
ATOM 2898 C CA . GLY A 1 362 ? 24.371 0.697 27.661 1.00 49.12 362 GLY A CA 1
ATOM 2899 C C . GLY A 1 362 ? 24.268 -0.508 26.715 1.00 49.12 362 GLY A C 1
ATOM 2900 O O . GLY A 1 362 ? 23.351 -1.316 26.851 1.00 49.12 362 GLY A O 1
ATOM 2901 N N . LYS A 1 363 ? 25.226 -0.677 25.785 1.00 49.34 363 LYS A N 1
ATOM 2902 C CA . LYS A 1 363 ? 25.278 -1.816 24.848 1.00 49.34 363 LYS A CA 1
ATOM 2903 C C . LYS A 1 363 ? 25.710 -3.124 25.515 1.00 49.34 363 LYS A C 1
ATOM 2905 O O . LYS A 1 363 ? 25.418 -4.186 24.977 1.00 49.34 363 LYS A O 1
ATOM 2910 N N . ALA A 1 364 ? 26.419 -3.048 26.643 1.00 48.81 364 ALA A N 1
ATOM 2911 C CA . ALA A 1 364 ? 27.118 -4.194 27.216 1.00 48.81 364 ALA A CA 1
ATOM 2912 C C . ALA A 1 364 ? 26.341 -4.935 28.315 1.00 48.81 364 ALA A C 1
ATOM 2914 O O . ALA A 1 364 ? 26.713 -6.060 28.628 1.00 48.81 364 ALA A O 1
ATOM 2915 N N . VAL A 1 365 ? 25.292 -4.343 28.909 1.00 46.72 365 VAL A N 1
ATOM 2916 C CA . VAL A 1 365 ? 24.759 -4.893 30.172 1.00 46.72 365 VAL A CA 1
ATOM 2917 C C . VAL A 1 365 ? 23.261 -5.207 30.194 1.00 46.72 365 VAL A C 1
ATOM 2919 O O . VAL A 1 365 ? 22.899 -6.156 30.876 1.00 46.72 365 VAL A O 1
ATOM 2922 N N . LEU A 1 366 ? 22.351 -4.498 29.507 1.00 50.09 366 LEU A N 1
ATOM 2923 C CA . LEU A 1 366 ? 20.950 -4.570 29.976 1.00 50.09 366 LEU A CA 1
ATOM 2924 C C . LEU A 1 366 ? 19.763 -4.276 29.022 1.00 50.09 366 LEU A C 1
ATOM 2926 O O . LEU A 1 366 ? 18.729 -3.838 29.529 1.00 50.09 366 LEU A O 1
ATOM 2930 N N . PRO A 1 367 ? 19.771 -4.486 27.687 1.00 47.78 367 PRO A N 1
ATOM 2931 C CA . PRO A 1 367 ? 18.686 -3.907 26.883 1.00 47.78 367 PRO A CA 1
ATOM 2932 C C . PRO A 1 367 ? 17.372 -4.716 26.842 1.00 47.78 367 PRO A C 1
ATOM 2934 O O . PRO A 1 367 ? 16.343 -4.166 26.457 1.00 47.78 367 PRO A O 1
ATOM 2937 N N . ILE A 1 368 ? 17.360 -5.994 27.241 1.00 46.69 368 ILE A N 1
ATOM 2938 C CA . ILE A 1 368 ? 16.163 -6.852 27.095 1.00 46.69 368 ILE A CA 1
ATOM 2939 C C . ILE A 1 368 ? 15.173 -6.674 28.263 1.00 46.69 368 ILE A C 1
ATOM 2941 O O . ILE A 1 368 ? 13.965 -6.761 28.061 1.00 46.69 368 ILE A O 1
ATOM 2945 N N . TRP A 1 369 ? 15.658 -6.355 29.470 1.00 40.59 369 TRP A N 1
ATOM 2946 C CA . TRP A 1 369 ? 14.855 -6.454 30.699 1.00 40.59 369 TRP A CA 1
ATOM 2947 C C . TRP A 1 369 ? 14.340 -5.133 31.284 1.00 40.59 369 TRP A C 1
ATOM 2949 O O . TRP A 1 369 ? 13.542 -5.199 32.209 1.00 40.59 369 TRP A O 1
ATOM 2959 N N . LEU A 1 370 ? 14.752 -3.953 30.789 1.00 42.62 370 LEU A N 1
ATOM 2960 C CA . LEU A 1 370 ? 14.335 -2.655 31.369 1.00 42.62 370 LEU A CA 1
ATOM 2961 C C . LEU A 1 370 ? 13.887 -1.592 30.346 1.00 42.62 370 LEU A C 1
ATOM 2963 O O . LEU A 1 370 ? 12.876 -0.935 30.573 1.00 42.62 370 LEU A O 1
ATOM 2967 N N . GLY A 1 371 ? 14.536 -1.458 29.182 1.00 40.28 371 GLY A N 1
ATOM 2968 C CA . GLY A 1 371 ? 14.141 -0.459 28.168 1.00 40.28 371 GLY A CA 1
ATOM 2969 C C . GLY A 1 371 ? 12.790 -0.745 27.492 1.00 40.28 371 GLY A C 1
ATOM 2970 O O . GLY A 1 371 ? 11.971 0.160 27.317 1.00 40.28 371 GLY A O 1
ATOM 2971 N N . ILE A 1 372 ? 12.532 -2.017 27.169 1.00 44.47 372 ILE A N 1
ATOM 2972 C CA . ILE A 1 372 ? 11.249 -2.490 26.624 1.00 44.47 372 ILE A CA 1
ATOM 2973 C C . ILE A 1 372 ? 10.123 -2.335 27.663 1.00 44.47 372 ILE A C 1
ATOM 2975 O O . ILE A 1 372 ? 9.078 -1.790 27.306 1.00 44.47 372 ILE A O 1
ATOM 2979 N N . PRO A 1 373 ? 10.317 -2.706 28.946 1.00 46.97 373 PRO A N 1
ATOM 2980 C CA . PRO A 1 373 ? 9.337 -2.414 29.979 1.00 46.97 373 PRO A CA 1
ATOM 2981 C C . PRO A 1 373 ? 9.064 -0.936 30.167 1.00 46.97 373 PRO A C 1
ATOM 2983 O O . PRO A 1 373 ? 7.929 -0.607 30.395 1.00 46.97 373 PRO A O 1
ATOM 2986 N N . VAL A 1 374 ? 10.017 -0.016 30.073 1.00 46.81 374 VAL A N 1
ATOM 2987 C CA . VAL A 1 374 ? 9.745 1.392 30.415 1.00 46.81 374 VAL A CA 1
ATOM 2988 C C . VAL A 1 374 ? 8.885 2.111 29.368 1.00 46.81 374 VAL A C 1
ATOM 2990 O O . VAL A 1 374 ? 7.867 2.720 29.704 1.00 46.81 374 VAL A O 1
ATOM 2993 N N . LEU A 1 375 ? 9.254 2.013 28.087 1.00 50.06 375 LEU A N 1
ATOM 2994 C CA . LEU A 1 375 ? 8.436 2.558 26.995 1.00 50.06 375 LEU A CA 1
ATOM 2995 C C . LEU A 1 375 ? 7.154 1.737 26.813 1.00 50.06 375 LEU A C 1
ATOM 2997 O O . LEU A 1 375 ? 6.086 2.296 26.560 1.00 50.06 375 LEU A O 1
ATOM 3001 N N . GLY A 1 376 ? 7.251 0.419 27.015 1.00 58.31 376 GLY A N 1
ATOM 3002 C CA . GLY A 1 376 ? 6.118 -0.495 27.043 1.00 58.31 376 GLY A CA 1
ATOM 3003 C C . GLY A 1 376 ? 5.155 -0.204 28.189 1.00 58.31 376 GLY A C 1
ATOM 3004 O O . GLY A 1 376 ? 3.960 -0.235 27.962 1.00 58.31 376 GLY A O 1
ATOM 3005 N N . LEU A 1 377 ? 5.629 0.159 29.383 1.00 59.00 377 LEU A N 1
ATOM 3006 C CA . LEU A 1 377 ? 4.824 0.525 30.553 1.00 59.00 377 LEU A CA 1
ATOM 3007 C C . LEU A 1 377 ? 4.158 1.875 30.339 1.00 59.00 377 LEU A C 1
ATOM 3009 O O . LEU A 1 377 ? 3.004 2.008 30.710 1.00 59.00 377 LEU A O 1
ATOM 3013 N N . GLY A 1 378 ? 4.822 2.850 29.709 1.00 61.50 378 GLY A N 1
ATOM 3014 C CA . GLY A 1 378 ? 4.185 4.110 29.309 1.00 61.50 378 GLY A CA 1
ATOM 3015 C C . GLY A 1 378 ? 3.057 3.890 28.294 1.00 61.50 378 GLY A C 1
ATOM 3016 O O . GLY A 1 378 ? 1.950 4.396 28.476 1.00 61.50 378 GLY A O 1
ATOM 3017 N N . GLY A 1 379 ? 3.303 3.069 27.267 1.00 66.12 379 GLY A N 1
ATOM 3018 C CA . GLY A 1 379 ? 2.285 2.663 26.294 1.00 66.12 379 GLY A CA 1
ATOM 3019 C C . GLY A 1 379 ? 1.156 1.834 26.917 1.00 66.12 379 GLY A C 1
ATOM 3020 O O . GLY A 1 379 ? -0.012 2.121 26.692 1.00 66.12 379 GLY A O 1
ATOM 3021 N N . LEU A 1 380 ? 1.478 0.854 27.763 1.00 69.31 380 LEU A N 1
ATOM 3022 C CA . LEU A 1 380 ? 0.511 0.032 28.496 1.00 69.31 380 LEU A CA 1
ATOM 3023 C C . LEU A 1 380 ? -0.294 0.873 29.487 1.00 69.31 380 LEU A C 1
ATOM 3025 O O . LEU A 1 380 ? -1.501 0.699 29.587 1.00 69.31 380 LEU A O 1
ATOM 3029 N N . ALA A 1 381 ? 0.335 1.824 30.175 1.00 68.38 381 ALA A N 1
ATOM 3030 C CA . ALA A 1 381 ? -0.333 2.776 31.052 1.00 68.38 381 ALA A CA 1
ATOM 3031 C C . ALA A 1 381 ? -1.315 3.641 30.256 1.00 68.38 381 ALA A C 1
ATOM 3033 O O . ALA A 1 381 ? -2.482 3.727 30.636 1.00 68.38 381 ALA A O 1
ATOM 3034 N N . ALA A 1 382 ? -0.890 4.190 29.113 1.00 69.62 382 ALA A N 1
ATOM 3035 C CA . ALA A 1 382 ? -1.771 4.896 28.185 1.00 69.62 382 ALA A CA 1
ATOM 3036 C C . ALA A 1 382 ? -2.921 4.009 27.684 1.00 69.62 382 ALA A C 1
ATOM 3038 O O . ALA A 1 382 ? -4.040 4.486 27.525 1.00 69.62 382 ALA A O 1
ATOM 3039 N N . MET A 1 383 ? -2.667 2.716 27.466 1.00 77.62 383 MET A N 1
ATOM 3040 C CA . MET A 1 383 ? -3.664 1.751 27.011 1.00 77.62 383 MET A CA 1
ATOM 3041 C C . MET A 1 383 ? -4.586 1.242 28.113 1.00 77.62 383 MET A C 1
ATOM 3043 O O . MET A 1 383 ? -5.654 0.766 27.775 1.00 77.62 383 MET A O 1
ATOM 3047 N N . VAL A 1 384 ? -4.227 1.278 29.397 1.00 79.38 384 VAL A N 1
ATOM 3048 C CA . VAL A 1 384 ? -4.979 0.592 30.469 1.00 79.38 384 VAL A CA 1
ATOM 3049 C C . VAL A 1 384 ? -5.599 1.578 31.459 1.00 79.38 384 VAL A C 1
ATOM 3051 O O . VAL A 1 384 ? -6.767 1.427 31.822 1.00 79.38 384 VAL A O 1
ATOM 3054 N N . LEU A 1 385 ? -4.864 2.618 31.860 1.00 74.62 385 LEU A N 1
ATOM 3055 C CA . LEU A 1 385 ? -5.294 3.550 32.906 1.00 74.62 385 LEU A CA 1
ATOM 3056 C C . LEU A 1 385 ? -6.557 4.358 32.562 1.00 74.62 385 LEU A C 1
ATOM 3058 O O . LEU A 1 385 ? -7.399 4.479 33.454 1.00 74.62 385 LEU A O 1
ATOM 3062 N N . PRO A 1 386 ? -6.781 4.851 31.324 1.00 75.69 386 PRO A N 1
ATOM 3063 C CA . PRO A 1 386 ? -7.989 5.627 31.011 1.00 75.69 386 PRO A CA 1
ATOM 3064 C C . PRO A 1 386 ? -9.304 4.892 31.313 1.00 75.69 386 PRO A C 1
ATOM 3066 O O . PRO A 1 386 ? -10.304 5.506 31.703 1.00 75.69 386 PRO A O 1
ATOM 3069 N N . LYS A 1 387 ? -9.294 3.559 31.177 1.00 78.00 387 LYS A N 1
ATOM 3070 C CA . LYS A 1 387 ? -10.435 2.700 31.498 1.00 78.00 387 LYS A CA 1
ATOM 3071 C C . LYS A 1 387 ? -10.540 2.346 32.982 1.00 78.00 387 LYS A C 1
ATOM 3073 O O . LYS A 1 387 ? -11.658 2.228 33.465 1.00 78.00 387 LYS A O 1
ATOM 3078 N N . LEU A 1 388 ? -9.419 2.190 33.695 1.00 76.81 388 LEU A N 1
ATOM 3079 C CA . LEU A 1 388 ? -9.412 1.842 35.126 1.00 76.81 388 LEU A CA 1
ATOM 3080 C C . LEU A 1 388 ? -9.758 3.017 36.051 1.00 76.81 388 LEU A C 1
ATOM 3082 O O . LEU A 1 388 ? -10.303 2.802 37.131 1.00 76.81 388 LEU A O 1
ATOM 3086 N N . ILE A 1 389 ? -9.436 4.255 35.667 1.00 71.69 389 ILE A N 1
ATOM 3087 C CA . ILE A 1 389 ? -9.686 5.430 36.513 1.00 71.69 389 ILE A CA 1
ATOM 3088 C C . ILE A 1 389 ? -11.164 5.843 36.385 1.00 71.69 389 ILE A C 1
ATOM 3090 O O . ILE A 1 389 ? -11.534 6.694 35.575 1.00 71.69 389 ILE A O 1
ATOM 3094 N N . GLU A 1 390 ? -12.035 5.201 37.169 1.00 57.91 390 GLU A N 1
ATOM 3095 C CA . GLU A 1 390 ? -13.494 5.388 37.116 1.00 57.91 390 GLU A CA 1
ATOM 3096 C C . GLU A 1 390 ? -14.000 6.704 37.747 1.00 57.91 390 GLU A C 1
ATOM 3098 O O . GLU A 1 390 ? -15.033 7.204 37.298 1.00 57.91 390 GLU A O 1
ATOM 3103 N N . LYS A 1 391 ? -13.285 7.308 38.715 1.00 53.88 391 LYS A N 1
ATOM 3104 C CA . LYS A 1 391 ? -13.669 8.557 39.415 1.00 53.88 391 LYS A CA 1
ATOM 3105 C C . LYS A 1 391 ? -12.463 9.375 39.905 1.00 53.88 391 LYS A C 1
ATOM 3107 O O . LYS A 1 391 ? -11.499 8.798 40.395 1.00 53.88 391 LYS A O 1
ATOM 3112 N N . ASP A 1 392 ? -12.576 10.702 39.783 1.00 48.78 392 ASP A N 1
ATOM 3113 C CA . ASP A 1 392 ? -11.881 11.812 40.466 1.00 48.78 392 ASP A CA 1
ATOM 3114 C C . ASP A 1 392 ? -10.576 11.511 41.225 1.00 48.78 392 ASP A C 1
ATOM 3116 O O . ASP A 1 392 ? -10.411 11.883 42.388 1.00 48.78 392 ASP A O 1
ATOM 3120 N N . ILE A 1 393 ? -9.572 10.944 40.561 1.00 53.06 393 ILE A N 1
ATOM 3121 C CA . ILE A 1 393 ? -8.227 11.427 40.860 1.00 53.06 393 ILE A CA 1
ATOM 3122 C C . ILE A 1 393 ? -8.172 12.781 40.151 1.00 53.06 393 ILE A C 1
ATOM 3124 O O . ILE A 1 393 ? -8.323 12.789 38.928 1.00 53.06 393 ILE A O 1
ATOM 3128 N N . PRO A 1 394 ? -8.003 13.916 40.865 1.00 57.06 394 PRO A N 1
ATOM 3129 C CA . PRO A 1 394 ? -7.788 15.200 40.211 1.00 57.06 394 PRO A CA 1
ATOM 3130 C C . PRO A 1 394 ? -6.751 14.990 39.112 1.00 57.06 394 PRO A C 1
ATOM 3132 O O . PRO A 1 394 ? -5.727 14.362 39.394 1.00 57.06 394 PRO A O 1
ATOM 3135 N N . GLU A 1 395 ? -7.004 15.453 37.885 1.00 60.97 395 GLU A N 1
ATOM 3136 C CA . GLU A 1 395 ? -6.098 15.227 36.744 1.00 60.97 395 GLU A CA 1
ATOM 3137 C C . GLU A 1 395 ? -4.642 15.504 37.138 1.00 60.97 395 GLU A C 1
ATOM 3139 O O . GLU A 1 395 ? -3.747 14.722 36.818 1.00 60.97 395 GLU A O 1
ATOM 3144 N N . LEU A 1 396 ? -4.442 16.526 37.976 1.00 60.28 396 LEU A N 1
ATOM 3145 C CA . LEU A 1 396 ? -3.182 16.890 38.607 1.00 60.28 396 LEU A CA 1
ATOM 3146 C C . LEU A 1 396 ? -2.531 15.770 39.445 1.00 60.28 396 LEU A C 1
ATOM 3148 O O . LEU A 1 396 ? -1.342 15.529 39.294 1.00 60.28 396 LEU A O 1
ATOM 3152 N N . LYS A 1 397 ? -3.264 15.054 40.307 1.00 61.16 397 LYS A N 1
ATOM 3153 C CA . LYS A 1 397 ? -2.706 13.963 41.134 1.00 61.16 397 LYS A CA 1
ATOM 3154 C C . LYS A 1 397 ? -2.314 12.747 40.292 1.00 61.16 397 LYS A C 1
ATOM 3156 O O . LYS A 1 397 ? -1.262 12.171 40.540 1.00 61.16 397 LYS A O 1
ATOM 3161 N N . SER A 1 398 ? -3.115 12.379 39.289 1.00 61.75 398 SER A N 1
ATOM 3162 C CA . SER A 1 398 ? -2.787 11.260 38.387 1.00 61.75 398 SER A CA 1
ATOM 3163 C C . SER A 1 398 ? -1.591 11.598 37.491 1.00 61.75 398 SER A C 1
ATOM 3165 O O . SER A 1 398 ? -0.685 10.787 37.326 1.00 61.75 398 SER A O 1
ATOM 3167 N N . THR A 1 399 ? -1.546 12.845 37.014 1.00 64.62 399 THR A N 1
ATOM 3168 C CA . THR A 1 399 ? -0.422 13.432 36.283 1.00 64.62 399 THR A CA 1
ATOM 3169 C C . THR A 1 399 ? 0.850 13.401 37.116 1.00 64.62 399 THR A C 1
ATOM 3171 O O . THR A 1 399 ? 1.878 12.947 36.633 1.00 64.62 399 THR A O 1
ATOM 3174 N N . LEU A 1 400 ? 0.794 13.876 38.363 1.00 64.56 400 LEU A N 1
ATOM 3175 C CA . LEU A 1 400 ? 1.955 13.930 39.248 1.00 64.56 400 LEU A CA 1
ATOM 3176 C C . LEU A 1 400 ? 2.461 12.528 39.590 1.00 64.56 400 LEU A C 1
ATOM 3178 O O . LEU A 1 400 ? 3.668 12.318 39.612 1.00 64.56 400 LEU A O 1
ATOM 3182 N N . LEU A 1 401 ? 1.562 11.561 39.804 1.00 63.88 401 LEU A N 1
ATOM 3183 C CA . LEU A 1 401 ? 1.940 10.172 40.066 1.00 63.88 401 LEU A CA 1
ATOM 3184 C C . LEU A 1 401 ? 2.605 9.531 38.841 1.00 63.88 401 LEU A C 1
ATOM 3186 O O . LEU A 1 401 ? 3.630 8.865 38.975 1.00 63.88 401 LEU A O 1
ATOM 3190 N N . PHE A 1 402 ? 2.044 9.763 37.649 1.00 66.00 402 PHE A N 1
ATOM 3191 C CA . PHE A 1 402 ? 2.620 9.282 36.399 1.00 66.00 402 PHE A CA 1
ATOM 3192 C C . PHE A 1 402 ? 3.983 9.929 36.150 1.00 66.00 402 PHE A C 1
ATOM 3194 O O . PHE A 1 402 ? 4.957 9.207 35.994 1.00 66.00 402 PHE A O 1
ATOM 3201 N N . ALA A 1 403 ? 4.071 11.261 36.214 1.00 64.44 403 ALA A N 1
ATOM 3202 C CA . ALA A 1 403 ? 5.307 12.020 36.038 1.00 64.44 403 ALA A CA 1
ATOM 3203 C C . ALA A 1 403 ? 6.389 11.625 37.053 1.00 64.44 403 ALA A C 1
ATOM 3205 O O . ALA A 1 403 ? 7.557 11.536 36.687 1.00 64.44 403 ALA A O 1
ATOM 3206 N N . ALA A 1 404 ? 6.022 11.343 38.307 1.00 64.38 404 ALA A N 1
ATOM 3207 C CA . ALA A 1 404 ? 6.947 10.834 39.317 1.00 64.38 404 ALA A CA 1
ATOM 3208 C C . ALA A 1 404 ? 7.437 9.414 38.988 1.00 64.38 404 ALA A C 1
ATOM 3210 O O . ALA A 1 404 ? 8.625 9.133 39.141 1.00 64.38 404 ALA A O 1
ATOM 3211 N N . ALA A 1 405 ? 6.561 8.534 38.488 1.00 63.75 405 ALA A N 1
ATOM 3212 C CA . ALA A 1 405 ? 6.938 7.191 38.049 1.00 63.75 405 ALA A CA 1
ATOM 3213 C C . ALA A 1 405 ? 7.871 7.230 36.826 1.00 63.75 405 ALA A C 1
ATOM 3215 O O . ALA A 1 405 ? 8.904 6.561 36.825 1.00 63.75 405 ALA A O 1
ATOM 3216 N N . THR A 1 406 ? 7.579 8.058 35.816 1.00 63.09 406 THR A N 1
ATOM 3217 C CA . THR A 1 406 ? 8.472 8.255 34.662 1.00 63.09 406 THR A CA 1
ATOM 3218 C C . THR A 1 406 ? 9.782 8.926 35.059 1.00 63.09 406 THR A C 1
ATOM 3220 O O . THR A 1 406 ? 10.835 8.505 34.590 1.00 63.09 406 THR A O 1
ATOM 3223 N N . ALA A 1 407 ? 9.757 9.929 35.942 1.00 63.59 407 ALA A N 1
ATOM 3224 C CA . ALA A 1 407 ? 10.969 10.581 36.436 1.00 63.59 407 ALA A CA 1
ATOM 3225 C C . ALA A 1 407 ? 11.856 9.609 37.224 1.00 63.59 407 ALA A C 1
ATOM 3227 O O . ALA A 1 407 ? 13.060 9.564 36.982 1.00 63.59 407 ALA A O 1
ATOM 3228 N N . GLY A 1 408 ? 11.275 8.780 38.098 1.00 62.47 408 GLY A N 1
ATOM 3229 C CA . GLY A 1 408 ? 12.001 7.736 38.823 1.00 62.47 408 GLY A CA 1
ATOM 3230 C C . GLY A 1 408 ? 12.664 6.731 37.881 1.00 62.47 408 GLY A C 1
ATOM 3231 O O . GLY A 1 408 ? 13.829 6.386 38.055 1.00 62.47 408 GLY A O 1
ATOM 3232 N N . VAL A 1 409 ? 11.967 6.339 36.816 1.00 60.28 409 VAL A N 1
ATOM 3233 C CA . VAL A 1 409 ? 12.511 5.478 35.763 1.00 60.28 409 VAL A CA 1
ATOM 3234 C C . VAL A 1 409 ? 13.658 6.141 34.990 1.00 60.28 409 VAL A C 1
ATOM 3236 O O . VAL A 1 409 ? 14.651 5.483 34.687 1.00 60.28 409 VAL A O 1
ATOM 3239 N N . SER A 1 410 ? 13.574 7.439 34.708 1.00 58.75 410 SER A N 1
ATOM 3240 C CA . SER A 1 410 ? 14.663 8.173 34.055 1.00 58.75 410 SER A CA 1
ATOM 3241 C C . SER A 1 410 ? 15.874 8.386 34.960 1.00 58.75 410 SER A C 1
ATOM 3243 O O . SER A 1 410 ? 17.002 8.346 34.473 1.00 58.75 410 SER A O 1
ATOM 3245 N N . VAL A 1 411 ? 15.668 8.539 36.271 1.00 59.81 411 VAL A N 1
ATOM 3246 C CA . VAL A 1 411 ? 16.751 8.547 37.267 1.00 59.81 411 VAL A CA 1
ATOM 3247 C C . VAL A 1 411 ? 17.411 7.171 37.358 1.00 59.81 411 VAL A C 1
ATOM 3249 O O . VAL A 1 411 ? 18.634 7.089 37.373 1.00 59.81 411 VAL A O 1
ATOM 3252 N N . ILE A 1 412 ? 16.638 6.082 37.319 1.00 56.34 412 ILE A N 1
ATOM 3253 C CA . ILE A 1 412 ? 17.176 4.719 37.183 1.00 56.34 412 ILE A CA 1
ATOM 3254 C C . ILE A 1 412 ? 17.963 4.586 35.867 1.00 56.34 412 ILE A C 1
ATOM 3256 O O . ILE A 1 412 ? 19.043 4.008 35.849 1.00 56.34 412 ILE A O 1
ATOM 3260 N N . GLY A 1 413 ? 17.489 5.193 34.778 1.00 56.19 413 GLY A N 1
ATOM 3261 C CA . GLY A 1 413 ? 18.204 5.270 33.503 1.00 56.19 413 GLY A CA 1
ATOM 3262 C C . GLY A 1 413 ? 19.591 5.921 33.592 1.00 56.19 413 GLY A C 1
ATOM 3263 O O . GLY A 1 413 ? 20.521 5.457 32.928 1.00 56.19 413 GLY A O 1
ATOM 3264 N N . LEU A 1 414 ? 19.769 6.938 34.448 1.00 58.53 414 LEU A N 1
ATOM 3265 C CA . LEU A 1 414 ? 21.077 7.562 34.709 1.00 58.53 414 LEU A CA 1
ATOM 3266 C C . LEU A 1 414 ? 22.075 6.571 35.332 1.00 58.53 414 LEU A C 1
ATOM 3268 O O . LEU A 1 414 ? 23.245 6.575 34.952 1.00 58.53 414 LEU A O 1
ATOM 3272 N N . PHE A 1 415 ? 21.621 5.670 36.217 1.00 51.81 415 PHE A N 1
ATOM 3273 C CA . PHE A 1 415 ? 22.460 4.590 36.768 1.00 51.81 415 PHE A CA 1
ATOM 3274 C C . PHE A 1 415 ? 22.940 3.601 35.695 1.00 51.81 415 PHE A C 1
ATOM 3276 O O . PHE A 1 415 ? 23.957 2.937 35.879 1.00 51.81 415 PHE A O 1
ATOM 3283 N N . PHE A 1 416 ? 22.244 3.531 34.558 1.00 49.69 416 PHE A N 1
ATOM 3284 C CA . PHE A 1 416 ? 22.557 2.643 33.437 1.00 49.69 416 PHE A CA 1
ATOM 3285 C C . PHE A 1 416 ? 23.174 3.371 32.232 1.00 49.69 416 PHE A C 1
ATOM 3287 O O . PHE A 1 416 ? 23.199 2.837 31.122 1.00 49.69 416 PHE A O 1
ATOM 3294 N N . GLY A 1 417 ? 23.706 4.582 32.440 1.00 52.97 417 GLY A N 1
ATOM 3295 C CA . GLY A 1 417 ? 24.471 5.312 31.428 1.00 52.97 417 GLY A CA 1
ATOM 3296 C C . GLY A 1 417 ? 23.631 6.088 30.410 1.00 52.97 417 GLY A C 1
ATOM 3297 O O . GLY A 1 417 ? 24.153 6.442 29.350 1.00 52.97 417 GLY A O 1
ATOM 3298 N N . MET A 1 418 ? 22.353 6.365 30.702 1.00 57.00 418 MET A N 1
ATOM 3299 C CA . MET A 1 418 ? 21.612 7.415 29.994 1.00 57.00 418 MET A CA 1
ATOM 3300 C C . MET A 1 418 ? 22.128 8.793 30.423 1.00 57.00 418 MET A C 1
ATOM 3302 O O . MET A 1 418 ? 22.473 9.010 31.582 1.00 57.00 418 MET A O 1
ATOM 3306 N N . THR A 1 419 ? 22.142 9.757 29.508 1.00 63.84 419 THR A N 1
ATOM 3307 C CA . THR A 1 419 ? 22.336 11.169 29.848 1.00 63.84 419 THR A CA 1
ATOM 3308 C C . THR A 1 419 ? 21.057 11.746 30.462 1.00 63.84 419 THR A C 1
ATOM 3310 O O . THR A 1 419 ? 19.951 11.252 30.229 1.00 63.84 419 THR A O 1
ATOM 3313 N N . ALA A 1 420 ? 21.171 12.841 31.218 1.00 64.56 420 ALA A N 1
ATOM 3314 C CA . ALA A 1 420 ? 20.001 13.523 31.783 1.00 64.56 420 ALA A CA 1
ATOM 3315 C C . ALA A 1 420 ? 18.999 13.949 30.697 1.00 64.56 420 ALA A C 1
ATOM 3317 O O . ALA A 1 420 ? 17.792 13.773 30.855 1.00 64.56 420 ALA A O 1
ATOM 3318 N N . LEU A 1 421 ? 19.506 14.411 29.551 1.00 63.84 421 LEU A N 1
ATOM 3319 C CA . LEU A 1 421 ? 18.691 14.776 28.396 1.00 63.84 421 LEU A CA 1
ATOM 3320 C C . LEU A 1 421 ? 17.915 13.570 27.840 1.00 63.84 421 LEU A C 1
ATOM 3322 O O . LEU A 1 421 ? 16.733 13.677 27.529 1.00 63.84 421 LEU A O 1
ATOM 3326 N N . GLN A 1 422 ? 18.559 12.405 27.763 1.00 59.78 422 GLN A N 1
ATOM 3327 C CA . GLN A 1 422 ? 17.943 11.152 27.321 1.00 59.78 422 GLN A CA 1
ATOM 3328 C C . GLN A 1 422 ? 16.817 10.702 28.266 1.00 59.78 422 GLN A C 1
ATOM 3330 O O . GLN A 1 422 ? 15.734 10.330 27.807 1.00 59.78 422 GLN A O 1
ATOM 3335 N N . GLY A 1 423 ? 17.035 10.807 29.580 1.00 63.59 423 GLY A N 1
ATOM 3336 C CA . GLY A 1 423 ? 16.006 10.550 30.588 1.00 63.59 423 GLY A CA 1
ATOM 3337 C C . GLY A 1 423 ? 14.818 11.515 30.486 1.00 63.59 423 GLY A C 1
ATOM 3338 O O . GLY A 1 423 ? 13.666 11.087 30.569 1.00 63.59 423 GLY A O 1
ATOM 3339 N N . MET A 1 424 ? 15.068 12.805 30.243 1.00 67.81 424 MET A N 1
ATOM 3340 C CA . MET A 1 424 ? 14.005 13.800 30.050 1.00 67.81 424 MET A CA 1
ATOM 3341 C C . MET A 1 424 ? 13.126 13.485 28.834 1.00 67.81 424 MET A C 1
ATOM 3343 O O . MET A 1 424 ? 11.902 13.550 28.938 1.00 67.81 424 MET A O 1
ATOM 3347 N N . TRP A 1 425 ? 13.720 13.094 27.701 1.00 67.50 425 TRP A N 1
ATOM 3348 C CA . TRP A 1 425 ? 12.957 12.726 26.503 1.00 67.50 425 TRP A CA 1
ATOM 3349 C C . TRP A 1 425 ? 12.078 11.505 26.727 1.00 67.50 425 TRP A C 1
ATOM 3351 O O . TRP A 1 425 ? 10.912 11.503 26.335 1.00 67.50 425 TRP A O 1
ATOM 3361 N N . LEU A 1 426 ? 12.614 10.479 27.387 1.00 65.88 426 LEU A N 1
ATOM 3362 C CA . LEU A 1 426 ? 11.853 9.277 27.701 1.00 65.88 426 LEU A CA 1
ATOM 3363 C C . LEU A 1 426 ? 10.638 9.602 28.587 1.00 65.88 426 LEU A C 1
ATOM 3365 O O . LEU A 1 426 ? 9.532 9.146 28.291 1.00 65.88 426 LEU A O 1
ATOM 3369 N N . VAL A 1 427 ? 10.822 10.444 29.615 1.00 68.38 427 VAL A N 1
ATOM 3370 C CA . VAL A 1 427 ? 9.719 10.942 30.457 1.00 68.38 427 VAL A CA 1
ATOM 3371 C C . VAL A 1 427 ? 8.702 11.698 29.621 1.00 68.38 427 VAL A C 1
ATOM 3373 O O . VAL A 1 427 ? 7.507 11.427 29.742 1.00 68.38 427 VAL A O 1
ATOM 3376 N N . LEU A 1 428 ? 9.151 12.620 28.767 1.00 73.25 428 LEU A N 1
ATOM 3377 C CA . LEU A 1 428 ? 8.263 13.428 27.941 1.00 73.25 428 LEU A CA 1
ATOM 3378 C C . LEU A 1 428 ? 7.396 12.546 27.039 1.00 73.25 428 LEU A C 1
ATOM 3380 O O . LEU A 1 428 ? 6.177 12.684 27.062 1.00 73.25 428 LEU A O 1
ATOM 3384 N N . PHE A 1 429 ? 7.989 11.613 26.285 1.00 70.25 429 PHE A N 1
ATOM 3385 C CA . PHE A 1 429 ? 7.227 10.755 25.373 1.00 70.25 429 PHE A CA 1
ATOM 3386 C C . PHE A 1 429 ? 6.240 9.863 26.116 1.00 70.25 429 PHE A C 1
ATOM 3388 O O . PHE A 1 429 ? 5.073 9.811 25.733 1.00 70.25 429 PHE A O 1
ATOM 3395 N N . ALA A 1 430 ? 6.666 9.203 27.194 1.00 68.69 430 ALA A N 1
ATOM 3396 C CA . ALA A 1 430 ? 5.767 8.384 28.001 1.00 68.69 430 ALA A CA 1
ATOM 3397 C C . ALA A 1 430 ? 4.616 9.218 28.599 1.00 68.69 430 ALA A C 1
ATOM 3399 O O . ALA A 1 430 ? 3.477 8.756 28.627 1.00 68.69 430 ALA A O 1
ATOM 3400 N N . THR A 1 431 ? 4.881 10.470 28.986 1.00 70.81 431 THR A N 1
ATOM 3401 C CA . THR A 1 431 ? 3.865 11.410 29.492 1.00 70.81 431 THR A CA 1
ATOM 3402 C C . THR A 1 431 ? 2.900 11.855 28.400 1.00 70.81 431 THR A C 1
ATOM 3404 O O . THR A 1 431 ? 1.692 11.865 28.623 1.00 70.81 431 THR A O 1
ATOM 3407 N N . LEU A 1 432 ? 3.391 12.144 27.194 1.00 74.12 432 LEU A N 1
ATOM 3408 C CA . LEU A 1 432 ? 2.539 12.456 26.046 1.00 74.12 432 LEU A CA 1
ATOM 3409 C C . LEU A 1 432 ? 1.624 11.275 25.701 1.00 74.12 432 LEU A C 1
ATOM 3411 O O . LEU A 1 432 ? 0.416 11.468 25.576 1.00 74.12 432 LEU A O 1
ATOM 3415 N N . TYR A 1 433 ? 2.162 10.052 25.619 1.00 72.38 433 TYR A N 1
ATOM 3416 C CA . TYR A 1 433 ? 1.360 8.843 25.403 1.00 72.38 433 TYR A CA 1
ATOM 3417 C C . TYR A 1 433 ? 0.285 8.664 26.476 1.00 72.38 433 TYR A C 1
ATOM 3419 O O . TYR A 1 433 ? -0.869 8.401 26.136 1.00 72.38 433 TYR A O 1
ATOM 3427 N N . TYR A 1 434 ? 0.637 8.856 27.751 1.00 73.56 434 TYR A N 1
ATOM 3428 C CA . TYR A 1 434 ? -0.316 8.814 28.858 1.00 73.56 434 TYR A CA 1
ATOM 3429 C C . TYR A 1 434 ? -1.464 9.810 28.653 1.00 73.56 434 TYR A C 1
ATOM 3431 O O . TYR A 1 434 ? -2.626 9.405 28.663 1.00 73.56 434 TYR A O 1
ATOM 3439 N N . TYR A 1 435 ? -1.163 11.081 28.369 1.00 74.06 435 TYR A N 1
ATOM 3440 C CA . TYR A 1 435 ? -2.185 12.105 28.131 1.00 74.06 435 TYR A CA 1
ATOM 3441 C C . TYR A 1 435 ? -3.081 11.810 26.928 1.00 74.06 435 TYR A C 1
ATOM 3443 O O . TYR A 1 435 ? -4.288 12.049 27.000 1.00 74.06 435 TYR A O 1
ATOM 3451 N N . PHE A 1 436 ? -2.534 11.246 25.848 1.00 74.19 436 PHE A N 1
ATOM 3452 C CA . PHE A 1 436 ? -3.340 10.866 24.686 1.00 74.19 436 PHE A CA 1
ATOM 3453 C C . PHE A 1 436 ? -4.448 9.879 25.049 1.00 74.19 436 PHE A C 1
ATOM 3455 O O . PHE A 1 436 ? -5.566 10.024 24.556 1.00 74.19 436 PHE A O 1
ATOM 3462 N N . GLY A 1 437 ? -4.183 8.927 25.948 1.00 72.06 437 GLY A N 1
ATOM 3463 C CA . GLY A 1 437 ? -5.203 7.992 26.421 1.00 72.06 437 GLY A CA 1
ATOM 3464 C C . GLY A 1 437 ? -6.409 8.682 27.071 1.00 72.06 437 GLY A C 1
ATOM 3465 O O . GLY A 1 437 ? -7.542 8.225 26.904 1.00 72.06 437 GLY A O 1
ATOM 3466 N N . PHE A 1 438 ? -6.191 9.818 27.744 1.00 74.19 438 PHE A N 1
ATOM 3467 C CA . PHE A 1 438 ? -7.247 10.606 28.391 1.00 74.19 438 PHE A CA 1
ATOM 3468 C C . PHE A 1 438 ? -7.963 11.576 27.442 1.00 74.19 438 PHE A C 1
ATOM 3470 O O . PHE A 1 438 ? -9.157 11.811 27.620 1.00 74.19 438 PHE A O 1
ATOM 3477 N N . MET A 1 439 ? -7.292 12.077 26.398 1.00 77.00 439 MET A N 1
ATOM 3478 C CA . MET A 1 439 ? -7.901 12.977 25.399 1.00 77.00 439 MET A CA 1
ATOM 3479 C C . MET A 1 439 ? -8.991 12.309 24.551 1.00 77.00 439 MET A C 1
ATOM 3481 O O . MET A 1 439 ? -9.827 12.987 23.949 1.00 77.00 439 MET A O 1
ATOM 3485 N N . LEU A 1 440 ? -8.990 10.978 24.472 1.00 81.19 440 LEU A N 1
ATOM 3486 C CA . LEU A 1 440 ? -9.991 10.251 23.706 1.00 81.19 440 LEU A CA 1
ATOM 3487 C C . LEU A 1 440 ? -11.377 10.310 24.380 1.00 81.19 440 LEU A C 1
ATOM 3489 O O . LEU A 1 440 ? -11.470 10.456 25.600 1.00 81.19 440 LEU A O 1
ATOM 3493 N N . PRO A 1 441 ? -12.484 10.154 23.624 1.00 82.88 441 PRO A N 1
ATOM 3494 C CA . PRO A 1 441 ? -13.833 10.188 24.186 1.00 82.88 441 PRO A CA 1
ATOM 3495 C C . PRO A 1 441 ? -14.074 9.072 25.220 1.00 82.88 441 PRO A C 1
ATOM 3497 O O . PRO A 1 441 ? -14.501 7.965 24.881 1.00 82.88 441 PRO A O 1
ATOM 3500 N N . GLN A 1 442 ? -13.861 9.383 26.502 1.00 78.38 442 GLN A N 1
ATOM 3501 C CA . GLN A 1 442 ? -13.876 8.411 27.604 1.00 78.38 442 GLN A CA 1
ATOM 3502 C C . GLN A 1 442 ? -15.196 7.640 27.709 1.00 78.38 442 GLN A C 1
ATOM 3504 O O . GLN A 1 442 ? -15.198 6.438 27.960 1.00 78.38 442 GLN A O 1
ATOM 3509 N N . ARG A 1 443 ? -16.331 8.297 27.433 1.00 80.12 443 ARG A N 1
ATOM 3510 C CA . ARG A 1 443 ? -17.652 7.641 27.405 1.00 80.12 443 ARG A CA 1
ATOM 3511 C C . ARG A 1 443 ? -17.726 6.510 26.377 1.00 80.12 443 ARG A C 1
ATOM 3513 O O . ARG A 1 443 ? -18.295 5.465 26.664 1.00 80.12 443 ARG A O 1
ATOM 3520 N N . HIS A 1 444 ? -17.158 6.718 25.188 1.00 80.12 444 HIS A N 1
ATOM 3521 C CA . HIS A 1 444 ? -17.148 5.701 24.138 1.00 80.12 444 HIS A CA 1
ATOM 3522 C C . HIS A 1 444 ? -16.188 4.568 24.499 1.00 80.12 444 HIS A C 1
ATOM 3524 O O . HIS A 1 444 ? -16.559 3.400 24.470 1.00 80.12 444 HIS A O 1
ATOM 3530 N N . ILE A 1 445 ? -14.980 4.921 24.925 1.00 81.12 445 ILE A N 1
ATOM 3531 C CA . ILE A 1 445 ? -13.927 3.972 25.280 1.00 81.12 445 ILE A CA 1
ATOM 3532 C C . ILE A 1 445 ? -14.341 3.026 26.410 1.00 81.12 445 ILE A C 1
ATOM 3534 O O . ILE A 1 445 ? -14.119 1.820 26.322 1.00 81.12 445 ILE A O 1
ATOM 3538 N N . ARG A 1 446 ? -14.986 3.556 27.453 1.00 79.88 446 ARG A N 1
ATOM 3539 C CA . ARG A 1 446 ? -15.441 2.765 28.605 1.00 79.88 446 ARG A CA 1
ATOM 3540 C C . ARG A 1 446 ? -16.592 1.820 28.273 1.00 79.88 446 ARG A C 1
ATOM 3542 O O . ARG A 1 446 ? -16.770 0.833 28.973 1.00 79.88 446 ARG A O 1
ATOM 3549 N N . SER A 1 447 ? -17.342 2.090 27.202 1.00 84.06 447 SER A N 1
ATOM 3550 C CA . SER A 1 447 ? -18.418 1.199 26.746 1.00 84.06 447 SER A CA 1
ATOM 3551 C C . SER A 1 447 ? -17.911 -0.083 26.075 1.00 84.06 447 SER A C 1
ATOM 3553 O O . SER A 1 447 ? -18.674 -1.032 25.909 1.00 84.06 447 SER A O 1
ATOM 3555 N N . LEU A 1 448 ? -16.634 -0.126 25.684 1.00 86.62 448 LEU A N 1
ATOM 3556 C CA . LEU A 1 448 ? -16.023 -1.292 25.054 1.00 86.62 448 LEU A CA 1
ATOM 3557 C C . LEU A 1 448 ? -15.660 -2.347 26.106 1.00 86.62 448 LEU A C 1
ATOM 3559 O O . LEU A 1 448 ? -15.215 -2.021 27.207 1.00 86.62 448 LEU A O 1
ATOM 3563 N N . ASP A 1 449 ? -15.752 -3.629 25.754 1.00 89.88 449 ASP A N 1
ATOM 3564 C CA . ASP A 1 449 ? -15.138 -4.707 26.537 1.00 89.88 449 ASP A CA 1
ATOM 3565 C C . ASP A 1 449 ? -13.601 -4.586 26.549 1.00 89.88 449 ASP A C 1
ATOM 3567 O O . ASP A 1 449 ? -13.012 -3.755 25.856 1.00 89.88 449 ASP A O 1
ATOM 3571 N N . TRP A 1 450 ? -12.926 -5.358 27.402 1.00 86.69 450 TRP A N 1
ATOM 3572 C CA . TRP A 1 450 ? -11.469 -5.274 27.561 1.00 86.69 450 TRP A CA 1
ATOM 3573 C C . TRP A 1 450 ? -10.694 -5.593 26.286 1.00 86.69 450 TRP A C 1
ATOM 3575 O O . TRP A 1 450 ? -9.748 -4.877 25.969 1.00 86.69 450 TRP A O 1
ATOM 3585 N N . THR A 1 451 ? -11.110 -6.604 25.530 1.00 87.38 451 THR A N 1
ATOM 3586 C CA . THR A 1 451 ? -10.419 -7.006 24.305 1.00 87.38 451 THR A CA 1
ATOM 3587 C C . THR A 1 451 ? -10.509 -5.908 23.250 1.00 87.38 451 THR A C 1
ATOM 3589 O O . THR A 1 451 ? -9.486 -5.447 22.747 1.00 87.38 451 THR A O 1
ATOM 3592 N N . ARG A 1 452 ? -11.719 -5.418 22.958 1.00 88.31 452 ARG A N 1
ATOM 3593 C CA . ARG A 1 452 ? -11.930 -4.339 21.980 1.00 88.31 452 ARG A CA 1
ATOM 3594 C C . ARG A 1 452 ? -11.263 -3.046 22.402 1.00 88.31 452 ARG A C 1
ATOM 3596 O O . ARG A 1 452 ? -10.694 -2.352 21.562 1.00 88.31 452 ARG A O 1
ATOM 3603 N N . TYR A 1 453 ? -11.320 -2.735 23.691 1.00 88.56 453 TYR A N 1
ATOM 3604 C CA . TYR A 1 453 ? -10.642 -1.581 24.255 1.00 88.56 453 TYR A CA 1
ATOM 3605 C C . TYR A 1 453 ? -9.135 -1.639 24.002 1.00 88.56 453 TYR A C 1
ATOM 3607 O O . TYR A 1 453 ? -8.596 -0.699 23.428 1.00 88.56 453 TYR A O 1
ATOM 3615 N N . LEU A 1 454 ? -8.470 -2.745 24.351 1.00 87.19 454 LEU A N 1
ATOM 3616 C CA . LEU A 1 454 ? -7.024 -2.883 24.173 1.00 87.19 454 LEU A CA 1
ATOM 3617 C C . LEU A 1 454 ? -6.619 -2.790 22.703 1.00 87.19 454 LEU A C 1
ATOM 3619 O O . LEU A 1 454 ? -5.666 -2.086 22.388 1.00 87.19 454 LEU A O 1
ATOM 3623 N N . VAL A 1 455 ? -7.360 -3.430 21.794 1.00 88.06 455 VAL A N 1
ATOM 3624 C CA . VAL A 1 455 ? -7.064 -3.341 20.355 1.00 88.06 455 VAL A CA 1
ATOM 3625 C C . VAL A 1 455 ? -7.279 -1.916 19.834 1.00 88.06 455 VAL A C 1
ATOM 3627 O O . VAL A 1 455 ? -6.431 -1.392 19.118 1.00 88.06 455 VAL A O 1
ATOM 3630 N N . THR A 1 456 ? -8.372 -1.255 20.226 1.00 88.25 456 THR A N 1
ATOM 3631 C CA . THR A 1 456 ? -8.643 0.141 19.837 1.00 88.25 456 THR A CA 1
ATOM 3632 C C . THR A 1 456 ? -7.548 1.067 20.347 1.00 88.25 456 THR A C 1
ATOM 3634 O O . THR A 1 456 ? -7.002 1.860 19.585 1.00 88.25 456 THR A O 1
ATOM 3637 N N . MET A 1 457 ? -7.199 0.944 21.627 1.00 86.06 457 MET A N 1
ATOM 3638 C CA . MET A 1 457 ? -6.162 1.752 22.252 1.00 86.06 457 MET A CA 1
ATOM 3639 C C . MET A 1 457 ? -4.804 1.508 21.620 1.00 86.06 457 MET A C 1
ATOM 3641 O O . MET A 1 457 ? -4.101 2.472 21.351 1.00 86.06 457 MET A O 1
ATOM 3645 N N . PHE A 1 458 ? -4.460 0.257 21.320 1.00 86.56 458 PHE A N 1
ATOM 3646 C CA . PHE A 1 458 ? -3.228 -0.071 20.617 1.00 86.56 458 PHE A CA 1
ATOM 3647 C C . PHE A 1 458 ? -3.154 0.644 19.265 1.00 86.56 458 PHE A C 1
ATOM 3649 O O . PHE A 1 458 ? -2.203 1.377 19.020 1.00 86.56 458 PHE A O 1
ATOM 3656 N N . LEU A 1 459 ? -4.191 0.526 18.426 1.00 87.50 459 LEU A N 1
ATOM 3657 C CA . LEU A 1 459 ? -4.227 1.171 17.108 1.00 87.50 459 LEU A CA 1
ATOM 3658 C C . LEU A 1 459 ? -4.158 2.704 17.199 1.00 87.50 459 LEU A C 1
ATOM 3660 O O . LEU A 1 459 ? -3.447 3.344 16.418 1.00 87.50 459 LEU A O 1
ATOM 3664 N N . VAL A 1 460 ? -4.863 3.305 18.161 1.00 86.31 460 VAL A N 1
ATOM 3665 C CA . VAL A 1 460 ? -4.847 4.759 18.376 1.00 86.31 460 VAL A CA 1
ATOM 3666 C C . VAL A 1 460 ? -3.475 5.227 18.858 1.00 86.31 460 VAL A C 1
ATOM 3668 O O . VAL A 1 460 ? -2.908 6.156 18.283 1.00 86.31 460 VAL A O 1
ATOM 3671 N N . VAL A 1 461 ? -2.913 4.562 19.868 1.00 82.88 461 VAL A N 1
ATOM 3672 C CA . VAL A 1 461 ? -1.585 4.862 20.415 1.00 82.88 461 VAL A CA 1
ATOM 3673 C C . VAL A 1 461 ? -0.510 4.681 19.347 1.00 82.88 461 VAL A C 1
ATOM 3675 O O . VAL A 1 461 ? 0.347 5.547 19.220 1.00 82.88 461 VAL A O 1
ATOM 3678 N N . SER A 1 462 ? -0.574 3.635 18.517 1.00 83.25 462 SER A N 1
ATOM 3679 C CA . SER A 1 462 ? 0.351 3.454 17.392 1.00 83.25 462 SER A CA 1
ATOM 3680 C C . SER A 1 462 ? 0.239 4.580 16.362 1.00 83.25 462 SER A C 1
ATOM 3682 O O . SER A 1 462 ? 1.261 5.098 15.919 1.00 83.25 462 SER A O 1
ATOM 3684 N N . THR A 1 463 ? -0.980 5.013 16.022 1.00 85.75 463 THR A N 1
ATOM 3685 C CA . THR A 1 463 ? -1.198 6.125 15.077 1.00 85.75 463 THR A CA 1
ATOM 3686 C C . THR A 1 463 ? -0.621 7.434 15.620 1.00 85.75 463 THR A C 1
ATOM 3688 O O . THR A 1 463 ? 0.099 8.139 14.915 1.00 85.75 463 THR A O 1
ATOM 3691 N N . MET A 1 464 ? -0.875 7.749 16.893 1.00 82.69 464 MET A N 1
ATOM 3692 C CA . MET A 1 464 ? -0.311 8.939 17.547 1.00 82.69 464 MET A CA 1
ATOM 3693 C C . MET A 1 464 ? 1.200 8.825 17.743 1.00 82.69 464 MET A C 1
ATOM 3695 O O . MET A 1 464 ? 1.923 9.814 17.635 1.00 82.69 464 MET A O 1
ATOM 3699 N N . GLY A 1 465 ? 1.694 7.612 17.969 1.00 80.94 465 GLY A N 1
ATOM 3700 C CA . GLY A 1 465 ? 3.109 7.333 18.135 1.00 80.94 465 GLY A CA 1
ATOM 3701 C C . GLY A 1 465 ? 3.938 7.647 16.899 1.00 80.94 465 GLY A C 1
ATOM 3702 O O . GLY A 1 465 ? 5.052 8.152 17.022 1.00 80.94 465 GLY A O 1
ATOM 3703 N N . VAL A 1 466 ? 3.371 7.442 15.710 1.00 84.81 466 VAL A N 1
ATOM 3704 C CA . VAL A 1 466 ? 3.986 7.871 14.449 1.00 84.81 466 VAL A CA 1
ATOM 3705 C C . VAL A 1 466 ? 4.168 9.394 14.411 1.00 84.81 466 VAL A C 1
ATOM 3707 O O . VAL A 1 466 ? 5.261 9.863 14.092 1.00 84.81 466 VAL A O 1
ATOM 3710 N N . LEU A 1 467 ? 3.153 10.170 14.805 1.00 84.06 467 LEU A N 1
ATOM 3711 C CA . LEU A 1 467 ? 3.239 11.637 14.853 1.00 84.06 467 LEU A CA 1
ATOM 3712 C C . LEU A 1 467 ? 4.255 12.118 15.896 1.00 84.06 467 LEU A C 1
ATOM 3714 O O . LEU A 1 467 ? 5.066 13.001 15.616 1.00 84.06 467 LEU A O 1
ATOM 3718 N N . LEU A 1 468 ? 4.254 11.504 17.083 1.00 79.75 468 LEU A N 1
ATOM 3719 C CA . LEU A 1 468 ? 5.225 11.803 18.135 1.00 79.75 468 LEU A CA 1
ATOM 3720 C C . LEU A 1 468 ? 6.659 11.513 17.684 1.00 79.75 468 LEU A C 1
ATOM 3722 O O . LEU A 1 468 ? 7.546 12.338 17.902 1.00 79.75 468 LEU A O 1
ATOM 3726 N N . LYS A 1 469 ? 6.891 10.374 17.020 1.00 79.81 469 LYS A N 1
ATOM 3727 C CA . LYS A 1 469 ? 8.208 10.005 16.488 1.00 79.81 469 LYS A CA 1
ATOM 3728 C C . LYS A 1 469 ? 8.665 10.968 15.394 1.00 79.81 469 LYS A C 1
ATOM 3730 O O . LYS A 1 469 ? 9.830 11.359 15.368 1.00 79.81 469 LYS A O 1
ATOM 3735 N N . MET A 1 470 ? 7.754 11.390 14.523 1.00 81.75 470 MET A N 1
ATOM 3736 C CA . MET A 1 470 ? 8.036 12.401 13.508 1.00 81.75 470 MET A CA 1
ATOM 3737 C C . MET A 1 470 ? 8.435 13.739 14.145 1.00 81.75 470 MET A C 1
ATOM 3739 O O . MET A 1 470 ? 9.453 14.310 13.756 1.00 81.75 470 MET A O 1
ATOM 3743 N N . GLY A 1 471 ? 7.700 14.202 15.160 1.00 78.31 471 GLY A N 1
ATOM 3744 C CA . GLY A 1 471 ? 8.060 15.398 15.929 1.00 78.31 471 GLY A CA 1
ATOM 3745 C C . GLY A 1 471 ? 9.433 15.269 16.593 1.00 78.31 471 GLY A C 1
ATOM 3746 O O . GLY A 1 471 ? 10.264 16.164 16.469 1.00 78.31 471 GLY A O 1
ATOM 3747 N N . ALA A 1 472 ? 9.719 14.115 17.206 1.00 76.50 472 ALA A N 1
ATOM 3748 C CA . ALA A 1 472 ? 11.026 13.814 17.794 1.00 76.50 472 ALA A CA 1
ATOM 3749 C C . ALA A 1 472 ? 12.166 13.949 16.775 1.00 76.50 472 ALA A C 1
ATOM 3751 O O . ALA A 1 472 ? 13.214 14.528 17.059 1.00 76.50 472 ALA A O 1
ATOM 3752 N N . ARG A 1 473 ? 11.943 13.422 15.568 1.00 79.25 473 ARG A N 1
ATOM 3753 C CA . ARG A 1 473 ? 12.926 13.442 14.489 1.00 79.25 473 ARG A CA 1
ATOM 3754 C C . ARG A 1 473 ? 13.134 14.840 13.920 1.00 79.25 473 ARG A C 1
ATOM 3756 O O . ARG A 1 473 ? 14.273 15.206 13.667 1.00 79.25 473 ARG A O 1
ATOM 3763 N N . LEU A 1 474 ? 12.060 15.594 13.692 1.00 76.38 474 LEU A N 1
ATOM 3764 C CA . LEU A 1 474 ? 12.130 16.912 13.055 1.00 76.38 474 LEU A CA 1
ATOM 3765 C C . LEU A 1 474 ? 12.642 17.999 14.001 1.00 76.38 474 LEU A C 1
ATOM 3767 O O . LEU A 1 474 ? 13.361 18.888 13.561 1.00 76.38 474 LEU A O 1
ATOM 3771 N N . CYS A 1 475 ? 12.284 17.935 15.283 1.00 74.88 475 CYS A N 1
ATOM 3772 C CA . CYS A 1 475 ? 12.679 18.950 16.256 1.00 74.88 475 CYS A CA 1
ATOM 3773 C C . CYS A 1 475 ? 14.033 18.655 16.915 1.00 74.88 475 CYS A C 1
ATOM 3775 O O . CYS A 1 475 ? 14.712 19.592 17.325 1.00 74.88 475 CYS A O 1
ATOM 3777 N N . PHE A 1 476 ? 14.417 17.377 17.040 1.00 72.75 476 PHE A N 1
ATOM 3778 C CA . PHE A 1 476 ? 15.561 16.964 17.868 1.00 72.75 476 PHE A CA 1
ATOM 3779 C C . PHE A 1 476 ? 16.477 15.926 17.206 1.00 72.75 476 PHE A C 1
ATOM 3781 O O . PHE A 1 476 ? 17.381 15.411 17.855 1.00 72.75 476 PHE A O 1
ATOM 3788 N N . GLU A 1 477 ? 16.234 15.563 15.942 1.00 74.31 477 GLU A N 1
ATOM 3789 C CA . GLU A 1 477 ? 17.052 14.611 15.171 1.00 74.31 477 GLU A CA 1
ATOM 3790 C C . GLU A 1 477 ? 17.169 13.203 15.790 1.00 74.31 477 GLU A C 1
ATOM 3792 O O . GLU A 1 477 ? 18.010 12.386 15.396 1.00 74.31 477 GLU A O 1
ATOM 3797 N N . ILE A 1 478 ? 16.252 12.846 16.692 1.00 71.94 478 ILE A N 1
ATOM 3798 C CA . ILE A 1 478 ? 16.215 11.531 17.338 1.00 71.94 478 ILE A CA 1
ATOM 3799 C C . ILE A 1 478 ? 15.609 10.512 16.370 1.00 71.94 478 ILE A C 1
ATOM 3801 O O . ILE A 1 478 ? 14.434 10.608 16.012 1.00 71.94 478 ILE A O 1
ATOM 3805 N N . LYS A 1 479 ? 16.399 9.513 15.954 1.00 74.75 479 LYS A N 1
ATOM 3806 C CA . LYS A 1 479 ? 15.891 8.361 15.184 1.00 74.75 479 LYS A CA 1
ATOM 3807 C C . LYS A 1 479 ? 15.715 7.124 16.048 1.00 74.75 479 LYS A C 1
ATOM 3809 O O . LYS A 1 479 ? 14.713 6.439 15.878 1.00 74.75 479 LYS A O 1
ATOM 3814 N N . TYR A 1 480 ? 16.601 6.869 17.008 1.00 73.81 480 TYR A N 1
ATOM 3815 C CA . TYR A 1 480 ? 16.512 5.685 17.860 1.00 73.81 480 TYR A CA 1
ATOM 3816 C C . TYR A 1 480 ? 16.492 6.072 19.333 1.00 73.81 480 TYR A C 1
ATOM 3818 O O . TYR A 1 480 ? 17.404 6.708 19.861 1.00 73.81 480 TYR A O 1
ATOM 3826 N N . ILE A 1 481 ? 15.420 5.668 20.000 1.00 66.62 481 ILE A N 1
ATOM 3827 C CA . ILE A 1 481 ? 15.324 5.710 21.448 1.00 66.62 481 ILE A CA 1
ATOM 3828 C C . ILE A 1 481 ? 16.067 4.501 22.013 1.00 66.62 481 ILE A C 1
ATOM 3830 O O . ILE A 1 481 ? 16.854 4.683 22.922 1.00 66.62 481 ILE A O 1
ATOM 3834 N N . LEU A 1 482 ? 15.910 3.293 21.463 1.00 68.69 482 LEU A N 1
ATOM 3835 C CA . LEU A 1 482 ? 16.593 2.086 21.954 1.00 68.69 482 LEU A CA 1
ATOM 3836 C C . LEU A 1 482 ? 17.327 1.367 20.819 1.00 68.69 482 LEU A C 1
ATOM 3838 O O . LEU A 1 482 ? 16.769 1.201 19.741 1.00 68.69 482 LEU A O 1
ATOM 3842 N N . THR A 1 483 ? 18.560 0.912 21.069 1.00 69.00 483 THR A N 1
ATOM 3843 C CA . THR A 1 483 ? 19.323 0.071 20.126 1.00 69.00 483 THR A CA 1
ATOM 3844 C C . THR A 1 483 ? 19.892 -1.147 20.852 1.00 69.00 483 THR A C 1
ATOM 3846 O O . THR A 1 483 ? 20.512 -1.009 21.907 1.00 69.00 483 THR A O 1
ATOM 3849 N N . ILE A 1 484 ? 19.672 -2.341 20.303 1.00 69.56 484 ILE A N 1
ATOM 3850 C CA . ILE A 1 484 ? 20.150 -3.628 20.820 1.00 69.56 484 ILE A CA 1
ATOM 3851 C C . ILE A 1 484 ? 20.901 -4.343 19.687 1.00 69.56 484 ILE A C 1
ATOM 3853 O O . ILE A 1 484 ? 20.299 -5.114 18.933 1.00 69.56 484 ILE A O 1
ATOM 3857 N N . PRO A 1 485 ? 22.221 -4.113 19.551 1.00 71.94 485 PRO A N 1
ATOM 3858 C CA . PRO A 1 485 ? 22.999 -4.653 18.434 1.00 71.94 485 PRO A CA 1
ATOM 3859 C C . PRO A 1 485 ? 23.000 -6.185 18.350 1.00 71.94 485 PRO A C 1
ATOM 3861 O O . PRO A 1 485 ? 23.027 -6.729 17.254 1.00 71.94 485 PRO A O 1
ATOM 3864 N N . ALA A 1 486 ? 22.919 -6.885 19.489 1.00 68.69 486 ALA A N 1
ATOM 3865 C CA . ALA A 1 486 ? 22.961 -8.351 19.548 1.00 68.69 486 ALA A CA 1
ATOM 3866 C C . ALA A 1 486 ? 21.831 -9.043 18.759 1.00 68.69 486 ALA A C 1
ATOM 3868 O O . ALA A 1 486 ? 21.989 -10.176 18.309 1.00 68.69 486 ALA A O 1
ATOM 3869 N N . VAL A 1 487 ? 20.697 -8.359 18.594 1.00 71.31 487 VAL A N 1
ATOM 3870 C CA . VAL A 1 487 ? 19.520 -8.864 17.872 1.00 71.31 487 VAL A CA 1
ATOM 3871 C C . VAL A 1 487 ? 19.075 -7.909 16.764 1.00 71.31 487 VAL A C 1
ATOM 3873 O O . VAL A 1 487 ? 17.927 -7.989 16.342 1.00 71.31 487 VAL A O 1
ATOM 3876 N N . SER A 1 488 ? 19.950 -6.999 16.315 1.00 75.25 488 SER A N 1
ATOM 3877 C CA . SER A 1 488 ? 19.660 -5.996 15.274 1.00 75.25 488 SER A CA 1
ATOM 3878 C C . SER A 1 488 ? 18.368 -5.197 15.519 1.00 75.25 488 SER A C 1
ATOM 3880 O O . SER A 1 488 ? 17.631 -4.888 14.587 1.00 75.25 488 SER A O 1
ATOM 3882 N N . LEU A 1 489 ? 18.058 -4.880 16.783 1.00 75.94 489 LEU A N 1
ATOM 3883 C CA . LEU A 1 489 ? 16.807 -4.212 17.153 1.00 75.94 489 LEU A CA 1
ATOM 3884 C C . LEU A 1 489 ? 17.037 -2.725 17.428 1.00 75.94 489 LEU A C 1
ATOM 3886 O O . LEU A 1 489 ? 17.678 -2.379 18.417 1.00 75.94 489 LEU A O 1
ATOM 3890 N N . ASN A 1 490 ? 16.444 -1.856 16.611 1.00 76.44 490 ASN A N 1
ATOM 3891 C CA . ASN A 1 490 ? 16.417 -0.407 16.833 1.00 76.44 490 ASN A CA 1
ATOM 3892 C C . ASN A 1 490 ? 14.963 0.102 16.898 1.00 76.44 490 ASN A C 1
ATOM 3894 O O . ASN A 1 490 ? 14.157 -0.275 16.044 1.00 76.44 490 ASN A O 1
ATOM 3898 N N . ILE A 1 491 ? 14.630 0.937 17.894 1.00 68.94 491 ILE A N 1
ATOM 3899 C CA . ILE A 1 491 ? 13.275 1.462 18.197 1.00 68.94 491 ILE A CA 1
ATOM 3900 C C . ILE A 1 491 ? 13.298 2.985 18.313 1.00 68.94 491 ILE A C 1
ATOM 3902 O O . ILE A 1 491 ? 14.170 3.501 19.044 1.00 68.94 491 ILE A O 1
#

Foldseek 3Di:
DLQLLLVLQLVLLLVLLLVLLVVLVVQADLAQVCLLVSLVCLCPPDDCSQLSVLLNQVSLVVSLVSLVVSLLSCLLQVVCAPPNLVLLLLSLVLNVLSVVLNLLVLLRNQFALSQLLNQVLLVLQLQADCQHCLHFQVVVNVHDLCRGPSCVQQVDSGNHSSNSVSSCCVNNPVSSVVSVVSVVVSVVSCVVGDVFPDDPDVPDDDDDCPPVVVVVSVVSSVVSVVVSSVCSVVDGDDGHHRHDPVDHDFVRAHDLLCLLLVLLVLLAPSNVSSPVVVVLVSVLSSCVNVLPPQPPSTGDRDCPSCVQSSVLVVLLVVSSVVSSCCSVQQQGGPRDGDDNPGDNPDDDPDQPDADAQADPLLQPDDFPPQVCCLLVVLLVLLLPVLQVCPDDPPPVNVLVVLLVVLLVSLVVVVVSHGDNVSSVVSSVLSSVSNVQSNPPPSVVLNVDDSVSSNSVSVSSSVSVVSVVSVCCCVVPVHRFSDAHVVRSDTD